Protein AF-0000000075578177 (afdb_homodimer)

Radius of gyration: 22.35 Å; Cα contacts (8 Å, |Δi|>4): 609; chains: 2; bounding box: 50×77×44 Å

pLDDT: mean 92.72, std 8.09, range [37.12, 98.5]

Sequence (426 aa):
MFDNDKLLFSSKNEVSQVIQMYNDYCEFLNNNQNGKEKQQFQKIAKVMRERIKERYFNPINTFLNCCKDHPEQSGFIVMGINCILIELYFEMKEGLDNCNESGNKVKDAYIEILHLIDPTISEEIALIFYKNIRCKIIHQGQTGAQTAITFAPQIDSIIILNGEYYLCNPKTLFNKLTCLYDEYWRQLSKGENINQKKNFIKKIKYILFGREGMFDNDKLLFSSKNEVSQVIQMYNDYCEFLNNNQNGKEKQQFQKIAKVMRERIKERYFNPINTFLNCCKDHPEQSGFIVMGINCILIELYFEMKEGLDNCNESGNKVKDAYIEILHLIDPTISEEIALIFYKNIRCKIIHQGQTGAQTAITFAPQIDSIIILNGEYYLCNPKTLFNKLTCLYDEYWRQLSKGENINQKKNFIKKIKYILFGREG

Nearest PDB structures (foldseek):
  8evm-assembly1_A  TM=3.556E-01  e=6.986E+00  synthetic construct

Structure (mmCIF, N/CA/C/O backbone):
data_AF-0000000075578177-model_v1
#
loop_
_entity.id
_entity.type
_entity.pdbx_description
1 polymer 'Apea-like HEPN domain-containing protein'
#
loop_
_atom_site.group_PDB
_atom_site.id
_atom_site.type_symbol
_atom_site.label_atom_id
_atom_site.label_alt_id
_atom_site.label_comp_id
_atom_site.label_asym_id
_atom_site.label_entity_id
_atom_site.label_seq_id
_atom_site.pdbx_PDB_ins_code
_atom_site.Cartn_x
_atom_site.Cartn_y
_atom_site.Cartn_z
_atom_site.occupancy
_atom_site.B_iso_or_equiv
_atom_site.auth_seq_id
_atom_site.auth_comp_id
_atom_site.auth_asym_id
_atom_site.auth_atom_id
_atom_site.pdbx_PDB_model_num
ATOM 1 N N . MET A 1 1 ? -10.562 -9.875 -7.996 1 90.12 1 MET A N 1
ATOM 2 C CA . MET A 1 1 ? -11.539 -8.922 -8.516 1 90.12 1 MET A CA 1
ATOM 3 C C . MET A 1 1 ? -12.914 -9.578 -8.664 1 90.12 1 MET A C 1
ATOM 5 O O . MET A 1 1 ? -13.008 -10.766 -8.977 1 90.12 1 MET A O 1
ATOM 9 N N . PHE A 1 2 ? -13.836 -8.758 -8.359 1 87.38 2 PHE A N 1
ATOM 10 C CA . PHE A 1 2 ? -15.211 -9.234 -8.523 1 87.38 2 PHE A CA 1
ATOM 11 C C . PHE A 1 2 ? -15.914 -8.469 -9.641 1 87.38 2 PHE A C 1
ATOM 13 O O . PHE A 1 2 ? -16.031 -7.246 -9.578 1 87.38 2 PHE A O 1
ATOM 20 N N . ASP A 1 3 ? -16.312 -9.125 -10.656 1 84.5 3 ASP A N 1
ATOM 21 C CA . ASP A 1 3 ? -16.969 -8.531 -11.828 1 84.5 3 ASP A CA 1
ATOM 22 C C . ASP A 1 3 ? -18.062 -9.445 -12.367 1 84.5 3 ASP A C 1
ATOM 24 O O . ASP A 1 3 ? -17.844 -10.648 -12.555 1 84.5 3 ASP A O 1
ATOM 28 N N . ASN A 1 4 ? -19.234 -8.859 -12.562 1 79 4 ASN A N 1
ATOM 29 C CA . ASN A 1 4 ? -20.375 -9.586 -13.109 1 79 4 ASN A CA 1
ATOM 30 C C . ASN A 1 4 ? -20.641 -10.875 -12.336 1 79 4 ASN A C 1
ATOM 32 O O . ASN A 1 4 ? -20.703 -11.953 -12.93 1 79 4 ASN A O 1
ATOM 36 N N . ASP A 1 5 ? -20.562 -10.844 -11.062 1 79.19 5 ASP A N 1
ATOM 37 C CA . ASP A 1 5 ? -20.922 -11.898 -10.117 1 79.19 5 ASP A CA 1
ATOM 38 C C . ASP A 1 5 ? -19.906 -13.039 -10.156 1 79.19 5 ASP A C 1
ATOM 40 O O . ASP A 1 5 ? -20.25 -14.18 -9.836 1 79.19 5 ASP A O 1
ATOM 44 N N . LYS A 1 6 ? -18.797 -12.758 -10.648 1 88.19 6 LYS A N 1
ATOM 45 C CA . LYS A 1 6 ? -17.719 -13.742 -10.68 1 88.19 6 LYS A CA 1
ATOM 46 C C . LYS A 1 6 ? -16.469 -13.219 -9.984 1 88.19 6 LYS A C 1
ATOM 48 O O . LYS A 1 6 ? -16.141 -12.031 -10.094 1 88.19 6 LYS A O 1
ATOM 53 N N . LEU A 1 7 ? -15.883 -14.133 -9.234 1 90.69 7 LEU A N 1
ATOM 54 C CA . LEU A 1 7 ? -14.586 -13.828 -8.648 1 90.69 7 LEU A CA 1
ATOM 55 C C . LEU A 1 7 ? -13.461 -14.18 -9.625 1 90.69 7 LEU A C 1
ATOM 57 O O . LEU A 1 7 ? -13.32 -15.336 -10.023 1 90.69 7 LEU A O 1
ATOM 61 N N . LEU A 1 8 ? -12.711 -13.203 -9.953 1 92.19 8 LEU A N 1
ATOM 62 C CA . LEU A 1 8 ? -11.695 -13.375 -10.992 1 92.19 8 LEU A CA 1
ATOM 63 C C . LEU A 1 8 ? -10.305 -13.492 -10.375 1 92.19 8 LEU A C 1
ATOM 65 O O . LEU A 1 8 ? -9.922 -12.672 -9.531 1 92.19 8 LEU A O 1
ATOM 69 N N . PHE A 1 9 ? -9.594 -14.516 -10.789 1 94 9 PHE A N 1
ATOM 70 C CA . PHE A 1 9 ? -8.188 -14.68 -10.438 1 94 9 PHE A CA 1
ATOM 71 C C . PHE A 1 9 ? -7.316 -13.742 -11.258 1 94 9 PHE A C 1
ATOM 73 O O . PHE A 1 9 ? -6.367 -13.148 -10.734 1 94 9 PHE A O 1
ATOM 80 N N . SER A 1 10 ? -7.547 -13.625 -12.508 1 92.31 10 SER A N 1
ATOM 81 C CA . SER A 1 10 ? -7.051 -12.664 -13.492 1 92.31 10 SER A CA 1
ATOM 82 C C . SER A 1 10 ? -8.164 -12.211 -14.43 1 92.31 10 SER A C 1
ATOM 84 O O . SER A 1 10 ? -9.297 -12.672 -14.328 1 92.31 10 SER A O 1
ATOM 86 N N . SER A 1 11 ? -7.867 -11.273 -15.328 1 87.88 11 SER A N 1
ATOM 87 C CA . SER A 1 11 ? -8.898 -10.695 -16.188 1 87.88 11 SER A CA 1
ATOM 88 C C . SER A 1 11 ? -9.602 -11.766 -17.016 1 87.88 11 SER A C 1
ATOM 90 O O . SER A 1 11 ? -10.781 -11.633 -17.344 1 87.88 11 SER A O 1
ATOM 92 N N . LYS A 1 12 ? -8.93 -12.93 -17.281 1 90.88 12 LYS A N 1
ATOM 93 C CA . LYS A 1 12 ? -9.477 -13.914 -18.203 1 90.88 12 LYS A CA 1
ATOM 94 C C . LYS A 1 12 ? -9.812 -15.219 -17.484 1 90.88 12 LYS A C 1
ATOM 96 O O . LYS A 1 12 ? -10.352 -16.141 -18.094 1 90.88 12 LYS A O 1
ATOM 101 N N . ASN A 1 13 ? -9.477 -15.242 -16.203 1 94.38 13 ASN A N 1
ATOM 102 C CA . ASN A 1 13 ? -9.648 -16.5 -15.492 1 94.38 13 ASN A CA 1
ATOM 103 C C . ASN A 1 13 ? -10.422 -16.312 -14.188 1 94.38 13 ASN A C 1
ATOM 105 O O . ASN A 1 13 ? -10.031 -15.516 -13.336 1 94.38 13 ASN A O 1
ATOM 109 N N . GLU A 1 14 ? -11.414 -17.156 -14.102 1 94.94 14 GLU A N 1
ATOM 110 C CA . GLU A 1 14 ? -12.148 -17.188 -12.844 1 94.94 14 GLU A CA 1
ATOM 111 C C . GLU A 1 14 ? -11.406 -18 -11.789 1 94.94 14 GLU A C 1
ATOM 113 O O . GLU A 1 14 ? -10.672 -18.938 -12.125 1 94.94 14 GLU A O 1
ATOM 118 N N . VAL A 1 15 ? -11.656 -17.688 -10.531 1 93.94 15 VAL A N 1
ATOM 119 C CA . VAL A 1 15 ? -11.023 -18.422 -9.438 1 93.94 15 VAL A CA 1
ATOM 120 C C . VAL A 1 15 ? -11.414 -19.906 -9.516 1 93.94 15 VAL A C 1
ATOM 122 O O . VAL A 1 15 ? -10.578 -20.781 -9.32 1 93.94 15 VAL A O 1
ATOM 125 N N . SER A 1 16 ? -12.68 -20.188 -9.875 1 94.31 16 SER A N 1
ATOM 126 C CA . SER A 1 16 ? -13.156 -21.562 -9.961 1 94.31 16 SER A CA 1
ATOM 127 C C . SER A 1 16 ? -12.391 -22.344 -11.023 1 94.31 16 SER A C 1
ATOM 129 O O . SER A 1 16 ? -12.094 -23.531 -10.844 1 94.31 16 SER A O 1
ATOM 131 N N . GLN A 1 17 ? -12.047 -21.703 -12.062 1 96.5 17 GLN A N 1
ATOM 132 C CA . GLN A 1 17 ? -11.281 -22.344 -13.125 1 96.5 17 GLN A CA 1
ATOM 133 C C . GLN A 1 17 ? -9.867 -22.672 -12.664 1 96.5 17 GLN A C 1
ATOM 135 O O . GLN A 1 17 ? -9.344 -23.75 -12.977 1 96.5 17 GLN A O 1
ATOM 140 N N . VAL A 1 18 ? -9.281 -21.781 -11.922 1 97.06 18 VAL A N 1
ATOM 141 C CA . VAL A 1 18 ? -7.918 -21.984 -11.453 1 97.06 18 VAL A CA 1
ATOM 142 C C . VAL A 1 18 ? -7.902 -23.078 -10.375 1 97.06 18 VAL A C 1
ATOM 144 O O . VAL A 1 18 ? -6.953 -23.844 -10.281 1 97.06 18 VAL A O 1
ATOM 147 N N . ILE A 1 19 ? -8.953 -23.125 -9.594 1 96.69 19 ILE A N 1
ATOM 148 C CA . ILE A 1 19 ? -9.094 -24.203 -8.625 1 96.69 19 ILE A CA 1
ATOM 149 C C . ILE A 1 19 ? -9.102 -25.547 -9.344 1 96.69 19 ILE A C 1
ATOM 151 O O . ILE A 1 19 ? -8.438 -26.5 -8.914 1 96.69 19 ILE A O 1
ATOM 155 N N . GLN A 1 20 ? -9.836 -25.609 -10.422 1 97.75 20 GLN A N 1
ATOM 156 C CA . GLN A 1 20 ? -9.875 -26.844 -11.203 1 97.75 20 GLN A CA 1
ATOM 157 C C . GLN A 1 20 ? -8.492 -27.188 -11.766 1 97.75 20 GLN A C 1
ATOM 159 O O . GLN A 1 20 ? -8.094 -28.344 -11.773 1 97.75 20 GLN A O 1
ATOM 164 N N . MET A 1 21 ? -7.766 -26.172 -12.266 1 97.69 21 MET A N 1
ATOM 165 C CA . MET A 1 21 ? -6.406 -26.391 -12.75 1 97.69 21 MET A CA 1
ATOM 166 C C . MET A 1 21 ? -5.527 -26.984 -11.656 1 97.69 21 MET A C 1
ATOM 168 O O . MET A 1 21 ? -4.75 -27.906 -11.914 1 97.69 21 MET A O 1
ATOM 172 N N . TYR A 1 22 ? -5.641 -26.422 -10.5 1 97.69 22 TYR A N 1
ATOM 173 C CA . TYR A 1 22 ? -4.863 -26.891 -9.359 1 97.69 22 TYR A CA 1
ATOM 174 C C . TYR A 1 22 ? -5.211 -28.328 -9.016 1 97.69 22 TYR A C 1
ATOM 176 O O . TYR A 1 22 ? -4.32 -29.156 -8.789 1 97.69 22 TYR A O 1
ATOM 184 N N . ASN A 1 23 ? -6.504 -28.656 -8.984 1 98 23 ASN A N 1
ATOM 185 C CA . ASN A 1 23 ? -6.949 -30 -8.672 1 98 23 ASN A CA 1
ATOM 186 C C . ASN A 1 23 ? -6.465 -31.016 -9.719 1 98 23 ASN A C 1
ATOM 188 O O . ASN A 1 23 ? -6.035 -32.125 -9.367 1 98 23 ASN A O 1
ATOM 192 N N . ASP A 1 24 ? -6.598 -30.656 -10.945 1 98.25 24 ASP A N 1
ATOM 193 C CA . ASP A 1 24 ? -6.086 -31.5 -12.016 1 98.25 24 ASP A CA 1
ATOM 194 C C . ASP A 1 24 ? -4.59 -31.75 -11.844 1 98.25 24 ASP A C 1
ATOM 196 O O . ASP A 1 24 ? -4.125 -32.875 -12.008 1 98.25 24 ASP A O 1
ATOM 200 N N . TYR A 1 25 ? -3.844 -30.703 -11.578 1 98.06 25 TYR A N 1
ATOM 201 C CA . TYR A 1 25 ? -2.41 -30.828 -11.336 1 98.06 25 TYR A CA 1
ATOM 202 C C . TYR A 1 25 ? -2.127 -31.859 -10.258 1 98.06 25 TYR A C 1
ATOM 204 O O . TYR A 1 25 ? -1.287 -32.75 -10.438 1 98.06 25 TYR A O 1
ATOM 212 N N . CYS A 1 26 ? -2.826 -31.766 -9.141 1 97.38 26 CYS A N 1
ATOM 213 C CA . CYS A 1 26 ? -2.639 -32.688 -8.023 1 97.38 26 CYS A CA 1
ATOM 214 C C . CYS A 1 26 ? -2.982 -34.125 -8.43 1 97.38 26 CYS A C 1
ATOM 216 O O . CYS A 1 26 ? -2.293 -35.062 -8.039 1 97.38 26 CYS A O 1
ATOM 218 N N . GLU A 1 27 ? -4.031 -34.219 -9.172 1 98 27 GLU A N 1
ATOM 219 C CA . GLU A 1 27 ? -4.441 -35.531 -9.633 1 98 27 GLU A CA 1
ATOM 220 C C . GLU A 1 27 ? -3.377 -36.156 -10.531 1 98 27 GLU A C 1
ATOM 222 O O . GLU A 1 27 ? -3.033 -37.344 -10.367 1 98 27 GLU A O 1
ATOM 227 N N . PHE A 1 28 ? -2.91 -35.375 -11.461 1 97.88 28 PHE A N 1
ATOM 228 C CA . PHE A 1 28 ? -1.878 -35.875 -12.359 1 97.88 28 PHE A CA 1
ATOM 229 C C . PHE A 1 28 ? -0.618 -36.25 -11.594 1 97.88 28 PHE A C 1
ATOM 231 O O . PHE A 1 28 ? 0.028 -37.25 -11.898 1 97.88 28 PHE A O 1
ATOM 238 N N . LEU A 1 29 ? -0.221 -35.406 -10.664 1 95.81 29 LEU A N 1
ATOM 239 C CA . LEU A 1 29 ? 0.942 -35.688 -9.82 1 95.81 29 LEU A CA 1
ATOM 240 C C . LEU A 1 29 ? 0.781 -37 -9.062 1 95.81 29 LEU A C 1
ATOM 242 O O . LEU A 1 29 ? 1.695 -37.812 -9.039 1 95.81 29 LEU A O 1
ATOM 246 N N . ASN A 1 30 ? -0.369 -37.219 -8.492 1 96.69 30 ASN A N 1
ATOM 247 C CA . ASN A 1 30 ? -0.648 -38.406 -7.691 1 96.69 30 ASN A CA 1
ATOM 248 C C . ASN A 1 30 ? -0.662 -39.656 -8.547 1 96.69 30 ASN A C 1
ATOM 250 O O . ASN A 1 30 ? -0.331 -40.75 -8.062 1 96.69 30 ASN A O 1
ATOM 254 N N . ASN A 1 31 ? -1.027 -39.531 -9.773 1 97.5 31 ASN A N 1
ATOM 255 C CA . ASN A 1 31 ? -1.129 -40.688 -10.672 1 97.5 31 ASN A CA 1
ATOM 256 C C . ASN A 1 31 ? 0.131 -40.844 -11.516 1 97.5 31 ASN A C 1
ATOM 258 O O . ASN A 1 31 ? 0.146 -41.625 -12.477 1 97.5 31 ASN A O 1
ATOM 262 N N . ASN A 1 32 ? 1.141 -40.062 -11.234 1 96 32 ASN A N 1
ATOM 263 C CA . ASN A 1 32 ? 2.438 -40.125 -11.898 1 96 32 ASN A CA 1
ATOM 264 C C . ASN A 1 32 ? 2.305 -39.906 -13.406 1 96 32 ASN A C 1
ATOM 266 O O . ASN A 1 32 ? 2.926 -40.625 -14.188 1 96 32 ASN A O 1
ATOM 270 N N . GLN A 1 33 ? 1.334 -39.094 -13.773 1 96.75 33 GLN A N 1
ATOM 271 C CA . GLN A 1 33 ? 1.209 -38.688 -15.156 1 96.75 33 GLN A CA 1
ATOM 272 C C . GLN A 1 33 ? 2.072 -37.438 -15.43 1 96.75 33 GLN A C 1
ATOM 274 O O . GLN A 1 33 ? 1.555 -36.344 -15.586 1 96.75 33 GLN A O 1
ATOM 279 N N . ASN A 1 34 ? 3.316 -37.625 -15.664 1 93.62 34 ASN A N 1
ATOM 280 C CA . ASN A 1 34 ? 4.336 -36.562 -15.641 1 93.62 34 ASN A CA 1
ATOM 281 C C . ASN A 1 34 ? 4.113 -35.562 -16.75 1 93.62 34 ASN A C 1
ATOM 283 O O . ASN A 1 34 ? 4.25 -34.344 -16.516 1 93.62 34 ASN A O 1
ATOM 287 N N . GLY A 1 35 ? 3.822 -35.969 -17.938 1 94.81 35 GLY A N 1
ATOM 288 C CA . GLY A 1 35 ? 3.582 -35.062 -19.047 1 94.81 35 GLY A CA 1
ATOM 289 C C . GLY A 1 35 ? 2.414 -34.125 -18.797 1 94.81 35 GLY A C 1
ATOM 290 O O . GLY A 1 35 ? 2.527 -32.906 -19 1 94.81 35 GLY A O 1
ATOM 291 N N . LYS A 1 36 ? 1.301 -34.688 -18.312 1 97.12 36 LYS A N 1
ATOM 292 C CA . LYS A 1 36 ? 0.1 -33.906 -18.016 1 97.12 36 LYS A CA 1
ATOM 293 C C . LYS A 1 36 ? 0.321 -32.969 -16.828 1 97.12 36 LYS A C 1
ATOM 295 O O . LYS A 1 36 ? -0.173 -31.828 -16.828 1 97.12 36 LYS A O 1
ATOM 300 N N . GLU A 1 37 ? 0.985 -33.469 -15.828 1 96.5 37 GLU A N 1
ATOM 301 C CA . GLU A 1 37 ? 1.325 -32.656 -14.656 1 96.5 37 GLU A CA 1
ATOM 302 C C . GLU A 1 37 ? 2.117 -31.422 -15.047 1 96.5 37 GLU A C 1
ATOM 304 O O . GLU A 1 37 ? 1.819 -30.328 -14.586 1 96.5 37 GLU A O 1
ATOM 309 N N . LYS A 1 38 ? 3.088 -31.625 -15.898 1 95.5 38 LYS A N 1
ATOM 310 C CA . LYS A 1 38 ? 3.932 -30.516 -16.344 1 95.5 38 LYS A CA 1
ATOM 311 C C . LYS A 1 38 ? 3.117 -29.484 -17.125 1 95.5 38 LYS A C 1
ATOM 313 O O . LYS A 1 38 ? 3.318 -28.281 -16.953 1 95.5 38 LYS A O 1
ATOM 318 N N . GLN A 1 39 ? 2.254 -29.938 -17.922 1 96.12 39 GLN A N 1
ATOM 319 C CA . GLN A 1 39 ? 1.415 -29.031 -18.719 1 96.12 39 GLN A CA 1
ATOM 320 C C . GLN A 1 39 ? 0.498 -28.219 -17.812 1 96.12 39 GLN A C 1
ATOM 322 O O . GLN A 1 39 ? 0.336 -27.016 -18.016 1 96.12 39 GLN A O 1
ATOM 327 N N . GLN A 1 40 ? -0.072 -28.891 -16.891 1 96.88 40 GLN A N 1
ATOM 328 C CA . GLN A 1 40 ? -0.977 -28.219 -15.977 1 96.88 40 GLN A CA 1
ATOM 329 C C . GLN A 1 40 ? -0.228 -27.203 -15.125 1 96.88 40 GLN A C 1
ATOM 331 O O . GLN A 1 40 ? -0.744 -26.109 -14.844 1 96.88 40 GLN A O 1
ATOM 336 N N . PHE A 1 41 ? 0.967 -27.578 -14.68 1 97.19 41 PHE A N 1
ATOM 337 C CA . PHE A 1 41 ? 1.807 -26.672 -13.906 1 97.19 41 PHE A CA 1
ATOM 338 C C . PHE A 1 41 ? 2.074 -25.391 -14.688 1 97.19 41 PHE A C 1
ATOM 340 O O . PHE A 1 41 ? 1.966 -24.281 -14.141 1 97.19 41 PHE A O 1
ATOM 347 N N . GLN A 1 42 ? 2.361 -25.516 -15.93 1 97.06 42 GLN A N 1
ATOM 348 C CA . GLN A 1 42 ? 2.662 -24.359 -16.766 1 97.06 42 GLN A CA 1
ATOM 349 C C . GLN A 1 42 ? 1.435 -23.469 -16.938 1 97.06 42 GLN A C 1
ATOM 351 O O . GLN A 1 42 ? 1.557 -22.234 -17.016 1 97.06 42 GLN A O 1
ATOM 356 N N . LYS A 1 43 ? 0.296 -24.078 -16.984 1 97.19 43 LYS A N 1
ATOM 357 C CA . LYS A 1 43 ? -0.937 -23.312 -17.062 1 97.19 43 LYS A CA 1
ATOM 358 C C . LYS A 1 43 ? -1.141 -22.469 -15.805 1 97.19 43 LYS A C 1
ATOM 360 O O . LYS A 1 43 ? -1.508 -21.297 -15.891 1 97.19 43 LYS A O 1
ATOM 365 N N . ILE A 1 44 ? -0.894 -23.078 -14.664 1 97.62 44 ILE A N 1
ATOM 366 C CA . ILE A 1 44 ? -1.052 -22.391 -13.391 1 97.62 44 ILE A CA 1
ATOM 367 C C . ILE A 1 44 ? -0.048 -21.234 -13.305 1 97.62 44 ILE A C 1
ATOM 369 O O . ILE A 1 44 ? -0.404 -20.125 -12.914 1 97.62 44 ILE A O 1
ATOM 373 N N . ALA A 1 45 ? 1.208 -21.531 -13.656 1 98 45 ALA A N 1
ATOM 374 C CA . ALA A 1 45 ? 2.244 -20.5 -13.641 1 98 45 ALA A CA 1
ATOM 375 C C . ALA A 1 45 ? 1.877 -19.344 -14.562 1 98 45 ALA A C 1
ATOM 377 O O . ALA A 1 45 ? 2.084 -18.188 -14.211 1 98 45 ALA A O 1
ATOM 378 N N . LYS A 1 46 ? 1.332 -19.672 -15.695 1 97.38 46 LYS A N 1
ATOM 379 C CA . LYS A 1 46 ? 0.946 -18.656 -16.672 1 97.38 46 LYS A CA 1
ATOM 380 C C . LYS A 1 46 ? -0.151 -17.75 -16.109 1 97.38 46 LYS A C 1
ATOM 382 O O . LYS A 1 46 ? -0.092 -16.531 -16.25 1 97.38 46 LYS A O 1
ATOM 387 N N . VAL A 1 47 ? -1.151 -18.297 -15.5 1 97.38 47 VAL A N 1
ATOM 388 C CA . VAL A 1 47 ? -2.271 -17.516 -14.984 1 97.38 47 VAL A CA 1
ATOM 389 C C . VAL A 1 47 ? -1.796 -16.641 -13.828 1 97.38 47 VAL A C 1
ATOM 391 O O . VAL A 1 47 ? -2.24 -15.492 -13.695 1 97.38 47 VAL A O 1
ATOM 394 N N . MET A 1 48 ? -0.906 -17.156 -12.977 1 97.94 48 MET A N 1
ATOM 395 C CA . MET A 1 48 ? -0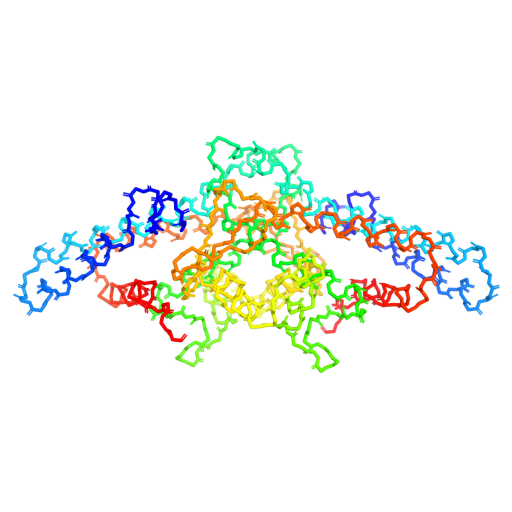.352 -16.344 -11.891 1 97.94 48 MET A CA 1
ATOM 396 C C . MET A 1 48 ? 0.484 -15.195 -12.445 1 97.94 48 MET A C 1
ATOM 398 O O . MET A 1 48 ? 0.409 -14.078 -11.938 1 97.94 48 MET A O 1
ATOM 402 N N . ARG A 1 49 ? 1.275 -15.508 -13.438 1 97.75 49 ARG A N 1
ATOM 403 C CA . ARG A 1 49 ? 2.066 -14.469 -14.078 1 97.75 49 ARG A CA 1
ATOM 404 C C . ARG A 1 49 ? 1.173 -13.367 -14.633 1 97.75 49 ARG A C 1
ATOM 406 O O . ARG A 1 49 ? 1.464 -12.18 -14.469 1 97.75 49 ARG A O 1
ATOM 413 N N . GLU A 1 50 ? 0.121 -13.734 -15.258 1 96.69 50 GLU A N 1
ATOM 414 C CA . GLU A 1 50 ? -0.843 -12.781 -15.805 1 96.69 50 GLU A CA 1
ATOM 415 C C . GLU A 1 50 ? -1.48 -11.945 -14.695 1 96.69 50 GLU A C 1
ATOM 417 O O . GLU A 1 50 ? -1.653 -10.734 -14.844 1 96.69 50 GLU A O 1
ATOM 422 N N . ARG A 1 51 ? -1.802 -12.594 -13.648 1 96.38 51 ARG A N 1
ATOM 423 C CA . ARG A 1 51 ? -2.396 -11.914 -12.492 1 96.38 51 ARG A CA 1
ATOM 424 C C . ARG A 1 51 ? -1.486 -10.805 -11.977 1 96.38 51 ARG A C 1
ATOM 426 O O . ARG A 1 51 ? -1.925 -9.672 -11.805 1 96.38 51 ARG A O 1
ATOM 433 N N . ILE A 1 52 ? -0.244 -11.133 -11.766 1 97 52 ILE A N 1
ATOM 434 C CA . ILE A 1 52 ? 0.714 -10.188 -11.203 1 97 52 ILE A CA 1
ATOM 435 C C . ILE A 1 52 ? 0.985 -9.07 -12.211 1 97 52 ILE A C 1
ATOM 437 O O . ILE A 1 52 ? 1.075 -7.898 -11.836 1 97 52 ILE A O 1
ATOM 441 N N . LYS A 1 53 ? 1.075 -9.414 -13.461 1 96.62 53 LYS A N 1
ATOM 442 C CA . LYS A 1 53 ? 1.291 -8.422 -14.508 1 96.62 53 LYS A CA 1
ATOM 443 C C . LYS A 1 53 ? 0.136 -7.43 -14.578 1 96.62 53 LYS A C 1
ATOM 445 O O . LYS A 1 53 ? 0.356 -6.219 -14.641 1 96.62 53 LYS A O 1
ATOM 450 N N . GLU A 1 54 ? -1.029 -7.902 -14.477 1 94.75 54 GLU A N 1
ATOM 451 C CA . GLU A 1 54 ? -2.225 -7.082 -14.648 1 94.75 54 GLU A CA 1
ATOM 452 C C . GLU A 1 54 ? -2.477 -6.219 -13.414 1 94.75 54 GLU A C 1
ATOM 454 O O . GLU A 1 54 ? -2.961 -5.09 -13.523 1 94.75 54 GLU A O 1
ATOM 459 N N . ARG A 1 55 ? -2.176 -6.719 -12.289 1 93.81 55 ARG A N 1
ATOM 460 C CA . ARG A 1 55 ? -2.535 -6.035 -11.047 1 93.81 55 ARG A CA 1
ATOM 461 C C . ARG A 1 55 ? -1.445 -5.051 -10.633 1 93.81 55 ARG A C 1
ATOM 463 O O . ARG A 1 55 ? -1.724 -4.059 -9.961 1 93.81 55 ARG A O 1
ATOM 470 N N . TYR A 1 56 ? -0.22 -5.34 -11.109 1 96 56 TYR A N 1
ATOM 471 C CA . TYR A 1 56 ? 0.854 -4.531 -10.547 1 96 56 TYR A CA 1
ATOM 472 C C . TYR A 1 56 ? 1.766 -3.994 -11.641 1 96 56 TYR A C 1
ATOM 474 O O . TYR A 1 56 ? 1.903 -2.781 -11.805 1 96 56 TYR A O 1
ATOM 482 N N . PHE A 1 57 ? 2.277 -4.797 -12.508 1 97.25 57 PHE A N 1
ATOM 483 C CA . PHE A 1 57 ? 3.316 -4.344 -13.422 1 97.25 57 PHE A CA 1
ATOM 484 C C . PHE A 1 57 ? 2.73 -3.441 -14.5 1 97.25 57 PHE A C 1
ATOM 486 O O . PHE A 1 57 ? 3.248 -2.352 -14.758 1 97.25 57 PHE A O 1
ATOM 493 N N . ASN A 1 58 ? 1.606 -3.865 -15.117 1 95.31 58 ASN A N 1
ATOM 494 C CA . ASN A 1 58 ? 1.001 -3.049 -16.172 1 95.31 58 ASN A CA 1
ATOM 495 C C . ASN A 1 58 ? 0.531 -1.701 -15.625 1 95.31 58 ASN A C 1
ATOM 497 O O . ASN A 1 58 ? 0.858 -0.655 -16.188 1 95.31 58 ASN A O 1
ATOM 501 N N . PRO A 1 59 ? -0.181 -1.75 -14.555 1 94 59 PRO A N 1
ATOM 502 C CA . PRO A 1 59 ? -0.657 -0.465 -14.031 1 94 59 PRO A CA 1
ATOM 503 C C . PRO A 1 59 ? 0.482 0.453 -13.594 1 94 59 PRO A C 1
ATOM 505 O O . PRO A 1 59 ? 0.409 1.669 -13.789 1 94 59 PRO A O 1
ATOM 508 N N . ILE A 1 60 ? 1.523 -0.025 -12.984 1 94.75 60 ILE A N 1
ATOM 509 C CA . ILE A 1 60 ? 2.648 0.803 -12.562 1 94.75 60 ILE A CA 1
ATOM 510 C C . ILE A 1 60 ? 3.346 1.388 -13.789 1 94.75 60 ILE A C 1
ATOM 512 O O . ILE A 1 60 ? 3.727 2.561 -13.797 1 94.75 60 ILE A O 1
ATOM 516 N N . ASN A 1 61 ? 3.502 0.554 -14.82 1 94.75 61 ASN A N 1
ATOM 517 C CA . ASN A 1 61 ? 4.066 1.063 -16.062 1 94.75 61 ASN A CA 1
ATOM 518 C C . ASN A 1 61 ? 3.23 2.205 -16.641 1 94.75 61 ASN A C 1
ATOM 520 O O . ASN A 1 61 ? 3.775 3.221 -17.078 1 94.75 61 ASN A O 1
ATOM 524 N N . THR A 1 62 ? 1.966 2.014 -16.609 1 91.56 62 THR A N 1
ATOM 525 C CA . THR A 1 62 ? 1.055 3.059 -17.078 1 91.56 62 THR A CA 1
ATOM 526 C C . THR A 1 62 ? 1.207 4.316 -16.219 1 91.56 62 THR A C 1
ATOM 528 O O . THR A 1 62 ? 1.298 5.426 -16.766 1 91.56 62 THR A O 1
ATOM 531 N N . PHE A 1 63 ? 1.25 4.105 -14.984 1 92.44 63 PHE A N 1
ATOM 532 C CA . PHE A 1 63 ? 1.363 5.211 -14.039 1 92.44 63 PHE A CA 1
ATOM 533 C C . PHE A 1 63 ? 2.662 5.977 -14.258 1 92.44 63 PHE A C 1
ATOM 535 O O . PHE A 1 63 ? 2.66 7.207 -14.328 1 92.44 63 PHE A O 1
ATOM 542 N N . LEU A 1 64 ? 3.742 5.277 -14.344 1 92.94 64 LEU A N 1
ATOM 543 C CA . LEU A 1 64 ? 5.051 5.887 -14.562 1 92.94 64 LEU A CA 1
ATOM 544 C C . LEU A 1 64 ? 5.082 6.652 -15.875 1 92.94 64 LEU A C 1
ATOM 546 O O . LEU A 1 64 ? 5.664 7.738 -15.953 1 92.94 64 LEU A O 1
ATOM 550 N N . ASN A 1 65 ? 4.445 6.129 -16.859 1 92.12 65 ASN A N 1
ATOM 551 C CA . ASN A 1 65 ? 4.379 6.797 -18.141 1 92.12 65 ASN A CA 1
ATOM 552 C C . ASN A 1 65 ? 3.555 8.078 -18.078 1 92.12 65 ASN A C 1
ATOM 554 O O . ASN A 1 65 ? 3.885 9.07 -18.734 1 92.12 65 ASN A O 1
ATOM 558 N N . CYS A 1 66 ? 2.52 8.055 -17.297 1 89.5 66 CYS A N 1
ATOM 559 C CA . CYS A 1 66 ? 1.666 9.227 -17.141 1 89.5 66 CYS A CA 1
ATOM 560 C C . CYS A 1 66 ? 2.393 10.328 -16.375 1 89.5 66 CYS A C 1
ATOM 562 O O . CYS A 1 66 ? 2.123 11.516 -16.594 1 89.5 66 CYS A O 1
ATOM 564 N N . CYS A 1 67 ? 3.311 9.922 -15.531 1 89.31 67 CYS A N 1
ATOM 565 C CA . CYS A 1 67 ? 4.027 10.883 -14.695 1 89.31 67 CYS A CA 1
ATOM 566 C C . CYS A 1 67 ? 5.398 11.203 -15.289 1 89.31 67 CYS A C 1
ATOM 568 O O . CYS A 1 67 ? 6.281 11.703 -14.594 1 89.31 67 CYS A O 1
ATOM 570 N N . LYS A 1 68 ? 5.59 10.961 -16.547 1 87.69 68 LYS A N 1
ATOM 571 C CA . LYS A 1 68 ? 6.918 11.016 -17.156 1 87.69 68 LYS A CA 1
ATOM 572 C C . LYS A 1 68 ? 7.512 12.422 -17.047 1 87.69 68 LYS A C 1
ATOM 574 O O . LYS A 1 68 ? 8.727 12.578 -16.906 1 87.69 68 LYS A O 1
ATOM 579 N N . ASP A 1 69 ? 6.664 13.43 -17.078 1 87 69 ASP A N 1
ATOM 580 C CA . ASP A 1 69 ? 7.145 14.805 -17.016 1 87 69 ASP A CA 1
ATOM 581 C C . ASP A 1 69 ? 7.402 15.227 -15.57 1 87 69 ASP A C 1
ATOM 583 O O . ASP A 1 69 ? 8.188 16.141 -15.32 1 87 69 ASP A O 1
ATOM 587 N N . HIS A 1 70 ? 6.758 14.531 -14.625 1 87.12 70 HIS A N 1
ATOM 588 C CA . HIS A 1 70 ? 6.91 14.789 -13.195 1 87.12 70 HIS A CA 1
ATOM 589 C C . HIS A 1 70 ? 6.988 13.484 -12.414 1 87.12 70 HIS A C 1
ATOM 591 O O . HIS A 1 70 ? 6.098 13.18 -11.617 1 87.12 70 HIS A O 1
ATOM 597 N N . PRO A 1 71 ? 8.125 12.797 -12.594 1 86 71 PRO A N 1
ATOM 598 C CA . PRO A 1 71 ? 8.227 11.445 -12.023 1 86 71 PRO A CA 1
ATOM 599 C C . PRO A 1 71 ? 8.133 11.445 -10.5 1 86 71 PRO A C 1
ATOM 601 O O . PRO A 1 71 ? 7.715 10.445 -9.906 1 86 71 PRO A O 1
ATOM 604 N N . GLU A 1 72 ? 8.461 12.57 -9.93 1 85.44 72 GLU A N 1
ATOM 605 C CA . GLU A 1 72 ? 8.445 12.672 -8.469 1 85.44 72 GLU A CA 1
ATOM 606 C C . GLU A 1 72 ? 7.039 12.461 -7.918 1 85.44 72 GLU A C 1
ATOM 608 O O . GLU A 1 72 ? 6.871 12.062 -6.766 1 85.44 72 GLU A O 1
ATOM 613 N N . GLN A 1 73 ? 6.066 12.609 -8.711 1 85.31 73 GLN A N 1
ATOM 614 C CA . GLN A 1 73 ? 4.68 12.461 -8.273 1 85.31 73 GLN A CA 1
ATOM 615 C C . GLN A 1 73 ? 4.344 11 -8 1 85.31 73 GLN A C 1
ATOM 617 O O . GLN A 1 73 ? 3.443 10.695 -7.219 1 85.31 73 GLN A O 1
ATOM 622 N N . SER A 1 74 ? 5.117 10.141 -8.562 1 88.56 74 SER A N 1
ATOM 623 C CA . SER A 1 74 ? 4.801 8.719 -8.438 1 88.56 74 SER A CA 1
ATOM 624 C C . SER A 1 74 ? 5.633 8.062 -7.348 1 88.56 74 SER A C 1
ATOM 626 O O . SER A 1 74 ? 5.434 6.887 -7.027 1 88.56 74 SER A O 1
ATOM 628 N N . GLY A 1 75 ? 6.508 8.773 -6.773 1 92.62 75 GLY A N 1
ATOM 629 C CA . GLY A 1 75 ? 7.57 8.203 -5.965 1 92.62 75 GLY A CA 1
ATOM 630 C C . 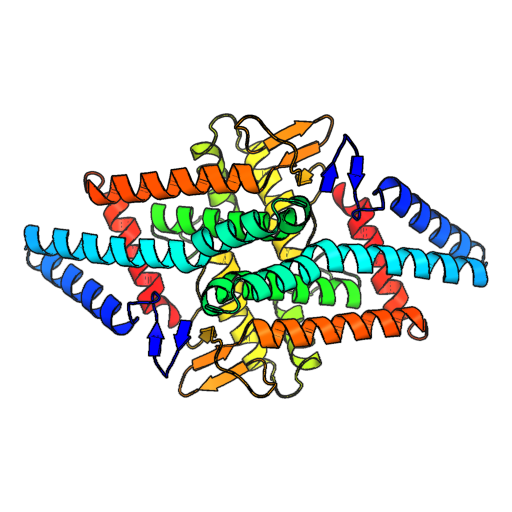GLY A 1 75 ? 7.059 7.332 -4.832 1 92.62 75 GLY A C 1
ATOM 631 O O . GLY A 1 75 ? 7.383 6.148 -4.758 1 92.62 75 GLY A O 1
ATOM 632 N N . PHE A 1 76 ? 6.18 7.859 -4.027 1 93.75 76 PHE A N 1
ATOM 633 C CA . PHE A 1 76 ? 5.734 7.164 -2.824 1 93.75 76 PHE A CA 1
ATOM 634 C C . PHE A 1 76 ? 4.809 6.008 -3.18 1 93.75 76 PHE A C 1
ATOM 636 O O . PHE A 1 76 ? 4.895 4.93 -2.584 1 93.75 76 PHE A O 1
ATOM 643 N N . ILE A 1 77 ? 3.998 6.195 -4.156 1 94.5 77 ILE A N 1
ATOM 644 C CA . ILE A 1 77 ? 3.051 5.164 -4.562 1 94.5 77 ILE A CA 1
ATOM 645 C C . ILE A 1 77 ? 3.805 3.98 -5.164 1 94.5 77 ILE A C 1
ATOM 647 O O . ILE A 1 77 ? 3.605 2.836 -4.754 1 94.5 77 ILE A O 1
ATOM 651 N N . VAL A 1 78 ? 4.711 4.277 -6.066 1 95.88 78 VAL A N 1
ATOM 652 C CA . VAL A 1 78 ? 5.449 3.215 -6.738 1 95.88 78 VAL A CA 1
ATOM 653 C C . VAL A 1 78 ? 6.328 2.479 -5.734 1 95.88 78 VAL A C 1
ATOM 655 O O . VAL A 1 78 ? 6.445 1.251 -5.781 1 95.88 78 VAL A O 1
ATOM 658 N N . MET A 1 79 ? 6.93 3.213 -4.816 1 96.88 79 MET A N 1
ATOM 659 C CA . MET A 1 79 ? 7.766 2.559 -3.814 1 96.88 79 MET A CA 1
ATOM 660 C C . MET A 1 79 ? 6.934 1.644 -2.922 1 96.88 79 MET A C 1
ATOM 662 O O . MET A 1 79 ? 7.367 0.545 -2.574 1 96.88 79 MET A O 1
ATOM 666 N N . GLY A 1 80 ? 5.77 2.131 -2.52 1 96.56 80 GLY A N 1
ATOM 667 C CA . GLY A 1 80 ? 4.875 1.279 -1.755 1 96.56 80 GLY A CA 1
ATOM 668 C C . GLY A 1 80 ? 4.539 -0.022 -2.461 1 96.56 80 GLY A C 1
ATOM 669 O O . GLY A 1 80 ? 4.562 -1.091 -1.847 1 96.56 80 GLY A O 1
ATOM 670 N N . ILE A 1 81 ? 4.281 0.06 -3.729 1 97 81 ILE A N 1
ATOM 671 C CA . ILE A 1 81 ? 3.926 -1.12 -4.508 1 97 81 ILE A CA 1
ATOM 672 C C . ILE A 1 81 ? 5.145 -2.025 -4.66 1 97 81 ILE A C 1
ATOM 674 O O . ILE A 1 81 ? 5.027 -3.252 -4.613 1 97 81 ILE A O 1
ATOM 678 N N . ASN A 1 82 ? 6.305 -1.393 -4.867 1 97.62 82 ASN A N 1
ATOM 679 C CA . ASN A 1 82 ? 7.531 -2.186 -4.898 1 97.62 82 ASN A CA 1
ATOM 680 C C . ASN A 1 82 ? 7.672 -3.045 -3.645 1 97.62 82 ASN A C 1
ATOM 682 O O . ASN A 1 82 ? 8.117 -4.195 -3.721 1 97.62 82 ASN A O 1
ATOM 686 N N . CYS A 1 83 ? 7.344 -2.482 -2.537 1 97.88 83 CYS A N 1
ATOM 687 C CA . CYS A 1 83 ? 7.438 -3.217 -1.281 1 97.88 83 CYS A CA 1
ATOM 688 C C . CYS A 1 83 ? 6.488 -4.41 -1.275 1 97.88 83 CYS A C 1
ATOM 690 O O . CYS A 1 83 ? 6.859 -5.5 -0.831 1 97.88 83 CYS A O 1
ATOM 692 N N . ILE A 1 84 ? 5.301 -4.25 -1.799 1 97.38 84 ILE A N 1
ATOM 693 C CA . ILE A 1 84 ? 4.344 -5.34 -1.92 1 97.38 84 ILE A CA 1
ATOM 694 C C . ILE A 1 84 ? 4.918 -6.438 -2.816 1 97.38 84 ILE A C 1
ATOM 696 O O . ILE A 1 84 ? 4.852 -7.621 -2.479 1 97.38 84 ILE A O 1
ATOM 700 N N . LEU A 1 85 ? 5.512 -6.027 -3.914 1 98.12 85 LEU A N 1
ATOM 701 C CA . LEU A 1 85 ? 6.051 -6.969 -4.891 1 98.12 85 LEU A CA 1
ATOM 702 C C . LEU A 1 85 ? 7.227 -7.742 -4.305 1 98.12 85 LEU A C 1
ATOM 704 O O . LEU A 1 85 ? 7.422 -8.914 -4.625 1 98.12 85 LEU A O 1
ATOM 708 N N . ILE A 1 86 ? 8.039 -7.09 -3.461 1 98.5 86 ILE A N 1
ATOM 709 C CA . ILE A 1 86 ? 9.148 -7.77 -2.799 1 98.5 86 ILE A CA 1
ATOM 710 C C . ILE A 1 86 ? 8.617 -8.883 -1.899 1 98.5 86 ILE A C 1
ATOM 712 O O . ILE A 1 86 ? 9.102 -10.016 -1.946 1 98.5 86 ILE A O 1
ATOM 716 N N . GLU A 1 87 ? 7.641 -8.578 -1.116 1 98.06 87 GLU A N 1
ATOM 717 C CA . GLU A 1 87 ? 7.078 -9.57 -0.199 1 98.06 87 GLU A CA 1
ATOM 718 C C . GLU A 1 87 ? 6.402 -10.711 -0.959 1 98.06 87 GLU A C 1
ATOM 720 O O . GLU A 1 87 ? 6.559 -11.875 -0.603 1 98.06 87 GLU A O 1
ATOM 725 N N . LEU A 1 88 ? 5.664 -10.359 -2.027 1 97.75 88 LEU A N 1
ATOM 726 C CA . LEU A 1 88 ? 4.996 -11.383 -2.832 1 97.75 88 LEU A CA 1
ATOM 727 C C . LEU A 1 88 ? 6.012 -12.32 -3.473 1 97.75 88 LEU A C 1
ATOM 729 O O . LEU A 1 88 ? 5.816 -13.531 -3.49 1 97.75 88 LEU A O 1
ATOM 733 N N . TYR A 1 89 ? 7.102 -11.773 -4.02 1 98.44 89 TYR A N 1
ATOM 734 C CA . TYR A 1 89 ? 8.148 -12.594 -4.613 1 98.44 89 TYR A CA 1
ATOM 735 C C . TYR A 1 89 ? 8.719 -13.578 -3.598 1 98.44 89 TYR A C 1
ATOM 737 O O . TYR A 1 89 ? 8.867 -14.766 -3.893 1 98.44 89 TYR A O 1
ATOM 745 N N . PHE A 1 90 ? 9.023 -13.039 -2.439 1 98.31 90 PHE A N 1
ATOM 746 C CA . PHE A 1 90 ? 9.586 -13.852 -1.368 1 98.31 90 PHE A CA 1
ATOM 747 C C . PHE A 1 90 ? 8.641 -14.984 -0.99 1 98.31 90 PHE A C 1
ATOM 749 O O . PHE A 1 90 ? 9.07 -16.125 -0.788 1 98.31 90 PHE A O 1
ATOM 756 N N . GLU A 1 91 ? 7.41 -14.695 -0.904 1 97.88 91 GLU A N 1
ATOM 757 C CA . GLU A 1 91 ? 6.402 -15.688 -0.537 1 97.88 91 GLU A CA 1
ATOM 758 C C . GLU A 1 91 ? 6.289 -16.781 -1.596 1 97.88 91 GLU A C 1
ATOM 760 O O . GLU A 1 91 ? 6.113 -17.953 -1.267 1 97.88 91 GLU A O 1
ATOM 765 N N . MET A 1 92 ? 6.34 -16.422 -2.855 1 97.69 92 MET A N 1
ATOM 766 C CA . MET A 1 92 ? 6.301 -17.406 -3.936 1 97.69 92 MET A CA 1
ATOM 767 C C . MET A 1 92 ? 7.551 -18.281 -3.92 1 97.69 92 MET A C 1
ATOM 769 O O . MET A 1 92 ? 7.465 -19.5 -4.082 1 97.69 92 MET A O 1
ATOM 773 N N . LYS A 1 93 ? 8.633 -17.625 -3.715 1 97 93 LYS A N 1
ATOM 774 C CA . LYS A 1 93 ? 9.922 -18.312 -3.719 1 97 93 LYS A CA 1
ATOM 775 C C . LYS A 1 93 ? 10.008 -19.328 -2.576 1 97 93 LYS A C 1
ATOM 777 O O . LYS A 1 93 ? 10.523 -20.422 -2.754 1 97 93 LYS A O 1
ATOM 782 N N . GLU A 1 94 ? 9.469 -18.938 -1.397 1 96.5 94 GLU A N 1
ATOM 783 C CA . GLU A 1 94 ? 9.641 -19.75 -0.198 1 96.5 94 GLU A CA 1
ATOM 784 C C . GLU A 1 94 ? 8.406 -20.609 0.079 1 96.5 94 GLU A C 1
ATOM 786 O O . GLU A 1 94 ? 8.422 -21.469 0.959 1 96.5 94 GLU A O 1
ATOM 791 N N . GLY A 1 95 ? 7.328 -20.391 -0.714 1 96.31 95 GLY A N 1
ATOM 792 C CA . GLY A 1 95 ? 6.098 -21.141 -0.516 1 96.31 95 GLY A CA 1
ATOM 793 C C . GLY A 1 95 ? 5.383 -20.781 0.771 1 96.31 95 GLY A C 1
ATOM 794 O O . GLY A 1 95 ? 5.004 -21.656 1.5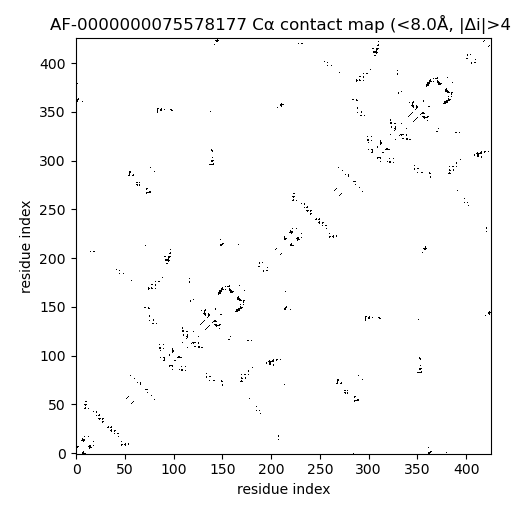46 1 96.31 95 GLY A O 1
ATOM 795 N N . LEU A 1 96 ? 5.203 -19.453 0.978 1 95.5 96 LEU A N 1
ATOM 796 C CA . LEU A 1 96 ? 4.602 -18.969 2.215 1 95.5 96 LEU A CA 1
ATOM 797 C C . LEU A 1 96 ? 3.262 -18.297 1.938 1 95.5 96 LEU A C 1
ATOM 799 O O . LEU A 1 96 ? 3.062 -17.719 0.868 1 95.5 96 LEU A O 1
ATOM 803 N N . ASP A 1 97 ? 2.383 -18.391 2.887 1 92.69 97 ASP A N 1
ATOM 804 C CA . ASP A 1 97 ? 1.164 -17.594 2.799 1 92.69 97 ASP A CA 1
ATOM 805 C C . ASP A 1 97 ? 1.46 -16.109 3.039 1 92.69 97 ASP A C 1
ATOM 807 O O . ASP A 1 97 ? 0.951 -15.25 2.32 1 92.69 97 ASP A O 1
ATOM 811 N N . ASN A 1 98 ? 2.24 -15.875 4.07 1 92 98 ASN A N 1
ATOM 812 C CA . ASN A 1 98 ? 2.74 -14.539 4.367 1 92 98 ASN A CA 1
ATOM 813 C C . ASN A 1 98 ? 4.176 -14.578 4.883 1 92 98 ASN A C 1
ATOM 815 O O . ASN A 1 98 ? 4.68 -15.641 5.25 1 92 98 ASN A O 1
ATOM 819 N N . CYS A 1 99 ? 4.777 -13.438 4.996 1 90.94 99 CYS A N 1
ATOM 820 C CA . CYS A 1 99 ? 6.207 -13.359 5.273 1 90.94 99 CYS A CA 1
ATOM 821 C C . CYS A 1 99 ? 6.5 -13.727 6.727 1 90.94 99 CYS A C 1
ATOM 823 O O . CYS A 1 99 ? 7.648 -14 7.082 1 90.94 99 CYS A O 1
ATOM 825 N N . ASN A 1 100 ? 5.523 -13.758 7.594 1 87.19 100 ASN A N 1
ATOM 826 C CA . ASN A 1 100 ? 5.742 -14.023 9.016 1 87.19 100 ASN A CA 1
ATOM 827 C C . ASN A 1 100 ? 5.543 -15.5 9.336 1 87.19 100 ASN A C 1
ATOM 829 O O . ASN A 1 100 ? 5.402 -15.867 10.508 1 87.19 100 ASN A O 1
ATOM 833 N N . GLU A 1 101 ? 5.645 -16.328 8.422 1 82.75 101 GLU A N 1
ATOM 834 C CA . GLU A 1 101 ? 5.41 -17.766 8.625 1 82.75 101 GLU A CA 1
ATOM 835 C C . GLU A 1 101 ? 6.723 -18.531 8.672 1 82.75 101 GLU A C 1
ATOM 837 O O . GLU A 1 101 ? 7.758 -18.047 8.211 1 82.75 101 GLU A O 1
ATOM 842 N N . SER A 1 102 ? 6.555 -19.688 9.367 1 79.81 102 SER A N 1
ATOM 843 C CA . SER A 1 102 ? 7.633 -20.672 9.359 1 79.81 102 SER A CA 1
ATOM 844 C C . SER A 1 102 ? 8.922 -20.078 9.922 1 79.81 102 SER A C 1
ATOM 846 O O . SER A 1 102 ? 10 -20.266 9.352 1 79.81 102 SER A O 1
ATOM 848 N N . GLY A 1 103 ? 8.711 -19.141 10.969 1 84.19 103 GLY A N 1
ATOM 849 C CA . GLY A 1 103 ? 9.875 -18.578 11.641 1 84.19 103 GLY A CA 1
ATOM 850 C C . GLY A 1 103 ? 10.422 -17.359 10.938 1 84.19 103 GLY A C 1
ATOM 851 O O . GLY A 1 103 ? 11.367 -16.719 11.43 1 84.19 103 GLY A O 1
ATOM 852 N N . ASN A 1 104 ? 9.859 -17.094 9.773 1 86 104 ASN A N 1
ATOM 853 C CA . ASN A 1 104 ? 10.281 -15.898 9.047 1 86 104 ASN A CA 1
ATOM 854 C C . ASN A 1 104 ? 9.578 -14.648 9.578 1 86 104 ASN A C 1
ATOM 856 O O . ASN A 1 104 ? 8.57 -14.75 10.273 1 86 104 ASN A O 1
ATOM 860 N N . LYS A 1 105 ? 10.258 -13.57 9.227 1 92.5 105 LYS A N 1
ATOM 861 C CA . LYS A 1 105 ? 9.688 -12.242 9.461 1 92.5 105 LYS A CA 1
ATOM 862 C C . LYS A 1 105 ? 9.664 -11.422 8.172 1 92.5 105 LYS A C 1
ATOM 864 O O . LYS A 1 105 ? 10.391 -11.719 7.223 1 92.5 105 LYS A O 1
ATOM 869 N N . VAL A 1 106 ? 8.828 -10.438 8.188 1 95.06 106 VAL A N 1
ATOM 870 C CA . VAL A 1 106 ? 8.695 -9.578 7.016 1 95.06 106 VAL A CA 1
ATOM 871 C C . VAL A 1 106 ? 10.062 -9.047 6.598 1 95.06 106 VAL A C 1
ATOM 873 O O . VAL A 1 106 ? 10.383 -9 5.406 1 95.06 106 VAL A O 1
ATOM 876 N N . LYS A 1 107 ? 10.922 -8.703 7.578 1 96.69 107 LYS A N 1
ATOM 877 C CA . LYS A 1 107 ? 12.227 -8.117 7.293 1 96.69 107 LYS A CA 1
ATOM 878 C C . LYS A 1 107 ? 13.109 -9.086 6.5 1 96.69 107 LYS A C 1
ATOM 880 O O . LYS A 1 107 ? 13.977 -8.656 5.742 1 96.69 107 LYS A O 1
ATOM 885 N N . ASP A 1 108 ? 12.914 -10.398 6.617 1 97.69 108 ASP A N 1
ATOM 886 C CA . ASP A 1 108 ? 13.719 -11.398 5.926 1 97.69 108 ASP A CA 1
ATOM 887 C C . ASP A 1 108 ? 13.523 -11.312 4.414 1 97.69 108 ASP A C 1
ATOM 889 O O . ASP A 1 108 ? 14.453 -11.57 3.646 1 97.69 108 ASP A O 1
ATOM 893 N N . ALA A 1 109 ? 12.305 -10.969 3.973 1 98.12 109 ALA A N 1
ATOM 894 C CA . ALA A 1 109 ? 12.047 -10.766 2.549 1 98.12 109 ALA A CA 1
ATOM 895 C C . ALA A 1 109 ? 12.961 -9.688 1.97 1 98.12 109 ALA A C 1
ATOM 897 O O . ALA A 1 109 ? 13.477 -9.836 0.862 1 98.12 109 ALA A O 1
ATOM 898 N N . TYR A 1 110 ? 13.164 -8.656 2.705 1 98.12 110 TYR A N 1
ATOM 899 C CA . TYR A 1 110 ? 13.938 -7.52 2.219 1 98.12 110 TYR A CA 1
ATOM 900 C C . TYR A 1 110 ? 15.43 -7.832 2.244 1 98.12 110 TYR A C 1
ATOM 902 O O . TYR A 1 110 ? 16.172 -7.445 1.333 1 98.12 110 TYR A O 1
ATOM 910 N N . ILE A 1 111 ? 15.867 -8.523 3.291 1 97.94 111 ILE A N 1
ATOM 911 C CA . ILE A 1 111 ? 17.266 -8.938 3.354 1 97.94 111 ILE A CA 1
ATOM 912 C C . ILE A 1 111 ? 17.594 -9.828 2.16 1 97.94 111 ILE A C 1
ATOM 914 O O . ILE A 1 111 ? 18.594 -9.609 1.472 1 97.94 111 ILE A O 1
ATOM 918 N N . GLU A 1 112 ? 16.797 -10.719 1.868 1 97.81 112 GLU A N 1
ATOM 919 C CA . GLU A 1 112 ? 17.078 -11.695 0.826 1 97.81 112 GLU A CA 1
ATOM 920 C C . GLU A 1 112 ? 16.891 -11.094 -0.564 1 97.81 112 GLU A C 1
ATOM 922 O O . GLU A 1 112 ? 17.781 -11.188 -1.412 1 97.81 112 GLU A O 1
ATOM 927 N N . ILE A 1 113 ? 15.789 -10.445 -0.837 1 98.06 113 ILE A N 1
ATOM 928 C CA . ILE A 1 113 ? 15.414 -10.062 -2.193 1 98.06 113 ILE A CA 1
ATOM 929 C C . ILE A 1 113 ? 16.25 -8.859 -2.639 1 98.06 113 ILE A C 1
ATOM 931 O O . ILE A 1 113 ? 16.656 -8.773 -3.801 1 98.06 113 ILE A O 1
ATOM 935 N N . LEU A 1 114 ? 16.453 -7.918 -1.703 1 97.5 114 LEU A N 1
ATOM 936 C CA . LEU A 1 114 ? 17.266 -6.777 -2.096 1 97.5 114 LEU A CA 1
ATOM 937 C C . LEU A 1 114 ? 18.688 -7.223 -2.438 1 97.5 114 LEU A C 1
ATOM 939 O O . LEU A 1 114 ? 19.297 -6.711 -3.383 1 97.5 114 LEU A O 1
ATOM 943 N N . HIS A 1 115 ? 19.172 -8.195 -1.693 1 96.38 115 HIS A N 1
ATOM 944 C CA . HIS A 1 115 ? 20.484 -8.734 -1.996 1 96.38 115 HIS A CA 1
ATOM 945 C C . HIS A 1 115 ? 20.484 -9.477 -3.326 1 96.38 115 HIS A C 1
ATOM 947 O O . HIS A 1 115 ? 21.469 -9.422 -4.078 1 96.38 115 HIS A O 1
ATOM 953 N N . LEU A 1 116 ? 19.484 -10.195 -3.594 1 95.75 116 LEU A N 1
ATOM 954 C CA . LEU A 1 116 ? 19.344 -10.922 -4.852 1 95.75 116 LEU A CA 1
ATOM 955 C C . LEU A 1 116 ? 19.359 -9.969 -6.035 1 95.75 116 LEU A C 1
ATOM 957 O O . LEU A 1 116 ? 19.922 -10.273 -7.086 1 95.75 116 LEU A O 1
ATOM 961 N N . ILE A 1 117 ? 18.734 -8.836 -5.895 1 95.56 117 ILE A N 1
ATOM 962 C CA . ILE A 1 117 ? 18.625 -7.824 -6.938 1 95.56 117 ILE A CA 1
ATOM 963 C C . ILE A 1 117 ? 19.953 -7.098 -7.094 1 95.56 117 ILE A C 1
ATOM 965 O O . ILE A 1 117 ? 20.391 -6.809 -8.211 1 95.56 117 ILE A O 1
ATOM 969 N N . ASP A 1 118 ? 20.547 -6.773 -6.023 1 93.62 118 ASP A N 1
ATOM 970 C CA . ASP A 1 118 ? 21.797 -6.039 -5.957 1 93.62 118 ASP A CA 1
ATOM 971 C C . ASP A 1 118 ? 22.703 -6.586 -4.848 1 93.62 118 ASP A C 1
ATOM 973 O O . ASP A 1 118 ? 22.562 -6.203 -3.686 1 93.62 118 ASP A O 1
ATOM 977 N N . PRO A 1 119 ? 23.672 -7.359 -5.168 1 93.62 119 PRO A N 1
ATOM 978 C CA . PRO A 1 119 ? 24.516 -8.039 -4.184 1 93.62 119 PRO A CA 1
ATOM 979 C C . PRO A 1 119 ? 25.328 -7.07 -3.33 1 93.62 119 PRO A C 1
ATOM 981 O O . PRO A 1 119 ? 25.891 -7.469 -2.312 1 93.62 119 PRO A O 1
ATOM 984 N N . THR A 1 120 ? 25.422 -5.816 -3.674 1 92 120 THR A N 1
ATOM 985 C CA . THR A 1 120 ? 26.188 -4.848 -2.895 1 92 120 THR A CA 1
ATOM 986 C C . THR A 1 120 ? 25.391 -4.375 -1.685 1 92 120 THR A C 1
ATOM 988 O O . THR A 1 120 ? 25.938 -3.732 -0.785 1 92 120 THR A O 1
ATOM 991 N N . ILE A 1 121 ? 24.141 -4.754 -1.646 1 94.81 121 ILE A N 1
ATOM 992 C CA . ILE A 1 121 ? 23.312 -4.367 -0.519 1 94.81 121 ILE A CA 1
ATOM 993 C C . ILE A 1 121 ? 23.531 -5.328 0.645 1 94.81 121 ILE A C 1
ATOM 995 O O . ILE A 1 121 ? 23.203 -6.516 0.551 1 94.81 121 ILE A O 1
ATOM 999 N N . SER A 1 122 ? 24.094 -4.844 1.681 1 95.69 122 SER A N 1
ATOM 1000 C CA . SER A 1 122 ? 24.328 -5.645 2.877 1 95.69 122 SER A CA 1
ATOM 1001 C C . SER A 1 122 ? 23.047 -5.859 3.67 1 95.69 122 SER A C 1
ATOM 1003 O O . SER A 1 122 ? 22.031 -5.219 3.398 1 95.69 122 SER A O 1
ATOM 1005 N N . GLU A 1 123 ? 23.109 -6.766 4.598 1 97.12 123 GLU A N 1
ATOM 1006 C CA . GLU A 1 123 ? 21.984 -7.004 5.488 1 97.12 123 GLU A CA 1
ATOM 1007 C C . GLU A 1 123 ? 21.609 -5.738 6.25 1 97.12 123 GLU A C 1
ATOM 1009 O O . GLU A 1 123 ? 20.422 -5.453 6.441 1 97.12 123 GLU A O 1
ATOM 1014 N N . GLU A 1 124 ? 22.578 -4.973 6.656 1 96.12 124 GLU A N 1
ATOM 1015 C CA . GLU A 1 124 ? 22.344 -3.74 7.402 1 96.12 124 GLU A CA 1
ATOM 1016 C C . GLU A 1 124 ? 21.562 -2.727 6.566 1 96.12 124 GLU A C 1
ATOM 1018 O O . GLU A 1 124 ? 20.609 -2.111 7.051 1 96.12 124 GLU A O 1
ATOM 1023 N N . ILE A 1 125 ? 21.969 -2.607 5.336 1 95.38 125 ILE A N 1
ATOM 1024 C CA . ILE A 1 125 ? 21.312 -1.656 4.438 1 95.38 125 ILE A CA 1
ATOM 1025 C C . ILE A 1 125 ? 19.891 -2.123 4.129 1 95.38 125 ILE A C 1
ATOM 1027 O O . ILE A 1 125 ? 18.969 -1.313 4.074 1 95.38 125 ILE A O 1
ATOM 1031 N N . ALA A 1 126 ? 19.719 -3.416 3.977 1 97.31 126 ALA A N 1
ATOM 1032 C CA . ALA A 1 126 ? 18.391 -3.98 3.732 1 97.31 126 ALA A CA 1
ATOM 1033 C C . ALA A 1 126 ? 17.453 -3.703 4.906 1 97.31 126 ALA A C 1
ATOM 1035 O O . ALA A 1 126 ? 16.281 -3.41 4.707 1 97.31 126 ALA A O 1
ATOM 1036 N N . LEU A 1 127 ? 17.984 -3.785 6.086 1 97.06 127 LEU A N 1
ATOM 1037 C CA . LEU A 1 127 ? 17.188 -3.533 7.277 1 97.06 127 LEU A CA 1
ATOM 1038 C C . LEU A 1 127 ? 16.812 -2.059 7.379 1 97.06 127 LEU A C 1
ATOM 1040 O O . LEU A 1 127 ? 15.711 -1.723 7.824 1 97.06 127 LEU A O 1
ATOM 1044 N N . ILE A 1 128 ? 17.734 -1.174 6.973 1 95.81 128 ILE A N 1
ATOM 1045 C CA . ILE A 1 128 ? 17.438 0.252 6.91 1 95.81 128 ILE A CA 1
ATOM 1046 C C . ILE A 1 128 ? 16.297 0.494 5.918 1 95.81 128 ILE A C 1
ATOM 1048 O O . ILE A 1 128 ? 15.359 1.235 6.211 1 95.81 128 ILE A O 1
ATOM 1052 N N . PHE A 1 129 ? 16.312 -0.155 4.793 1 97.06 129 PHE A N 1
ATOM 1053 C CA . PHE A 1 129 ? 15.266 -0.05 3.791 1 97.06 129 PHE A CA 1
ATOM 1054 C C . PHE A 1 129 ? 13.93 -0.532 4.355 1 97.06 129 PHE A C 1
ATOM 1056 O O . PHE A 1 129 ? 12.914 0.144 4.215 1 97.06 129 PHE A O 1
ATOM 1063 N N . TYR A 1 130 ? 13.992 -1.662 5 1 97.31 130 TYR A N 1
ATOM 1064 C CA . TYR A 1 130 ? 12.773 -2.24 5.559 1 97.31 130 TYR A CA 1
ATOM 1065 C C . TYR A 1 130 ? 12.141 -1.298 6.57 1 97.31 130 TYR A C 1
ATOM 1067 O O . TYR A 1 130 ? 10.953 -0.978 6.469 1 97.31 130 TYR A O 1
ATOM 1075 N N . LYS A 1 131 ? 12.914 -0.786 7.484 1 96 131 LYS A N 1
ATOM 1076 C CA . LYS A 1 131 ? 12.398 0.011 8.586 1 96 131 LYS A CA 1
ATOM 1077 C C . LYS A 1 131 ? 12.023 1.416 8.125 1 96 131 LYS A C 1
ATOM 1079 O O . LYS A 1 131 ? 10.938 1.912 8.445 1 96 131 LYS A O 1
ATOM 1084 N N . ASN A 1 132 ? 12.93 2.027 7.352 1 95.5 132 ASN A N 1
ATOM 1085 C CA . ASN A 1 132 ? 12.82 3.465 7.133 1 95.5 132 ASN A CA 1
ATOM 1086 C C . ASN A 1 132 ? 12.211 3.783 5.77 1 95.5 132 ASN A C 1
ATOM 1088 O O . ASN A 1 132 ? 11.938 4.945 5.461 1 95.5 132 ASN A O 1
ATOM 1092 N N . ILE A 1 133 ? 11.953 2.779 4.953 1 95.94 133 ILE A N 1
ATOM 1093 C CA . ILE A 1 133 ? 11.242 2.98 3.697 1 95.94 133 ILE A CA 1
ATOM 1094 C C . ILE A 1 133 ? 9.938 2.188 3.711 1 95.94 133 ILE A C 1
ATOM 1096 O O . ILE A 1 133 ? 8.859 2.766 3.822 1 95.94 133 ILE A O 1
ATOM 1100 N N . ARG A 1 134 ? 10.062 0.887 3.76 1 96.88 134 ARG A N 1
ATOM 1101 C CA . ARG A 1 134 ? 8.883 0.029 3.676 1 96.88 134 ARG A CA 1
ATOM 1102 C C . ARG A 1 134 ? 7.914 0.318 4.816 1 96.88 134 ARG A C 1
ATOM 1104 O O . ARG A 1 134 ? 6.754 0.657 4.578 1 96.88 134 ARG A O 1
ATOM 1111 N N . CYS A 1 135 ? 8.352 0.225 6.047 1 95.5 135 CYS A N 1
ATOM 1112 C CA . CYS A 1 135 ? 7.457 0.397 7.184 1 95.5 135 CYS A CA 1
ATOM 1113 C C . CYS A 1 135 ? 6.93 1.825 7.25 1 95.5 135 CYS A C 1
ATOM 1115 O O . CYS A 1 135 ? 5.73 2.039 7.445 1 95.5 135 CYS A O 1
ATOM 1117 N N . LYS A 1 136 ? 7.793 2.75 7.031 1 95 136 LYS A N 1
ATOM 1118 C CA . LYS A 1 136 ? 7.402 4.148 7.172 1 95 136 LYS A CA 1
ATOM 1119 C C . LYS A 1 136 ? 6.445 4.566 6.059 1 95 136 LYS A C 1
ATOM 1121 O O . LYS A 1 136 ? 5.496 5.312 6.297 1 95 136 LYS A O 1
ATOM 1126 N N . ILE A 1 137 ? 6.652 4.125 4.867 1 94.94 137 ILE A N 1
ATOM 1127 C CA . ILE A 1 137 ? 5.762 4.473 3.764 1 94.94 137 ILE A CA 1
ATOM 1128 C C . ILE A 1 137 ? 4.402 3.812 3.973 1 94.94 137 ILE A C 1
ATOM 1130 O O . ILE A 1 137 ? 3.363 4.469 3.871 1 94.94 137 ILE A O 1
ATOM 1134 N N . ILE A 1 138 ? 4.375 2.561 4.328 1 94.69 138 ILE A N 1
ATOM 1135 C CA . ILE A 1 138 ? 3.146 1.779 4.398 1 94.69 138 ILE A CA 1
ATOM 1136 C C . ILE A 1 138 ? 2.332 2.203 5.617 1 94.69 138 ILE A C 1
ATOM 1138 O O . ILE A 1 138 ? 1.102 2.256 5.562 1 94.69 138 ILE A O 1
ATOM 1142 N N . HIS A 1 139 ? 3.043 2.6 6.68 1 93.69 139 HIS A N 1
ATOM 1143 C CA . HIS A 1 139 ? 2.311 2.818 7.922 1 93.69 139 HIS A CA 1
ATOM 1144 C C . HIS A 1 139 ? 2.199 4.305 8.242 1 93.69 139 HIS A C 1
ATOM 1146 O O . HIS A 1 139 ? 1.356 4.711 9.047 1 93.69 139 HIS A O 1
ATOM 1152 N N . GLN A 1 140 ? 3.068 5.102 7.664 1 92.25 140 GLN A N 1
ATOM 1153 C CA . GLN A 1 140 ? 3.1 6.496 8.094 1 92.25 140 GLN A CA 1
ATOM 1154 C C . GLN A 1 140 ? 3.074 7.445 6.902 1 92.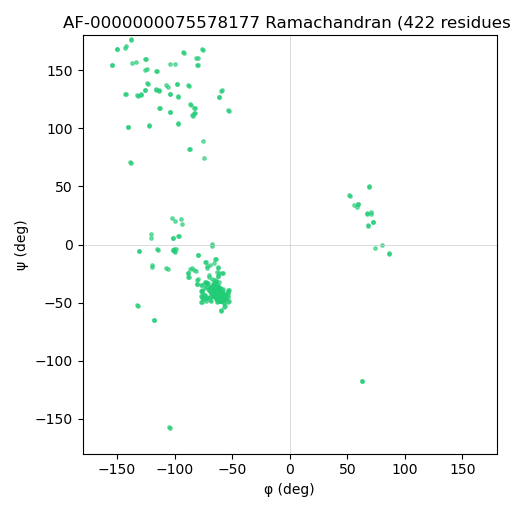25 140 GLN A C 1
ATOM 1156 O O . GLN A 1 140 ? 2.957 8.656 7.07 1 92.25 140 GLN A O 1
ATOM 1161 N N . GLY A 1 141 ? 3.148 6.949 5.691 1 91.44 141 GLY A N 1
ATOM 1162 C CA . GLY A 1 141 ? 3.107 7.781 4.5 1 91.44 141 GLY A CA 1
ATOM 1163 C C . GLY A 1 141 ? 4.328 8.672 4.355 1 91.44 141 GLY A C 1
ATOM 1164 O O . GLY A 1 141 ? 4.227 9.789 3.842 1 91.44 141 GLY A O 1
ATOM 1165 N N . GLN A 1 142 ? 5.461 8.227 4.926 1 92.38 142 GLN A N 1
ATOM 1166 C CA . GLN A 1 142 ? 6.703 8.992 4.879 1 92.38 142 GLN A CA 1
ATOM 1167 C C . GLN A 1 142 ? 7.918 8.062 4.895 1 92.38 142 GLN A C 1
ATOM 1169 O O . GLN A 1 142 ? 7.777 6.848 5.047 1 92.38 142 GLN A O 1
ATOM 1174 N N . THR A 1 143 ? 9.07 8.625 4.621 1 92.75 143 THR A N 1
ATOM 1175 C CA . THR A 1 143 ? 10.305 7.891 4.863 1 92.75 143 THR A CA 1
ATOM 1176 C C . THR A 1 143 ? 10.859 8.188 6.254 1 92.75 143 THR A C 1
ATOM 1178 O O . THR A 1 143 ? 10.359 9.086 6.941 1 92.75 143 THR A O 1
ATOM 1181 N N . GLY A 1 144 ? 11.789 7.359 6.668 1 91.75 144 GLY A N 1
ATOM 1182 C CA . GLY A 1 144 ? 12.352 7.5 8 1 91.75 144 GLY A CA 1
ATOM 1183 C C . GLY A 1 144 ? 13.75 8.094 8 1 91.75 144 GLY A C 1
ATOM 1184 O O . GLY A 1 144 ? 14.156 8.734 7.031 1 91.75 144 GLY A O 1
ATOM 1185 N N . ALA A 1 145 ? 14.453 7.809 9.07 1 87.88 145 ALA A N 1
ATOM 1186 C CA . ALA A 1 145 ? 15.766 8.406 9.32 1 87.88 145 ALA A CA 1
ATOM 1187 C C . ALA A 1 145 ? 16.766 8.039 8.227 1 87.88 145 ALA A C 1
ATOM 1189 O O . ALA A 1 145 ? 16.875 6.875 7.844 1 87.88 145 ALA A O 1
ATOM 1190 N N . GLN A 1 146 ? 17.359 9.023 7.68 1 88.19 146 GLN A N 1
ATOM 1191 C CA . GLN A 1 146 ? 18.5 8.906 6.773 1 88.19 146 GLN A CA 1
ATOM 1192 C C . GLN A 1 146 ? 18.078 8.258 5.453 1 88.19 146 GLN A C 1
ATOM 1194 O O . GLN A 1 146 ? 18.891 7.625 4.781 1 88.19 146 GLN A O 1
ATOM 1199 N N . THR A 1 147 ? 16.875 8.227 5.188 1 93.44 147 THR A N 1
ATOM 1200 C CA . THR A 1 147 ? 16.422 7.688 3.904 1 93.44 147 THR A CA 1
ATOM 1201 C C . THR A 1 147 ? 15.547 8.695 3.168 1 93.44 147 THR A C 1
ATOM 1203 O O . THR A 1 147 ? 14.93 9.562 3.791 1 93.44 147 THR A O 1
ATOM 1206 N N . ALA A 1 148 ? 15.555 8.656 1.905 1 93.69 148 ALA A N 1
ATOM 1207 C CA . ALA A 1 148 ? 14.695 9.5 1.078 1 93.69 148 ALA A CA 1
ATOM 1208 C C . ALA A 1 148 ? 14.438 8.852 -0.279 1 93.69 148 ALA A C 1
ATOM 1210 O O . ALA A 1 148 ? 15.219 8.008 -0.73 1 93.69 148 ALA A O 1
ATOM 1211 N N . ILE A 1 149 ? 13.375 9.172 -0.887 1 94.44 149 ILE A N 1
ATOM 1212 C CA . ILE A 1 149 ? 13.055 8.773 -2.254 1 94.44 149 ILE A CA 1
ATOM 1213 C C . ILE A 1 149 ? 13.633 9.797 -3.234 1 94.44 149 ILE A C 1
ATOM 1215 O O . ILE A 1 149 ? 13.555 11 -3 1 94.44 149 ILE A O 1
ATOM 1219 N N . THR A 1 150 ? 14.219 9.32 -4.273 1 91.81 150 THR A N 1
ATOM 1220 C CA . THR A 1 150 ? 14.758 10.203 -5.305 1 91.81 150 THR A CA 1
ATOM 1221 C C . THR A 1 150 ? 14.352 9.727 -6.695 1 91.81 150 THR A C 1
ATOM 1223 O O . THR A 1 150 ? 13.992 8.562 -6.875 1 91.81 150 THR A O 1
ATOM 1226 N N . PHE A 1 151 ? 14.352 10.617 -7.645 1 84.19 151 PHE A N 1
ATOM 1227 C CA . PHE A 1 151 ? 14.094 10.258 -9.039 1 84.19 151 PHE A CA 1
ATOM 1228 C C . PHE A 1 151 ? 15.281 10.625 -9.914 1 84.19 151 PHE A C 1
ATOM 1230 O O . PHE A 1 151 ? 15.195 10.555 -11.148 1 84.19 151 PHE A O 1
ATOM 1237 N N . ALA A 1 152 ? 16.219 11.031 -9.234 1 81.12 152 ALA A N 1
ATOM 1238 C CA . ALA A 1 152 ? 17.453 11.258 -9.984 1 81.12 152 ALA A CA 1
ATOM 1239 C C . ALA A 1 152 ? 17.938 9.977 -10.656 1 81.12 152 ALA A C 1
ATOM 1241 O O . ALA A 1 152 ? 17.812 8.883 -10.094 1 81.12 152 ALA A O 1
ATOM 1242 N N . PRO A 1 153 ? 18.25 10.258 -11.969 1 72.38 153 PRO A N 1
ATOM 1243 C CA . PRO A 1 153 ? 18.734 9.055 -12.656 1 72.38 153 PRO A CA 1
ATOM 1244 C C . PRO A 1 153 ? 19.875 8.367 -11.922 1 72.38 153 PRO A C 1
ATOM 1246 O O . PRO A 1 153 ? 20.766 9.047 -11.375 1 72.38 153 PRO A O 1
ATOM 1249 N N . GLN A 1 154 ? 19.672 7.266 -11.484 1 66.5 154 GLN A N 1
ATOM 1250 C CA . GLN A 1 154 ? 20.734 6.488 -10.859 1 66.5 154 GLN A CA 1
ATOM 1251 C C . GLN A 1 154 ? 21.203 5.355 -11.773 1 66.5 154 GLN A C 1
ATOM 1253 O O . GLN A 1 154 ? 20.406 4.832 -12.57 1 66.5 154 GLN A O 1
ATOM 1258 N N . ILE A 1 155 ? 22.406 5.316 -11.773 1 61.97 155 ILE A N 1
ATOM 1259 C CA . ILE A 1 155 ? 23.016 4.262 -12.562 1 61.97 155 ILE A CA 1
ATOM 1260 C C . ILE A 1 155 ? 22.875 2.922 -11.844 1 61.97 155 ILE A C 1
ATOM 1262 O O . ILE A 1 155 ? 23.672 2.598 -10.961 1 61.97 155 ILE A O 1
ATOM 1266 N N . ASP A 1 156 ? 21.938 2.178 -11.977 1 68.12 156 ASP A N 1
ATOM 1267 C CA . ASP A 1 156 ? 21.719 0.744 -11.797 1 68.12 156 ASP A CA 1
ATOM 1268 C C . ASP A 1 156 ? 21.656 0.378 -10.32 1 68.12 156 ASP A C 1
ATOM 1270 O O . ASP A 1 156 ? 21.5 -0.794 -9.969 1 68.12 156 ASP A O 1
ATOM 1274 N N . SER A 1 157 ? 21.859 1.362 -9.359 1 84.38 157 SER A N 1
ATOM 1275 C CA . SER A 1 157 ? 21.781 1.009 -7.941 1 84.38 157 SER A CA 1
ATOM 1276 C C . SER A 1 157 ? 20.406 1.357 -7.359 1 84.38 157 SER A C 1
ATOM 1278 O O . SER A 1 157 ? 19.875 2.434 -7.625 1 84.38 157 SER A O 1
ATOM 1280 N N . ILE A 1 158 ? 19.922 0.498 -6.582 1 88 158 ILE A N 1
ATOM 1281 C CA . ILE A 1 158 ? 18.594 0.675 -5.996 1 88 158 ILE A CA 1
ATOM 1282 C C . ILE A 1 158 ? 18.688 1.623 -4.801 1 88 158 ILE A C 1
ATOM 1284 O O . ILE A 1 158 ? 17.734 2.35 -4.504 1 88 158 ILE A O 1
ATOM 1288 N N . ILE A 1 159 ? 19.844 1.606 -4.117 1 90.81 159 ILE A N 1
ATOM 1289 C CA . ILE A 1 159 ? 20.109 2.471 -2.973 1 90.81 159 ILE A CA 1
ATOM 1290 C C . ILE A 1 159 ? 21.469 3.137 -3.131 1 90.81 159 ILE A C 1
ATOM 1292 O O . ILE A 1 159 ? 22.469 2.463 -3.385 1 90.81 159 ILE A O 1
ATOM 1296 N N . ILE A 1 160 ? 21.5 4.41 -3.004 1 88.69 160 ILE A N 1
ATOM 1297 C CA . ILE A 1 160 ? 22.75 5.148 -3.1 1 88.69 160 ILE A CA 1
ATOM 1298 C C . ILE A 1 160 ? 22.938 6 -1.846 1 88.69 160 ILE A C 1
ATOM 1300 O O . ILE A 1 160 ? 22.016 6.664 -1.388 1 88.69 160 ILE A O 1
ATOM 1304 N N . LEU A 1 161 ? 24.109 5.906 -1.338 1 88.88 161 LEU A N 1
ATOM 1305 C CA . LEU A 1 161 ? 24.438 6.77 -0.209 1 88.88 161 LEU A CA 1
ATOM 1306 C C . LEU A 1 161 ? 24.859 8.156 -0.69 1 88.88 161 LEU A C 1
ATOM 1308 O O . LEU A 1 161 ? 25.766 8.281 -1.518 1 88.88 161 LEU A O 1
ATOM 1312 N N . ASN A 1 162 ? 24.172 9.133 -0.35 1 88.62 162 ASN A N 1
ATOM 1313 C CA . ASN A 1 162 ? 24.484 10.539 -0.6 1 88.62 162 ASN A CA 1
ATOM 1314 C C . ASN A 1 162 ? 24.547 11.336 0.699 1 88.62 162 ASN A C 1
ATOM 1316 O O . ASN A 1 162 ? 23.516 11.766 1.218 1 88.62 162 ASN A O 1
ATOM 1320 N N . GLY A 1 163 ? 25.828 11.602 1.126 1 88.44 163 GLY A N 1
ATOM 1321 C CA . GLY A 1 163 ? 25.953 12.18 2.455 1 88.44 163 GLY A CA 1
ATOM 1322 C C . GLY A 1 163 ? 25.453 11.266 3.555 1 88.44 163 GLY A C 1
ATOM 1323 O O . GLY A 1 163 ? 25.906 10.133 3.688 1 88.44 163 GLY A O 1
ATOM 1324 N N . GLU A 1 164 ? 24.422 11.727 4.258 1 87.62 164 GLU A N 1
ATOM 1325 C CA . GLU A 1 164 ? 23.891 10.938 5.363 1 87.62 164 GLU A CA 1
ATOM 1326 C C . GLU A 1 164 ? 22.625 10.203 4.957 1 87.62 164 GLU A C 1
ATOM 1328 O O . GLU A 1 164 ? 22.031 9.484 5.762 1 87.62 164 GLU A O 1
ATOM 1333 N N . TYR A 1 165 ? 22.297 10.32 3.654 1 90.38 165 TYR A N 1
ATOM 1334 C CA . TYR A 1 165 ? 21 9.781 3.242 1 90.38 165 TYR A CA 1
ATOM 1335 C C . TYR A 1 165 ? 21.188 8.586 2.311 1 90.38 165 TYR A C 1
ATOM 1337 O O . TYR A 1 165 ? 22.031 8.617 1.405 1 90.38 165 TYR A O 1
ATOM 1345 N N . TYR A 1 166 ? 20.453 7.574 2.629 1 92 166 TYR A N 1
ATOM 1346 C CA . TYR A 1 166 ? 20.25 6.5 1.663 1 92 166 TYR A CA 1
ATOM 1347 C C . TYR A 1 166 ? 19.109 6.836 0.709 1 92 166 TYR A C 1
ATOM 1349 O O . TYR A 1 166 ? 17.953 6.891 1.116 1 92 166 TYR A O 1
ATOM 1357 N N . LEU A 1 167 ? 19.469 7.066 -0.516 1 93.19 167 LEU A N 1
ATOM 1358 C CA . LEU A 1 167 ? 18.5 7.473 -1.527 1 93.19 167 LEU A CA 1
ATOM 1359 C C . LEU A 1 167 ? 18.031 6.273 -2.346 1 93.19 167 LEU A C 1
ATOM 1361 O O . LEU A 1 167 ? 18.859 5.492 -2.834 1 93.19 167 LEU A O 1
ATO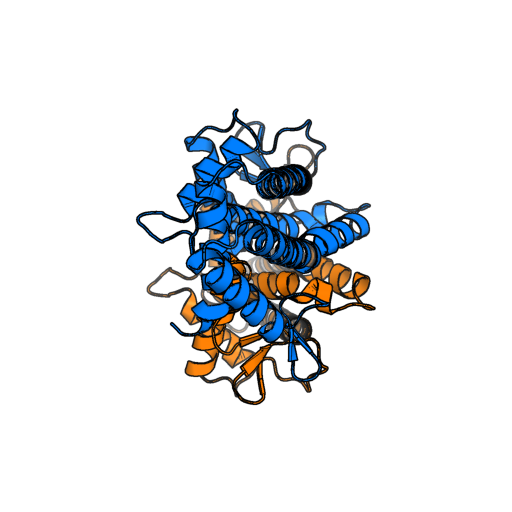M 1365 N N . CYS A 1 168 ? 16.781 6.141 -2.4 1 93.44 168 CYS A N 1
ATOM 1366 C CA . CYS A 1 168 ? 16.188 5.035 -3.143 1 93.44 168 CYS A CA 1
ATOM 1367 C C . CYS A 1 168 ? 15.359 5.547 -4.316 1 93.44 168 CYS A C 1
ATOM 1369 O O . CYS A 1 168 ? 14.555 6.469 -4.164 1 93.44 168 CYS A O 1
ATOM 1371 N N . ASN A 1 169 ? 15.531 4.988 -5.445 1 92.81 169 ASN A N 1
ATOM 1372 C CA . ASN A 1 169 ? 14.773 5.34 -6.641 1 92.81 169 ASN A CA 1
ATOM 1373 C C . ASN A 1 169 ? 13.703 4.297 -6.949 1 92.81 169 ASN A C 1
ATOM 1375 O O . ASN A 1 169 ? 14.023 3.176 -7.352 1 92.81 169 ASN A O 1
ATOM 1379 N N . PRO A 1 170 ? 12.445 4.707 -6.848 1 94.56 170 PRO A N 1
ATOM 1380 C CA . PRO A 1 170 ? 11.359 3.734 -7.027 1 94.56 170 PRO A CA 1
ATOM 1381 C C . PRO A 1 170 ? 11.328 3.137 -8.43 1 94.56 170 PRO A C 1
ATOM 1383 O O . PRO A 1 170 ? 11.008 1.957 -8.594 1 94.56 170 PRO A O 1
ATOM 1386 N N . LYS A 1 171 ? 11.609 3.912 -9.469 1 93.56 171 LYS A N 1
ATOM 1387 C CA . LYS A 1 171 ? 11.594 3.412 -10.836 1 93.56 171 LYS A CA 1
ATOM 1388 C C . LYS A 1 171 ? 12.695 2.377 -11.062 1 93.56 171 LYS A C 1
ATOM 1390 O O . LYS A 1 171 ? 12.469 1.345 -11.695 1 93.56 171 LYS A O 1
ATOM 1395 N N . THR A 1 172 ? 13.867 2.678 -10.57 1 94.12 172 THR A N 1
ATOM 1396 C CA . THR A 1 172 ? 14.977 1.737 -10.695 1 94.12 172 THR A CA 1
ATOM 1397 C C . THR A 1 172 ? 14.641 0.413 -10.016 1 94.12 172 THR A C 1
ATOM 1399 O O . THR A 1 172 ? 14.875 -0.657 -10.578 1 94.12 172 THR A O 1
ATOM 1402 N N . LEU A 1 173 ? 14.156 0.503 -8.789 1 95.81 173 LEU A N 1
ATOM 1403 C CA . LEU A 1 173 ? 13.781 -0.713 -8.07 1 95.81 173 LEU A CA 1
ATOM 1404 C C . LEU A 1 173 ? 12.703 -1.479 -8.82 1 95.81 173 LEU A C 1
ATOM 1406 O O . LEU A 1 173 ? 12.758 -2.707 -8.922 1 95.81 173 LEU A O 1
ATOM 1410 N N . PHE A 1 174 ? 11.758 -0.746 -9.375 1 96.31 174 PHE A N 1
ATOM 1411 C CA . PHE A 1 174 ? 10.68 -1.38 -10.125 1 96.31 174 PHE A CA 1
ATOM 1412 C C . PHE A 1 174 ? 11.234 -2.139 -11.328 1 96.31 174 PHE A C 1
ATOM 1414 O O . PHE A 1 174 ? 10.836 -3.275 -11.586 1 96.31 174 PHE A O 1
ATOM 1421 N N . ASN A 1 175 ? 12.102 -1.527 -12.031 1 95.56 175 ASN A N 1
ATOM 1422 C CA . ASN A 1 175 ? 12.719 -2.172 -13.188 1 95.56 175 ASN A CA 1
ATOM 1423 C C . ASN A 1 175 ? 13.484 -3.43 -12.781 1 95.56 175 ASN A C 1
ATOM 1425 O O . ASN A 1 175 ? 13.414 -4.453 -13.469 1 95.56 175 ASN A O 1
ATOM 1429 N N . LYS A 1 176 ? 14.203 -3.326 -11.711 1 96.69 176 LYS A N 1
ATOM 1430 C CA . LYS A 1 176 ? 14.953 -4.48 -11.227 1 96.69 176 LYS A CA 1
ATOM 1431 C C . LYS A 1 176 ? 14.023 -5.605 -10.797 1 96.69 176 LYS A C 1
ATOM 1433 O O . LYS A 1 176 ? 14.32 -6.785 -11.008 1 96.69 176 LYS A O 1
ATOM 1438 N N . LEU A 1 177 ? 12.93 -5.25 -10.188 1 97.75 177 LEU A N 1
ATOM 1439 C CA . LEU A 1 177 ? 11.93 -6.242 -9.805 1 97.75 177 LEU A CA 1
ATOM 1440 C C . LEU A 1 177 ? 11.312 -6.895 -11.031 1 97.75 177 LEU A C 1
ATOM 1442 O O . LEU A 1 177 ? 11.07 -8.102 -11.047 1 97.75 177 LEU A O 1
ATOM 1446 N N . THR A 1 178 ? 11.023 -6.066 -12.031 1 97.81 178 THR A N 1
ATOM 1447 C CA . THR A 1 178 ? 10.492 -6.609 -13.281 1 97.81 178 THR A CA 1
ATOM 1448 C C . THR A 1 178 ? 11.406 -7.699 -13.828 1 97.81 178 THR A C 1
ATOM 1450 O O . THR A 1 178 ? 10.938 -8.781 -14.188 1 97.81 178 THR A O 1
ATOM 1453 N N . CYS A 1 179 ? 12.656 -7.441 -13.812 1 97.62 179 CYS A N 1
ATOM 1454 C CA . CYS A 1 179 ? 13.633 -8.406 -14.297 1 97.62 179 CYS A CA 1
ATOM 1455 C C . CYS A 1 179 ? 13.664 -9.648 -13.406 1 97.62 179 CYS A C 1
ATOM 1457 O O . CYS A 1 179 ? 13.75 -10.766 -13.906 1 97.62 179 CYS A O 1
ATOM 1459 N N . LEU A 1 180 ? 13.648 -9.43 -12.156 1 98 180 LEU A N 1
ATOM 1460 C CA . LEU A 1 180 ? 13.68 -10.531 -11.195 1 98 180 LEU A CA 1
ATOM 1461 C C . LEU A 1 180 ? 12.484 -11.461 -11.406 1 98 180 LEU A C 1
ATOM 1463 O O . LEU A 1 180 ? 12.648 -12.688 -11.406 1 98 180 LEU A O 1
ATOM 1467 N N . TYR A 1 181 ? 11.297 -10.898 -11.594 1 98.5 181 TYR A N 1
ATOM 1468 C CA . TYR A 1 181 ? 10.094 -11.695 -11.828 1 98.5 181 TYR A CA 1
ATOM 1469 C C . TYR A 1 181 ? 10.188 -12.43 -13.156 1 98.5 181 TYR A C 1
ATOM 1471 O O . TYR A 1 181 ? 9.797 -13.602 -13.25 1 98.5 181 TYR A O 1
ATOM 1479 N N . ASP A 1 182 ? 10.688 -11.75 -14.164 1 98.12 182 ASP A N 1
ATOM 1480 C CA . ASP A 1 182 ? 10.852 -12.398 -15.461 1 98.12 182 ASP A CA 1
ATOM 1481 C C . ASP A 1 182 ? 11.766 -13.617 -15.352 1 98.12 182 ASP A C 1
ATOM 1483 O O . ASP A 1 182 ? 11.484 -14.664 -15.938 1 98.12 182 ASP A O 1
ATOM 1487 N N . GLU A 1 183 ? 12.812 -13.438 -14.617 1 97.5 183 GLU A N 1
ATOM 1488 C CA . GLU A 1 183 ? 13.727 -14.555 -14.414 1 97.5 183 GLU A CA 1
ATOM 1489 C C . GLU A 1 183 ? 13.062 -15.688 -13.633 1 97.5 183 GLU A C 1
ATOM 1491 O O . GLU A 1 183 ? 13.289 -16.859 -13.922 1 97.5 183 GLU A O 1
ATOM 1496 N N . TYR A 1 184 ? 12.352 -15.352 -12.664 1 97.75 184 TYR A N 1
ATOM 1497 C CA . TYR A 1 184 ? 11.617 -16.328 -11.867 1 97.75 184 TYR A CA 1
ATOM 1498 C C . TYR A 1 184 ? 10.711 -17.172 -12.75 1 97.75 184 TYR A C 1
ATOM 1500 O O . TYR A 1 184 ? 10.703 -18.406 -12.648 1 97.75 184 TYR A O 1
ATOM 1508 N N . TRP A 1 185 ? 9.969 -16.516 -13.641 1 97.75 185 TRP A N 1
ATOM 1509 C CA . TRP A 1 185 ? 9.055 -17.219 -14.531 1 97.75 185 TRP A CA 1
ATOM 1510 C C . TRP A 1 185 ? 9.82 -18.109 -15.5 1 97.75 185 TRP A C 1
ATOM 1512 O O . TRP A 1 185 ? 9.383 -19.219 -15.812 1 97.75 185 TRP A O 1
ATOM 1522 N N . ARG A 1 186 ? 10.906 -17.609 -15.977 1 96.88 186 ARG A N 1
ATOM 1523 C CA . ARG A 1 186 ? 11.742 -18.406 -16.875 1 96.88 186 ARG A CA 1
ATOM 1524 C C . ARG A 1 186 ? 12.234 -19.672 -16.172 1 96.88 186 ARG A C 1
ATOM 1526 O O . ARG A 1 186 ? 12.188 -20.766 -16.766 1 96.88 186 ARG A O 1
ATOM 1533 N N . GLN A 1 187 ? 12.68 -19.516 -14.984 1 96.25 187 GLN A N 1
ATOM 1534 C CA . GLN A 1 187 ? 13.156 -20.656 -14.219 1 96.25 187 GLN A CA 1
ATOM 1535 C C . GLN A 1 187 ? 12.039 -21.672 -13.992 1 96.25 187 GLN A C 1
ATOM 1537 O O . GLN A 1 187 ? 12.258 -22.875 -14.109 1 96.25 187 GLN A O 1
ATOM 1542 N N . LEU A 1 188 ? 10.906 -21.188 -13.672 1 95.88 188 LEU A N 1
ATOM 1543 C CA . LEU A 1 188 ? 9.766 -22.078 -13.461 1 95.88 188 LEU A CA 1
ATOM 1544 C C . LEU A 1 188 ? 9.422 -22.844 -14.734 1 95.88 188 LEU A C 1
ATOM 1546 O O . LEU A 1 188 ? 9.055 -24.016 -14.68 1 95.88 188 LEU A O 1
ATOM 1550 N N . SER A 1 189 ? 9.492 -22.125 -15.828 1 94.44 189 SER A N 1
ATOM 1551 C CA . SER A 1 189 ? 9.156 -22.734 -17.109 1 94.44 189 SER A CA 1
ATOM 1552 C C . SER A 1 189 ? 10.125 -23.859 -17.469 1 94.44 189 SER A C 1
ATOM 1554 O O . SER A 1 189 ? 9.742 -24.828 -18.109 1 94.44 189 SER A O 1
ATOM 1556 N N . LYS A 1 190 ? 11.375 -23.734 -17.047 1 92.25 190 LYS A N 1
ATOM 1557 C CA . LYS A 1 190 ? 12.359 -24.781 -17.297 1 92.25 190 LYS A CA 1
ATOM 1558 C C . LYS A 1 190 ? 12.094 -26 -16.422 1 92.25 190 LYS A C 1
ATOM 1560 O O . LYS A 1 190 ? 12.344 -27.141 -16.828 1 92.25 190 LYS A O 1
ATOM 1565 N N . GLY A 1 191 ? 11.578 -25.797 -15.25 1 87.56 191 GLY A N 1
ATOM 1566 C CA . GLY A 1 191 ? 11.125 -26.875 -14.367 1 87.56 191 GLY A CA 1
ATOM 1567 C C . GLY A 1 191 ? 12.266 -27.688 -13.797 1 87.56 191 GLY A C 1
ATOM 1568 O O . GLY A 1 191 ? 12.07 -28.844 -13.414 1 87.56 191 GLY A O 1
ATOM 1569 N N . GLU A 1 192 ? 13.453 -27.094 -13.648 1 87.38 192 GLU A N 1
ATOM 1570 C CA . GLU A 1 192 ? 14.633 -27.844 -13.211 1 87.38 192 GLU A CA 1
ATOM 1571 C C . GLU A 1 192 ? 14.742 -27.859 -11.688 1 87.38 192 GLU A C 1
ATOM 1573 O O . GLU A 1 192 ? 15.297 -28.781 -11.109 1 87.38 192 GLU A O 1
ATOM 1578 N N . ASN A 1 193 ? 14.25 -26.906 -11.039 1 93 193 ASN A N 1
ATOM 1579 C CA . ASN A 1 193 ? 14.32 -26.781 -9.586 1 93 193 ASN A CA 1
ATOM 1580 C C . ASN A 1 193 ? 13.047 -27.281 -8.914 1 93 193 ASN A C 1
ATOM 1582 O O . ASN A 1 193 ? 12.039 -26.578 -8.859 1 93 193 ASN A O 1
ATOM 1586 N N . ILE A 1 194 ? 13.109 -28.391 -8.352 1 93.25 194 ILE A N 1
ATOM 1587 C CA . ILE A 1 194 ? 11.945 -29.078 -7.801 1 93.25 194 ILE A CA 1
ATOM 1588 C C . ILE A 1 194 ? 11.406 -28.297 -6.605 1 93.25 194 ILE A C 1
ATOM 1590 O O . ILE A 1 194 ? 10.188 -28.188 -6.43 1 93.25 194 ILE A O 1
ATOM 1594 N N . ASN A 1 195 ? 12.273 -27.812 -5.77 1 95.75 195 ASN A N 1
ATOM 1595 C CA . ASN A 1 195 ? 11.852 -27.047 -4.594 1 95.75 195 ASN A CA 1
ATOM 1596 C C . ASN A 1 195 ? 11.133 -25.766 -4.984 1 95.75 195 ASN A C 1
ATOM 1598 O O . ASN A 1 195 ? 10.156 -25.375 -4.348 1 95.75 195 ASN A O 1
ATOM 1602 N N . GLN A 1 196 ? 11.664 -25.141 -5.984 1 96.12 196 GLN A N 1
ATOM 1603 C CA . GLN A 1 196 ? 11.023 -23.922 -6.48 1 96.12 196 GLN A CA 1
ATOM 1604 C C . GLN A 1 196 ? 9.602 -24.203 -6.965 1 96.12 196 GLN A C 1
ATOM 1606 O O . GLN A 1 196 ? 8.688 -23.422 -6.703 1 96.12 196 GLN A O 1
ATOM 1611 N N . LYS A 1 197 ? 9.445 -25.297 -7.66 1 96.06 197 LYS A N 1
ATOM 1612 C CA . LYS A 1 197 ? 8.133 -25.703 -8.148 1 96.06 197 LYS A CA 1
ATOM 1613 C C . LYS A 1 197 ? 7.176 -26 -6.992 1 96.06 197 LYS A C 1
ATOM 1615 O O . LYS A 1 197 ? 6.027 -25.547 -7 1 96.06 197 LYS A O 1
ATOM 1620 N N . LYS A 1 198 ? 7.672 -26.719 -6.059 1 96.81 198 LYS A N 1
ATOM 1621 C CA . LYS A 1 198 ? 6.863 -27.078 -4.895 1 96.81 198 LYS A CA 1
ATOM 1622 C C . LYS A 1 198 ? 6.422 -25.844 -4.125 1 96.81 198 LYS A C 1
ATOM 1624 O O . LYS A 1 198 ? 5.262 -25.734 -3.723 1 96.81 198 LYS A O 1
ATOM 1629 N N . ASN A 1 199 ? 7.324 -24.922 -3.896 1 97.38 199 ASN A N 1
ATOM 1630 C CA . ASN A 1 199 ? 7.023 -23.703 -3.158 1 97.38 199 ASN A CA 1
ATOM 1631 C C . ASN A 1 199 ? 6.016 -22.828 -3.902 1 97.38 199 ASN A C 1
ATOM 1633 O O . ASN A 1 199 ? 5.109 -22.266 -3.291 1 97.38 199 ASN A O 1
ATOM 1637 N N . PHE A 1 200 ? 6.203 -22.797 -5.203 1 98.12 200 PHE A N 1
ATOM 1638 C CA . PHE A 1 200 ? 5.281 -22.016 -6.02 1 98.12 200 PHE A CA 1
ATOM 1639 C C . PHE A 1 200 ? 3.863 -22.562 -5.91 1 98.12 200 PHE A C 1
ATOM 1641 O O . PHE A 1 200 ? 2.916 -21.812 -5.684 1 98.12 200 PHE A O 1
ATOM 1648 N N . ILE A 1 201 ? 3.719 -23.828 -6.039 1 97.88 201 ILE A N 1
ATOM 1649 C CA . ILE A 1 201 ? 2.404 -24.453 -5.984 1 97.88 201 ILE A CA 1
ATOM 1650 C C . ILE A 1 201 ? 1.804 -24.266 -4.594 1 97.88 201 ILE A C 1
ATOM 1652 O O . ILE A 1 201 ? 0.592 -24.094 -4.453 1 97.88 201 ILE A O 1
ATOM 1656 N N . LYS A 1 202 ? 2.602 -24.344 -3.588 1 96.62 202 LYS A N 1
ATOM 1657 C CA . LYS A 1 202 ? 2.129 -24.109 -2.227 1 96.62 202 LYS A CA 1
ATOM 1658 C C . LYS A 1 202 ? 1.545 -22.703 -2.078 1 96.62 202 LYS A C 1
ATOM 1660 O O . LYS A 1 202 ? 0.489 -22.531 -1.467 1 96.62 202 LYS A O 1
ATOM 1665 N N . LYS A 1 203 ? 2.219 -21.719 -2.645 1 96.88 203 LYS A N 1
ATOM 1666 C CA . LYS A 1 203 ? 1.703 -20.359 -2.613 1 96.88 203 LYS A CA 1
ATOM 1667 C C . LYS A 1 203 ? 0.365 -20.25 -3.34 1 96.88 203 LYS A C 1
ATOM 1669 O O . LYS A 1 203 ? -0.553 -19.578 -2.871 1 96.88 203 LYS A O 1
ATOM 1674 N N . ILE A 1 204 ? 0.269 -20.938 -4.477 1 97.19 204 ILE A N 1
ATOM 1675 C CA . ILE A 1 204 ? -0.975 -20.938 -5.238 1 97.19 204 ILE A CA 1
ATOM 1676 C C . ILE A 1 204 ? -2.1 -21.531 -4.391 1 97.19 204 ILE A C 1
ATOM 1678 O O . ILE A 1 204 ? -3.215 -21 -4.379 1 97.19 204 ILE A O 1
ATOM 1682 N N . LYS A 1 205 ? -1.791 -22.562 -3.689 1 96.25 205 LYS A N 1
ATOM 1683 C CA . LYS A 1 205 ? -2.775 -23.203 -2.818 1 96.25 205 LYS A CA 1
ATOM 1684 C C . LYS A 1 205 ? -3.301 -22.219 -1.775 1 96.25 205 LYS A C 1
ATOM 1686 O O . LYS A 1 205 ? -4.508 -22.141 -1.527 1 96.25 205 LYS A O 1
ATOM 1691 N N . TYR A 1 206 ? -2.404 -21.469 -1.166 1 94.19 206 TYR A N 1
ATOM 1692 C CA . TYR A 1 206 ? -2.803 -20.484 -0.168 1 94.19 206 TYR A CA 1
ATOM 1693 C C . TYR A 1 206 ? -3.695 -19.422 -0.785 1 94.19 206 TYR A C 1
ATOM 1695 O O . TYR A 1 206 ? -4.668 -18.969 -0.164 1 94.19 206 TYR A O 1
ATOM 1703 N N . ILE A 1 207 ? -3.361 -18.984 -1.987 1 93.88 207 ILE A N 1
ATOM 1704 C CA . ILE A 1 207 ? -4.125 -17.938 -2.656 1 93.88 207 ILE A CA 1
ATOM 1705 C C . ILE A 1 207 ? -5.535 -18.438 -2.955 1 93.88 207 ILE A C 1
ATOM 1707 O O . ILE A 1 207 ? -6.512 -17.703 -2.77 1 93.88 207 ILE A O 1
ATOM 1711 N N . LEU A 1 208 ? -5.629 -19.672 -3.34 1 93.75 208 LEU A N 1
ATOM 1712 C CA . LEU A 1 208 ? -6.898 -20.219 -3.797 1 93.75 208 LEU A CA 1
ATOM 1713 C C . LEU A 1 208 ? -7.777 -20.609 -2.613 1 93.75 208 LEU A C 1
ATOM 1715 O O . LEU A 1 208 ? -9 -20.469 -2.664 1 93.75 208 LEU A O 1
ATOM 1719 N N . PHE A 1 209 ? -7.109 -21.078 -1.53 1 87.88 209 PHE A N 1
ATOM 1720 C CA . PHE A 1 209 ? -7.902 -21.688 -0.469 1 87.88 209 PHE A CA 1
ATOM 1721 C C . PHE A 1 209 ? -7.715 -20.938 0.845 1 87.88 209 PHE A C 1
ATOM 1723 O O . PHE A 1 209 ? -8.406 -21.219 1.829 1 87.88 209 PHE A O 1
ATOM 1730 N N . GLY A 1 210 ? -6.656 -20.156 1.023 1 67.31 210 GLY A N 1
ATOM 1731 C CA . GLY A 1 210 ? -6.363 -19.469 2.268 1 67.31 210 GLY A CA 1
ATOM 1732 C C . GLY A 1 210 ? -7.363 -18.375 2.598 1 67.31 210 GLY A C 1
ATOM 1733 O O . GLY A 1 210 ? -7.168 -17.609 3.543 1 67.31 210 GLY A O 1
ATOM 1734 N N . ARG A 1 211 ? -8.25 -18.172 1.884 1 58.03 211 ARG A N 1
ATOM 1735 C CA . ARG A 1 211 ? -9.328 -17.234 2.207 1 58.03 211 ARG A CA 1
ATOM 1736 C C . ARG A 1 211 ? -10.141 -17.734 3.4 1 58.03 211 ARG A C 1
ATOM 1738 O O . ARG A 1 211 ? -10.938 -16.984 3.971 1 58.03 211 ARG A O 1
ATOM 1745 N N . GLU A 1 212 ? -10.117 -18.984 3.873 1 44.91 212 GLU A N 1
ATOM 1746 C CA . GLU A 1 212 ? -10.984 -19.594 4.879 1 44.91 212 GLU A CA 1
ATOM 1747 C C . GLU A 1 212 ? -10.453 -19.344 6.285 1 44.91 212 GLU A C 1
ATOM 1749 O O . GLU A 1 212 ? -11.234 -19.234 7.238 1 44.91 212 GLU A O 1
ATOM 1754 N N . GLY A 1 213 ? -9.016 -18.984 6.574 1 37.19 213 GLY A N 1
ATOM 1755 C CA . GLY A 1 213 ? -8.68 -19.156 7.98 1 37.19 213 GLY A CA 1
ATOM 1756 C C . GLY A 1 213 ? -8.867 -17.891 8.789 1 37.19 213 GLY A C 1
ATOM 1757 O O . GLY A 1 213 ? -8.898 -16.797 8.234 1 37.19 213 GLY A O 1
ATOM 1758 N N . MET B 1 1 ? 11.148 13.578 -0.24 1 89.88 1 MET B N 1
ATOM 1759 C CA . MET B 1 1 ? 11.805 13.484 -1.539 1 89.88 1 MET B CA 1
ATOM 1760 C C . MET B 1 1 ? 13.156 14.195 -1.515 1 89.88 1 MET B C 1
ATOM 1762 O O . MET B 1 1 ? 13.32 15.203 -0.824 1 89.88 1 MET B O 1
ATOM 1766 N N . PHE B 1 2 ? 14.023 13.578 -2.217 1 87 2 PHE B N 1
ATOM 1767 C CA . PHE B 1 2 ? 15.352 14.18 -2.324 1 87 2 PHE B CA 1
ATOM 1768 C C . PHE B 1 2 ? 15.625 14.625 -3.754 1 87 2 PHE B C 1
ATOM 1770 O O . PHE B 1 2 ? 15.617 13.812 -4.676 1 87 2 PHE B O 1
ATOM 1777 N N . ASP B 1 3 ? 15.805 15.883 -3.969 1 84.25 3 ASP B N 1
ATOM 1778 C CA . ASP B 1 3 ? 16.031 16.469 -5.285 1 84.25 3 ASP B CA 1
ATOM 1779 C C . ASP B 1 3 ? 17.047 17.609 -5.211 1 84.25 3 ASP B C 1
ATOM 1781 O O . ASP B 1 3 ? 16.938 18.484 -4.352 1 84.25 3 ASP B O 1
ATOM 1785 N N . ASN B 1 4 ? 18.031 17.531 -6.094 1 78.62 4 ASN B N 1
ATOM 1786 C CA . ASN B 1 4 ? 19.062 18.562 -6.168 1 78.62 4 ASN B CA 1
ATOM 1787 C C . ASN B 1 4 ? 19.688 18.828 -4.805 1 78.62 4 ASN B C 1
ATOM 1789 O O . ASN B 1 4 ? 19.734 19.984 -4.352 1 78.62 4 ASN B O 1
ATOM 1793 N N . ASP B 1 5 ? 19.969 17.828 -4.066 1 79 5 ASP B N 1
ATOM 1794 C CA . ASP B 1 5 ? 20.719 17.828 -2.809 1 79 5 ASP B CA 1
ATOM 1795 C C . ASP B 1 5 ? 19.891 18.453 -1.682 1 79 5 ASP B C 1
ATOM 1797 O O . ASP B 1 5 ? 20.453 18.984 -0.718 1 79 5 ASP B O 1
ATOM 1801 N N . LYS B 1 6 ? 18.641 18.5 -1.88 1 87.75 6 LYS B N 1
ATOM 1802 C CA . LYS B 1 6 ? 17.75 19.016 -0.854 1 87.75 6 LYS B CA 1
ATOM 1803 C C . LYS B 1 6 ? 16.672 17.984 -0.501 1 87.75 6 LYS B C 1
ATOM 1805 O O . LYS B 1 6 ? 16.172 17.281 -1.377 1 87.75 6 LYS B O 1
ATOM 1810 N N . LEU B 1 7 ? 16.453 17.938 0.789 1 90.31 7 LEU B N 1
ATOM 1811 C CA . LEU B 1 7 ? 15.32 17.141 1.262 1 90.31 7 LEU B CA 1
ATOM 1812 C C . LEU B 1 7 ? 14.031 17.953 1.249 1 90.31 7 LEU B C 1
ATOM 1814 O O . LEU B 1 7 ? 13.93 18.969 1.93 1 90.31 7 LEU B O 1
ATOM 1818 N N . LEU B 1 8 ? 13.102 17.469 0.506 1 91.88 8 LEU B N 1
ATOM 1819 C CA . LEU B 1 8 ? 11.875 18.234 0.294 1 91.88 8 LEU B CA 1
ATOM 1820 C C . LEU B 1 8 ? 10.727 17.672 1.121 1 91.88 8 LEU B C 1
ATOM 1822 O O . LEU B 1 8 ? 10.484 16.469 1.104 1 91.88 8 LEU B O 1
ATOM 1826 N N . PHE B 1 9 ? 10.07 18.562 1.835 1 93.75 9 PHE B N 1
ATOM 1827 C CA . PHE B 1 9 ? 8.844 18.219 2.537 1 93.75 9 PHE B CA 1
ATOM 1828 C C . PHE B 1 9 ? 7.668 18.141 1.567 1 93.75 9 PHE B C 1
ATOM 1830 O O . PHE B 1 9 ? 6.828 17.25 1.669 1 93.75 9 PHE B O 1
ATOM 1837 N N . SER B 1 10 ? 7.547 19.062 0.686 1 92.19 10 SER B N 1
ATOM 1838 C CA . SER B 1 10 ? 6.691 19.141 -0.494 1 92.19 10 SER B CA 1
ATOM 1839 C C . SER B 1 10 ? 7.449 19.703 -1.69 1 92.19 10 SER B C 1
ATOM 1841 O O . SER B 1 10 ? 8.625 20.062 -1.574 1 92.19 10 SER B O 1
ATOM 1843 N N . SER B 1 11 ? 6.801 19.766 -2.854 1 87.69 11 SER B N 1
ATOM 1844 C CA . SER B 1 11 ? 7.488 20.188 -4.07 1 87.69 11 SER B CA 1
ATOM 1845 C C . SER B 1 11 ? 8.07 21.578 -3.924 1 87.69 11 SER B C 1
ATOM 1847 O O . SER B 1 11 ? 9.094 21.906 -4.531 1 87.69 11 SER B O 1
ATOM 1849 N N . LYS B 1 12 ? 7.512 22.422 -3.021 1 90.81 12 LYS B N 1
ATOM 1850 C CA . LYS B 1 12 ? 7.914 23.828 -2.955 1 90.81 12 LYS B CA 1
ATOM 1851 C C . LYS B 1 12 ? 8.602 24.141 -1.628 1 90.81 12 LYS B C 1
ATOM 1853 O O . LYS B 1 12 ? 9.078 25.25 -1.416 1 90.81 12 LYS B O 1
ATOM 1858 N N . ASN B 1 13 ? 8.625 23.141 -0.755 1 94.25 13 ASN B N 1
ATOM 1859 C CA . ASN B 1 13 ? 9.133 23.406 0.583 1 94.25 13 ASN B CA 1
ATOM 1860 C C . ASN B 1 13 ? 10.195 22.391 0.999 1 94.25 13 ASN B C 1
ATOM 1862 O O . ASN B 1 13 ? 9.945 21.188 0.975 1 94.25 13 ASN B O 1
ATOM 1866 N N . GLU B 1 14 ? 11.266 22.984 1.423 1 94.75 14 GLU B N 1
ATOM 1867 C CA . GLU B 1 14 ? 12.305 22.141 1.993 1 94.75 14 GLU B CA 1
ATOM 1868 C C . GLU B 1 14 ? 11.984 21.766 3.438 1 94.75 14 GLU B C 1
ATOM 1870 O O . GLU B 1 14 ? 11.305 22.516 4.141 1 94.75 14 GLU B O 1
ATOM 1875 N N . VAL B 1 15 ? 12.516 20.641 3.875 1 93.88 15 VAL B N 1
ATOM 1876 C CA . VAL B 1 15 ? 12.289 20.188 5.246 1 93.88 15 VAL B CA 1
ATOM 1877 C C . VAL B 1 15 ? 12.836 21.219 6.223 1 93.88 15 VAL B C 1
ATOM 1879 O O . VAL B 1 15 ? 12.195 21.531 7.238 1 93.88 15 VAL B O 1
ATOM 1882 N N . SER B 1 16 ? 13.984 21.828 5.906 1 94.25 16 SER B N 1
ATOM 1883 C CA . SER B 1 16 ? 14.594 22.828 6.781 1 94.25 16 SER B CA 1
ATOM 1884 C C . SER B 1 16 ? 13.68 24.047 6.953 1 94.25 16 SER B C 1
ATOM 1886 O O . SER B 1 16 ? 13.594 24.609 8.039 1 94.25 16 SER B O 1
ATOM 1888 N N . GLN B 1 17 ? 12.992 24.391 5.922 1 96.44 17 GLN B N 1
ATOM 1889 C CA . GLN B 1 17 ? 12.055 25.516 5.988 1 96.44 17 GLN B CA 1
ATOM 1890 C C . GLN B 1 17 ? 10.875 25.188 6.895 1 96.44 17 GLN B C 1
ATOM 1892 O O . GLN B 1 17 ? 10.422 26.047 7.66 1 96.44 17 GLN B O 1
ATOM 1897 N N . VAL B 1 18 ? 10.398 23.969 6.801 1 97 18 VAL B N 1
ATOM 1898 C CA . VAL B 1 18 ? 9.242 23.578 7.602 1 97 18 VAL B CA 1
ATOM 1899 C C . VAL B 1 18 ? 9.656 23.438 9.062 1 97 18 VAL B C 1
ATOM 1901 O O . VAL B 1 18 ? 8.867 23.75 9.969 1 97 18 VAL B O 1
ATOM 1904 N N . ILE B 1 19 ? 10.867 23.016 9.289 1 96.62 19 ILE B N 1
ATOM 1905 C CA . ILE B 1 19 ? 11.398 22.984 10.648 1 96.62 19 ILE B CA 1
ATOM 1906 C C . ILE B 1 19 ? 11.391 24.391 11.25 1 96.62 19 ILE B C 1
ATOM 1908 O O . ILE B 1 19 ? 10.984 24.578 12.398 1 96.62 19 ILE B O 1
ATOM 1912 N N . GLN B 1 20 ? 11.812 25.328 10.477 1 97.75 20 GLN B N 1
ATOM 1913 C CA . GLN B 1 20 ? 11.805 26.703 10.938 1 97.75 20 GLN B CA 1
ATOM 1914 C C . GLN B 1 20 ? 10.383 27.172 11.227 1 97.75 20 GLN B C 1
ATOM 1916 O O . GLN B 1 20 ? 10.141 27.875 12.219 1 97.75 20 GLN B O 1
ATOM 1921 N N . MET B 1 21 ? 9.422 26.844 10.352 1 97.69 21 MET B N 1
ATOM 1922 C CA . MET B 1 21 ? 8.023 27.188 10.586 1 97.69 21 MET B CA 1
ATOM 1923 C C . MET B 1 21 ? 7.539 26.609 11.914 1 97.69 21 MET B C 1
ATOM 1925 O O . MET B 1 21 ? 6.848 27.297 12.672 1 97.69 21 MET B O 1
ATOM 1929 N N . TYR B 1 22 ? 7.887 25.391 12.133 1 97.69 22 TYR B N 1
ATOM 1930 C CA . TYR B 1 22 ? 7.504 24.719 13.367 1 97.69 22 TYR B CA 1
ATOM 1931 C C . TYR B 1 22 ? 8.109 25.406 14.578 1 97.69 22 TYR B C 1
ATOM 1933 O O . TYR B 1 22 ? 7.422 25.641 15.578 1 97.69 22 TYR B O 1
ATOM 1941 N N . ASN B 1 23 ? 9.398 25.734 14.508 1 98 23 ASN B N 1
ATOM 1942 C CA . ASN B 1 23 ? 10.078 26.406 15.602 1 98 23 ASN B CA 1
ATOM 1943 C C . ASN B 1 23 ? 9.469 27.781 15.883 1 98 23 ASN B C 1
ATOM 1945 O O . ASN B 1 23 ? 9.289 28.172 17.047 1 98 23 ASN B O 1
ATOM 1949 N N . ASP B 1 24 ? 9.219 28.516 14.852 1 98.25 24 ASP B N 1
ATOM 1950 C CA . ASP B 1 24 ? 8.555 29.812 15 1 98.25 24 ASP B CA 1
ATOM 1951 C C . ASP B 1 24 ? 7.203 29.656 15.688 1 98.25 24 ASP B C 1
ATOM 1953 O O . ASP B 1 24 ? 6.859 30.438 16.578 1 98.25 24 ASP B O 1
ATOM 1957 N N . TYR B 1 25 ? 6.441 28.672 15.242 1 98.06 25 TYR B N 1
ATOM 1958 C CA . TYR B 1 25 ? 5.148 28.391 15.859 1 98.06 25 TYR B CA 1
ATOM 1959 C C . TYR B 1 25 ? 5.293 28.188 17.359 1 98.06 25 TYR B C 1
ATOM 1961 O O . TYR B 1 25 ? 4.555 28.781 18.156 1 98.06 25 TYR B O 1
ATOM 1969 N N . CYS B 1 26 ? 6.234 27.359 17.766 1 97.38 26 CYS B N 1
ATOM 1970 C CA . CYS B 1 26 ? 6.469 27.078 19.172 1 97.38 26 CYS B CA 1
ATOM 1971 C C . CYS B 1 26 ? 6.867 28.328 19.922 1 97.38 26 CYS B C 1
ATOM 1973 O O . CYS B 1 26 ? 6.43 28.547 21.062 1 97.38 26 CYS B O 1
ATOM 1975 N N . GLU B 1 27 ? 7.691 29.109 19.297 1 98 27 GLU B N 1
ATOM 1976 C CA . GLU B 1 27 ? 8.125 30.359 19.922 1 98 27 GLU B CA 1
ATOM 1977 C C . GLU B 1 27 ? 6.949 31.297 20.156 1 98 27 GLU B C 1
ATOM 1979 O O . GLU B 1 27 ? 6.812 31.875 21.234 1 98 27 GLU B O 1
ATOM 1984 N N . PHE B 1 28 ? 6.16 31.453 19.125 1 97.88 28 PHE B N 1
ATOM 1985 C CA . PHE B 1 28 ? 4.996 32.312 19.25 1 97.88 28 PHE B CA 1
ATOM 1986 C C . PHE B 1 28 ? 4.047 31.812 20.328 1 97.88 28 PHE B C 1
ATOM 1988 O O . PHE B 1 28 ? 3.471 32.594 21.078 1 97.88 28 PHE B O 1
ATOM 1995 N N . LEU B 1 29 ? 3.807 30.516 20.328 1 95.81 29 LEU B N 1
ATOM 1996 C CA . LEU B 1 29 ? 2.951 29.891 21.328 1 95.81 29 LEU B CA 1
ATOM 1997 C C . LEU B 1 29 ? 3.475 30.156 22.734 1 95.81 29 LEU B C 1
ATOM 1999 O O . LEU B 1 29 ? 2.709 30.547 23.625 1 95.81 29 LEU B O 1
ATOM 2003 N N . ASN B 1 30 ? 4.742 30 22.938 1 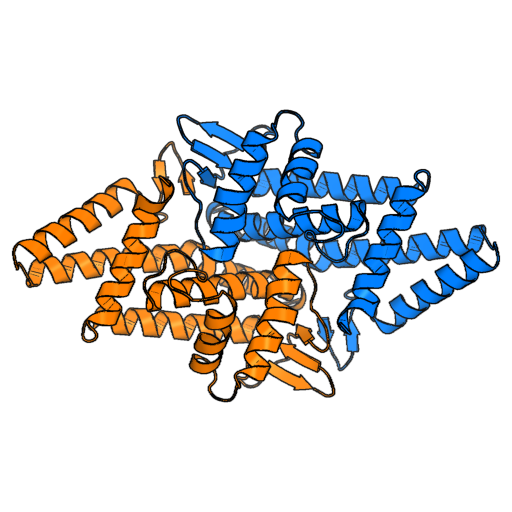96.69 30 ASN B N 1
ATOM 2004 C CA . ASN B 1 30 ? 5.371 30.188 24.234 1 96.69 30 ASN B CA 1
ATOM 2005 C C . ASN B 1 30 ? 5.312 31.641 24.703 1 96.69 30 ASN B C 1
ATOM 2007 O O . ASN B 1 30 ? 5.258 31.906 25.891 1 96.69 30 ASN B O 1
ATOM 2011 N N . ASN B 1 31 ? 5.316 32.562 23.797 1 97.5 31 ASN B N 1
ATOM 2012 C CA . ASN B 1 31 ? 5.32 33.969 24.109 1 97.5 31 ASN B CA 1
ATOM 2013 C C . ASN B 1 31 ? 3.912 34.562 24.078 1 97.5 31 ASN B C 1
ATOM 2015 O O . ASN B 1 31 ? 3.742 35.781 24.125 1 97.5 31 ASN B O 1
ATOM 2019 N N . ASN B 1 32 ? 2.941 33.719 23.938 1 96.06 32 ASN B N 1
ATOM 2020 C CA . ASN B 1 32 ? 1.531 34.094 23.922 1 96.06 32 ASN B CA 1
ATOM 2021 C C . ASN B 1 32 ? 1.228 35.125 22.859 1 96.06 32 ASN B C 1
ATOM 2023 O O . ASN B 1 32 ? 0.515 36.094 23.109 1 96.06 32 ASN B O 1
ATOM 2027 N N . GLN B 1 33 ? 1.938 35.031 21.75 1 96.81 33 GLN B N 1
ATOM 2028 C CA . GLN B 1 33 ? 1.628 35.844 20.578 1 96.81 33 GLN B CA 1
ATOM 2029 C C . GLN B 1 33 ? 0.574 35.156 19.703 1 96.81 33 GLN B C 1
ATOM 2031 O O . GLN B 1 33 ? 0.883 34.656 18.625 1 96.81 33 GLN B O 1
ATOM 2036 N N . ASN B 1 34 ? -0.645 35.281 20.031 1 93.62 34 ASN B N 1
ATOM 2037 C CA . ASN B 1 34 ? -1.744 34.469 19.516 1 93.62 34 ASN B CA 1
ATOM 2038 C C . ASN B 1 34 ? -1.953 34.688 18.016 1 93.62 34 ASN B C 1
ATOM 2040 O O . ASN B 1 34 ? -2.184 33.75 17.281 1 93.62 34 ASN B O 1
ATOM 2044 N N . GLY B 1 35 ? -1.931 35.906 17.562 1 94.81 35 GLY B N 1
ATOM 2045 C CA . GLY B 1 35 ? -2.115 36.188 16.156 1 94.81 35 GLY B CA 1
ATOM 2046 C C . GLY B 1 35 ? -1.055 35.562 15.273 1 94.81 35 GLY B C 1
ATOM 2047 O O . GLY B 1 35 ? -1.373 34.969 14.25 1 94.81 35 GLY B O 1
ATOM 2048 N N . LYS B 1 36 ? 0.209 35.688 15.688 1 97.19 36 LYS B N 1
ATOM 2049 C CA . LYS B 1 36 ? 1.33 35.125 14.938 1 97.19 36 LYS B CA 1
ATOM 2050 C C . LYS B 1 36 ? 1.314 33.594 14.977 1 97.19 36 LYS B C 1
ATOM 2052 O O . LYS B 1 36 ? 1.648 32.938 13.992 1 97.19 36 LYS B O 1
ATOM 2057 N N . GLU B 1 37 ? 1.021 33.062 16.141 1 96.44 37 GLU B N 1
ATOM 2058 C CA . GLU B 1 37 ? 0.903 31.609 16.312 1 96.44 37 GLU B CA 1
ATOM 2059 C C . GLU B 1 37 ? -0.118 31.016 15.344 1 96.44 37 GLU B C 1
ATOM 2061 O O . GLU B 1 37 ? 0.148 30.016 14.688 1 96.44 37 GLU B O 1
ATOM 2066 N N . LYS B 1 38 ? -1.247 31.688 15.25 1 95.56 38 LYS B N 1
ATOM 2067 C CA . LYS B 1 38 ? -2.314 31.219 14.367 1 95.56 38 LYS B CA 1
ATOM 2068 C C . LYS B 1 38 ? -1.874 31.266 12.906 1 95.56 38 LYS B C 1
ATOM 2070 O O . LYS B 1 38 ? -2.18 30.344 12.141 1 95.56 38 LYS B O 1
ATOM 2075 N N . GLN B 1 39 ? -1.205 32.281 12.539 1 96.12 39 GLN B N 1
ATOM 2076 C CA . GLN B 1 39 ? -0.728 32.406 11.164 1 96.12 39 GLN B CA 1
ATOM 2077 C C . GLN B 1 39 ? 0.284 31.328 10.828 1 96.12 39 GLN B C 1
ATOM 2079 O O . GLN B 1 39 ? 0.23 30.734 9.742 1 96.12 39 GLN B O 1
ATOM 2084 N N . GLN B 1 40 ? 1.168 31.141 11.75 1 96.88 40 GLN B N 1
ATOM 2085 C CA . GLN B 1 40 ? 2.189 30.125 11.523 1 96.88 40 GLN B CA 1
ATOM 2086 C C . GLN B 1 40 ? 1.573 28.719 11.453 1 96.88 40 GLN B C 1
ATOM 2088 O O . GLN B 1 40 ? 2.004 27.891 10.656 1 96.88 40 GLN B O 1
ATOM 2093 N N . PHE B 1 41 ? 0.602 28.469 12.312 1 97.12 41 PHE B N 1
ATOM 2094 C CA . PHE B 1 41 ? -0.112 27.203 12.297 1 97.12 41 PHE B CA 1
ATOM 2095 C C . PHE B 1 41 ? -0.739 26.953 10.93 1 97.12 41 PHE B C 1
ATOM 2097 O O . PHE B 1 41 ? -0.629 25.844 10.383 1 97.12 41 PHE B O 1
ATOM 2104 N N . GLN B 1 42 ? -1.317 27.938 10.375 1 97.06 42 GLN B N 1
ATOM 2105 C CA . GLN B 1 42 ? -1.976 27.797 9.086 1 97.06 42 GLN B CA 1
ATOM 2106 C C . GLN B 1 42 ? -0.961 27.516 7.977 1 97.06 42 GLN B C 1
ATOM 2108 O O . GLN B 1 42 ? -1.256 26.797 7.027 1 97.06 42 GLN B O 1
ATOM 2113 N N . LYS B 1 43 ? 0.181 28.094 8.117 1 97.12 43 LYS B N 1
ATOM 2114 C CA . LYS B 1 43 ? 1.239 27.828 7.148 1 97.12 43 LYS B CA 1
ATOM 2115 C C . LYS B 1 43 ? 1.662 26.359 7.191 1 97.12 43 LYS B C 1
ATOM 2117 O O . LYS B 1 43 ? 1.843 25.734 6.145 1 97.12 43 LYS B O 1
ATOM 2122 N N . ILE B 1 44 ? 1.81 25.844 8.406 1 97.62 44 ILE B N 1
ATOM 2123 C CA . ILE B 1 44 ? 2.211 24.453 8.578 1 97.62 44 ILE B CA 1
ATOM 2124 C C . ILE B 1 44 ? 1.131 23.531 8.023 1 97.62 44 ILE B C 1
ATOM 2126 O O . ILE B 1 44 ? 1.434 22.578 7.312 1 97.62 44 ILE B O 1
ATOM 2130 N N . ALA B 1 45 ? -0.114 23.828 8.367 1 97.94 45 ALA B N 1
ATOM 2131 C CA . ALA B 1 45 ? -1.23 23.031 7.863 1 97.94 45 ALA B CA 1
ATOM 2132 C C . ALA B 1 45 ? -1.269 23.047 6.34 1 97.94 45 ALA B C 1
ATOM 2134 O O . ALA B 1 45 ? -1.524 22.016 5.707 1 97.94 45 ALA B O 1
ATOM 2135 N N . LYS B 1 46 ? -1.027 24.188 5.777 1 97.31 46 LYS B N 1
ATOM 2136 C CA . LYS B 1 46 ? -1.045 24.328 4.324 1 97.31 46 LYS B CA 1
ATOM 2137 C C . LYS B 1 46 ? 0.04 23.469 3.676 1 97.31 46 LYS B C 1
ATOM 2139 O O . LYS B 1 46 ? -0.209 22.797 2.67 1 97.31 46 LYS B O 1
ATOM 2144 N N . VAL B 1 47 ? 1.237 23.484 4.188 1 97.31 47 VAL B N 1
ATOM 2145 C CA . VAL B 1 47 ? 2.348 22.734 3.605 1 97.31 47 VAL B CA 1
ATOM 2146 C C . VAL B 1 47 ? 2.082 21.234 3.729 1 97.31 47 VAL B C 1
ATOM 2148 O O . VAL B 1 47 ? 2.398 20.469 2.818 1 97.31 47 VAL B O 1
ATOM 2151 N N . MET B 1 48 ? 1.514 20.797 4.863 1 97.88 48 MET B N 1
ATOM 2152 C CA . MET B 1 48 ? 1.169 19.391 5.027 1 97.88 48 MET B CA 1
ATOM 2153 C C . MET B 1 48 ? 0.078 18.984 4.043 1 97.88 48 MET B C 1
ATOM 2155 O O . MET B 1 48 ? 0.134 17.891 3.469 1 97.88 48 MET B O 1
ATOM 2159 N N . ARG B 1 49 ? -0.881 19.828 3.906 1 97.62 49 ARG B N 1
ATOM 2160 C CA . ARG B 1 49 ? -1.939 19.562 2.938 1 97.62 49 ARG B CA 1
ATOM 2161 C C . ARG B 1 49 ? -1.37 19.406 1.532 1 97.62 49 ARG B C 1
ATOM 2163 O O . ARG B 1 49 ? -1.758 18.5 0.796 1 97.62 49 ARG B O 1
ATOM 2170 N N . GLU B 1 50 ? -0.496 20.25 1.169 1 96.56 50 GLU B N 1
ATOM 2171 C CA . GLU B 1 50 ? 0.162 20.188 -0.133 1 96.56 50 GLU B CA 1
ATOM 2172 C C . GLU B 1 50 ? 0.957 18.891 -0.285 1 96.56 50 GLU B C 1
ATOM 2174 O O . GLU B 1 50 ? 0.932 18.266 -1.346 1 96.56 50 GLU B O 1
ATOM 21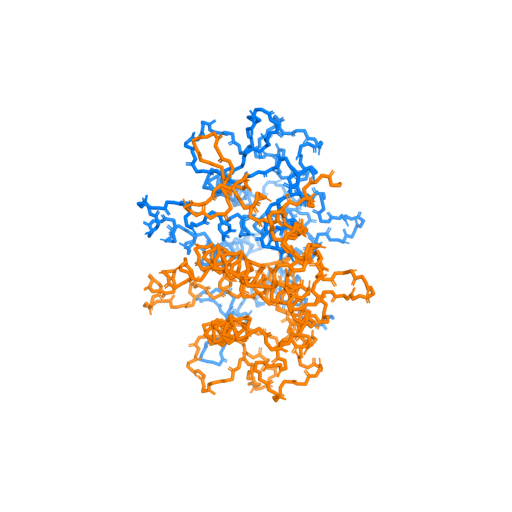79 N N . ARG B 1 51 ? 1.629 18.531 0.741 1 96.19 51 ARG B N 1
ATOM 2180 C CA . ARG B 1 51 ? 2.412 17.297 0.744 1 96.19 51 ARG B CA 1
ATOM 2181 C C . ARG B 1 51 ? 1.533 16.094 0.438 1 96.19 51 ARG B C 1
ATOM 2183 O O . ARG B 1 51 ? 1.854 15.289 -0.442 1 96.19 51 ARG B O 1
ATOM 2190 N N . ILE B 1 52 ? 0.438 15.977 1.14 1 96.88 52 ILE B N 1
ATOM 2191 C CA . ILE B 1 52 ? -0.451 14.828 0.999 1 96.88 52 ILE B CA 1
ATOM 2192 C C . ILE B 1 52 ? -1.118 14.859 -0.375 1 96.88 52 ILE B C 1
ATOM 2194 O O . ILE B 1 52 ? -1.258 13.82 -1.025 1 96.88 52 ILE B O 1
ATOM 2198 N N . LYS B 1 53 ? -1.483 16.031 -0.82 1 96.44 53 LYS B N 1
ATOM 2199 C CA . LYS B 1 53 ? -2.092 16.188 -2.139 1 96.44 53 LYS B CA 1
ATOM 2200 C C . LYS B 1 53 ? -1.129 15.758 -3.242 1 96.44 53 LYS B C 1
ATOM 2202 O O . LYS B 1 53 ? -1.513 15.023 -4.156 1 96.44 53 LYS B O 1
ATOM 2207 N N . GLU B 1 54 ? 0.075 16.125 -3.123 1 94.5 54 GLU B N 1
ATOM 2208 C CA . GLU B 1 54 ? 1.07 15.891 -4.164 1 94.5 54 GLU B CA 1
ATOM 2209 C C . GLU B 1 54 ? 1.531 14.438 -4.164 1 94.5 54 GLU B C 1
ATOM 2211 O O . GLU B 1 54 ? 1.828 13.875 -5.223 1 94.5 54 GLU B O 1
ATOM 2216 N N . ARG B 1 55 ? 1.612 13.844 -3.041 1 93.62 55 ARG B N 1
ATOM 2217 C CA . ARG B 1 55 ? 2.193 12.508 -2.936 1 93.62 55 ARG B CA 1
ATOM 2218 C C . ARG B 1 55 ? 1.136 11.43 -3.152 1 93.62 55 ARG B C 1
ATOM 2220 O O . ARG B 1 55 ? 1.452 10.32 -3.588 1 93.62 55 ARG B O 1
ATOM 2227 N N . TYR B 1 56 ? -0.127 11.828 -2.871 1 95.81 56 TYR B N 1
ATOM 2228 C CA . TYR B 1 56 ? -1.114 10.75 -2.879 1 95.81 56 TYR B CA 1
ATOM 2229 C C . TYR B 1 56 ? -2.338 11.141 -3.697 1 95.81 56 TYR B C 1
ATOM 2231 O O . TYR B 1 56 ? -2.654 10.5 -4.699 1 95.81 56 TYR B O 1
ATOM 2239 N N . PHE B 1 57 ? -2.955 12.234 -3.455 1 97.06 57 PHE B N 1
ATOM 2240 C CA . PHE B 1 57 ? -4.25 12.523 -4.066 1 97.06 57 PHE B CA 1
ATOM 2241 C C . PHE B 1 57 ? -4.09 12.836 -5.547 1 97.06 57 PHE B C 1
ATOM 2243 O O . PHE B 1 57 ? -4.797 12.273 -6.387 1 97.06 57 PHE B O 1
ATOM 2250 N N . ASN B 1 58 ? -3.137 13.734 -5.879 1 95.12 58 ASN B N 1
ATOM 2251 C CA . ASN B 1 58 ? -2.941 14.078 -7.281 1 95.12 58 ASN B CA 1
ATOM 2252 C C . ASN B 1 58 ? -2.52 12.867 -8.109 1 95.12 58 ASN B C 1
ATOM 2254 O O . ASN B 1 58 ? -3.109 12.586 -9.148 1 95.12 58 ASN B O 1
ATOM 2258 N N . PRO B 1 59 ? -1.551 12.172 -7.605 1 93.81 59 PRO B N 1
ATOM 2259 C CA . PRO B 1 59 ? -1.119 11.008 -8.383 1 93.81 59 PRO B CA 1
ATOM 2260 C C . PRO B 1 59 ? -2.219 9.961 -8.539 1 93.81 59 PRO B C 1
ATOM 2262 O O . PRO B 1 59 ? -2.361 9.367 -9.609 1 93.81 59 PRO B O 1
ATOM 2265 N N . ILE B 1 60 ? -3.004 9.664 -7.551 1 94.25 60 ILE B N 1
ATOM 2266 C CA . ILE B 1 60 ? -4.074 8.68 -7.641 1 94.25 60 ILE B CA 1
ATOM 2267 C C . ILE B 1 60 ? -5.129 9.148 -8.641 1 94.25 60 ILE B C 1
ATOM 2269 O O . ILE B 1 60 ? -5.641 8.352 -9.43 1 94.25 60 ILE B O 1
ATOM 2273 N N . ASN B 1 61 ? -5.438 10.438 -8.57 1 94.25 61 ASN B N 1
ATOM 2274 C CA . ASN B 1 61 ? -6.363 10.984 -9.555 1 94.25 61 ASN B CA 1
ATOM 2275 C C . ASN B 1 61 ? -5.852 10.797 -10.977 1 94.25 61 ASN B C 1
ATOM 2277 O O . ASN B 1 61 ? -6.609 10.414 -11.867 1 94.25 61 ASN B O 1
ATOM 2281 N N . THR B 1 62 ? -4.609 11.086 -11.125 1 91.38 62 THR B N 1
ATOM 2282 C CA . THR B 1 62 ? -3.982 10.883 -12.43 1 91.38 62 THR B CA 1
ATOM 2283 C C . THR B 1 62 ? -4.051 9.422 -12.844 1 91.38 62 THR B C 1
ATOM 2285 O O . THR B 1 62 ? -4.398 9.102 -13.984 1 91.38 62 THR B O 1
ATOM 2288 N N . PHE B 1 63 ? -3.752 8.602 -11.93 1 91.69 63 PHE B N 1
ATOM 2289 C CA . PHE B 1 63 ? -3.746 7.164 -12.18 1 91.69 63 PHE B CA 1
ATOM 2290 C C . PHE B 1 63 ? -5.137 6.672 -12.555 1 91.69 63 PHE B C 1
ATOM 2292 O O . PHE B 1 63 ? -5.301 5.941 -13.531 1 91.69 63 PHE B O 1
ATOM 2299 N N . LEU B 1 64 ? -6.102 7.035 -11.812 1 92.38 64 LEU B N 1
ATOM 2300 C CA . LEU B 1 64 ? -7.48 6.641 -12.07 1 92.38 64 LEU B CA 1
ATOM 2301 C C . LEU B 1 64 ? -7.949 7.148 -13.43 1 92.38 64 LEU B C 1
ATOM 2303 O O . LEU B 1 64 ? -8.656 6.445 -14.148 1 92.38 64 LEU B O 1
ATOM 2307 N N . ASN B 1 65 ? -7.527 8.305 -13.766 1 91.75 65 ASN B N 1
ATOM 2308 C CA . ASN B 1 65 ? -7.895 8.883 -15.055 1 91.75 65 ASN B CA 1
ATOM 2309 C C . ASN B 1 65 ? -7.242 8.133 -16.219 1 91.75 65 ASN B C 1
ATOM 2311 O O . ASN B 1 65 ? -7.855 7.957 -17.266 1 91.75 65 ASN B O 1
ATOM 2315 N N . CYS B 1 66 ? -6.039 7.703 -16.016 1 89.25 66 CYS B N 1
ATOM 2316 C CA . CYS B 1 66 ? -5.32 6.973 -17.062 1 89.25 66 CYS B CA 1
ATOM 2317 C C . CYS B 1 66 ? -5.922 5.59 -17.266 1 89.25 66 CYS B C 1
ATOM 2319 O O . CYS B 1 66 ? -5.805 5.012 -18.344 1 89.25 66 CYS B O 1
ATOM 2321 N N . CYS B 1 67 ? -6.543 5.066 -16.219 1 88.06 67 CYS B N 1
ATOM 2322 C CA . CYS B 1 67 ? -7.121 3.729 -16.281 1 88.06 67 CYS B CA 1
ATOM 2323 C C . CYS B 1 67 ? -8.633 3.797 -16.469 1 88.06 67 CYS B C 1
ATOM 2325 O O . CYS B 1 67 ? -9.344 2.832 -16.188 1 88.06 67 CYS B O 1
ATOM 2327 N N . LYS B 1 68 ? -9.125 4.875 -16.984 1 87 68 LYS B N 1
ATOM 2328 C CA . LYS B 1 68 ? -10.562 5.121 -17 1 87 68 LYS B CA 1
ATOM 2329 C C . LYS B 1 68 ? -11.289 4.082 -17.859 1 87 68 LYS B C 1
ATOM 2331 O O . LYS B 1 68 ? -12.438 3.729 -17.578 1 87 68 LYS B O 1
ATOM 2336 N N . ASP B 1 69 ? -10.625 3.58 -18.891 1 86.56 69 ASP B N 1
ATOM 2337 C CA . ASP B 1 69 ? -11.242 2.598 -19.766 1 86.56 69 ASP B CA 1
ATOM 2338 C C . ASP B 1 69 ? -11.172 1.196 -19.172 1 86.56 69 ASP B C 1
ATOM 2340 O O . ASP B 1 69 ? -11.977 0.327 -19.5 1 86.56 69 ASP B O 1
ATOM 2344 N N . HIS B 1 70 ? -10.211 1.002 -18.266 1 87 70 HIS B N 1
ATOM 2345 C CA . HIS B 1 70 ? -10.016 -0.263 -17.562 1 87 70 HIS B CA 1
ATOM 2346 C C . HIS B 1 70 ? -9.719 -0.036 -16.078 1 87 70 HIS B C 1
ATOM 2348 O O . HIS B 1 70 ? -8.617 -0.337 -15.617 1 87 70 HIS B O 1
ATOM 2354 N N . PRO B 1 71 ? -10.75 0.409 -15.367 1 86.25 71 PRO B N 1
ATOM 2355 C CA . PRO B 1 71 ? -10.523 0.818 -13.977 1 86.25 71 PRO B CA 1
ATOM 2356 C C . PRO B 1 71 ? -10.023 -0.327 -13.102 1 86.25 71 PRO B C 1
ATOM 2358 O O . PRO B 1 71 ? -9.312 -0.094 -12.117 1 86.25 71 PRO B O 1
ATOM 2361 N N . GLU B 1 72 ? -10.344 -1.521 -13.516 1 86 72 GLU B N 1
ATOM 2362 C CA . GLU B 1 72 ? -9.953 -2.689 -12.734 1 86 72 GLU B CA 1
ATOM 2363 C C . GLU B 1 72 ? -8.438 -2.812 -12.633 1 86 72 GLU B C 1
ATOM 2365 O O . GLU B 1 72 ? -7.918 -3.404 -11.688 1 86 72 GLU B O 1
ATOM 2370 N N . GLN B 1 73 ? -7.738 -2.191 -13.5 1 85.69 73 GLN B N 1
ATOM 2371 C CA . GLN B 1 73 ? -6.281 -2.262 -13.5 1 85.69 73 GLN B CA 1
ATOM 2372 C C . GLN B 1 73 ? -5.691 -1.48 -12.336 1 85.69 73 GLN B C 1
ATOM 2374 O O . GLN B 1 73 ? -4.578 -1.769 -11.883 1 85.69 73 GLN B O 1
ATOM 2379 N N . SER B 1 74 ? -6.461 -0.613 -11.797 1 89 74 SER B N 1
ATOM 2380 C CA . SER B 1 74 ? -5.949 0.238 -10.727 1 89 74 SER B CA 1
ATOM 2381 C C . SER B 1 74 ? -6.395 -0.264 -9.359 1 89 74 SER B C 1
ATOM 2383 O O . SER B 1 74 ? -5.984 0.276 -8.328 1 89 74 SER B O 1
ATOM 2385 N N . GLY B 1 75 ? -7.176 -1.257 -9.336 1 92.69 75 GLY B N 1
ATOM 2386 C CA . GLY B 1 75 ? -7.918 -1.631 -8.141 1 92.69 75 GLY B CA 1
ATOM 2387 C C . GLY B 1 75 ? -7.027 -1.889 -6.941 1 92.69 75 GLY B C 1
ATOM 2388 O O . GLY B 1 75 ? -7.176 -1.243 -5.902 1 92.69 75 GLY B O 1
ATOM 2389 N N . PHE B 1 76 ? -6.055 -2.742 -7.086 1 93.81 76 PHE B N 1
ATOM 2390 C CA . PHE B 1 76 ? -5.227 -3.168 -5.965 1 93.81 76 PHE B CA 1
ATOM 2391 C C . PHE B 1 76 ? -4.285 -2.049 -5.531 1 93.81 76 PHE B C 1
ATOM 2393 O O . PHE B 1 76 ? -4.07 -1.839 -4.336 1 93.81 76 PHE B O 1
ATOM 2400 N N . ILE B 1 77 ? -3.793 -1.311 -6.457 1 94.5 77 ILE B N 1
ATOM 2401 C CA . ILE B 1 77 ? -2.859 -0.231 -6.156 1 94.5 77 ILE B CA 1
ATOM 2402 C C . ILE B 1 77 ? -3.588 0.89 -5.418 1 94.5 77 ILE B C 1
ATOM 2404 O O . ILE B 1 77 ? -3.145 1.33 -4.355 1 94.5 77 ILE B O 1
ATOM 2408 N N . VAL B 1 78 ? -4.734 1.276 -5.938 1 95.75 78 VAL B N 1
ATOM 2409 C CA . VAL B 1 78 ? -5.488 2.367 -5.328 1 95.75 78 VAL B CA 1
ATOM 2410 C C . VAL B 1 78 ? -5.965 1.952 -3.939 1 95.75 78 VAL B C 1
ATOM 2412 O O . VAL B 1 78 ? -5.934 2.752 -3 1 95.75 78 VAL B O 1
ATOM 2415 N N . MET B 1 79 ? -6.379 0.715 -3.816 1 96.75 79 MET B N 1
ATOM 2416 C CA . MET B 1 79 ? -6.832 0.256 -2.506 1 96.75 79 MET B CA 1
ATOM 2417 C C . MET B 1 79 ? -5.684 0.259 -1.503 1 96.75 79 MET B C 1
ATOM 2419 O O . MET B 1 79 ? -5.867 0.632 -0.343 1 96.75 79 MET B O 1
ATOM 2423 N N . GLY B 1 80 ? -4.527 -0.213 -1.942 1 96.5 80 GLY B N 1
ATOM 2424 C CA . GLY B 1 80 ? -3.361 -0.148 -1.078 1 96.5 80 GLY B CA 1
ATOM 2425 C C . GLY B 1 80 ? -3.061 1.255 -0.584 1 96.5 80 GLY B C 1
ATOM 2426 O O . GLY B 1 80 ? -2.783 1.456 0.599 1 96.5 80 GLY B O 1
ATOM 2427 N N . ILE B 1 81 ? -3.15 2.209 -1.455 1 96.75 81 ILE B N 1
ATOM 2428 C CA . ILE B 1 81 ? -2.871 3.598 -1.104 1 96.75 81 ILE B CA 1
ATOM 2429 C C . ILE B 1 81 ? -3.965 4.125 -0.178 1 96.75 81 ILE B C 1
ATOM 2431 O O . ILE B 1 81 ? -3.684 4.883 0.754 1 96.75 81 ILE B O 1
ATOM 2435 N N . ASN B 1 82 ? -5.207 3.734 -0.488 1 97.56 82 ASN B N 1
ATOM 2436 C CA . ASN B 1 82 ? -6.285 4.102 0.423 1 97.56 82 ASN B CA 1
ATOM 2437 C C . ASN B 1 82 ? -5.984 3.668 1.854 1 97.56 82 ASN B C 1
ATOM 2439 O O . ASN B 1 82 ? -6.285 4.395 2.803 1 97.56 82 ASN B O 1
ATOM 2443 N N . CYS B 1 83 ? -5.453 2.512 1.996 1 97.88 83 CYS B N 1
ATOM 2444 C CA . CYS B 1 83 ? -5.117 2.004 3.322 1 97.88 83 CYS B CA 1
ATOM 2445 C C . CYS B 1 83 ? -4.055 2.873 3.988 1 97.88 83 CYS B C 1
ATOM 2447 O O . CYS B 1 83 ? -4.148 3.168 5.18 1 97.88 83 CYS B O 1
ATOM 2449 N N . ILE B 1 84 ? -3.084 3.33 3.238 1 97.31 84 ILE B N 1
ATOM 2450 C CA . ILE B 1 84 ? -2.061 4.234 3.746 1 97.31 84 ILE B CA 1
ATOM 2451 C C . ILE B 1 84 ? -2.709 5.539 4.207 1 97.31 84 ILE B C 1
ATOM 2453 O O . ILE B 1 84 ? -2.41 6.039 5.297 1 97.31 84 ILE B O 1
ATOM 2457 N N . LEU B 1 85 ? -3.615 6.043 3.414 1 98.06 85 LEU B N 1
ATOM 2458 C CA . LEU B 1 85 ? -4.273 7.316 3.701 1 98.06 85 LEU B CA 1
ATOM 2459 C C . LEU B 1 85 ? -5.148 7.207 4.945 1 98.06 85 LEU B C 1
ATOM 2461 O O . LEU B 1 85 ? -5.27 8.164 5.711 1 98.06 85 LEU B O 1
ATOM 2465 N N . ILE B 1 86 ? -5.785 6.043 5.152 1 98.44 86 ILE B N 1
ATOM 2466 C CA . ILE B 1 86 ? -6.59 5.824 6.352 1 98.44 86 ILE B CA 1
ATOM 2467 C C . ILE B 1 86 ? -5.699 5.906 7.59 1 98.44 86 ILE B C 1
ATOM 2469 O O . ILE B 1 86 ? -6.035 6.598 8.555 1 98.44 86 ILE B O 1
ATOM 2473 N N . GLU B 1 87 ? -4.598 5.242 7.562 1 98.06 87 GLU B N 1
ATOM 2474 C CA . GLU B 1 87 ? -3.697 5.234 8.711 1 98.06 87 GLU B CA 1
ATOM 2475 C C . GLU B 1 87 ? -3.107 6.617 8.961 1 98.06 87 GLU B C 1
ATOM 2477 O O . GLU B 1 87 ? -3.01 7.062 10.109 1 98.06 87 GLU B O 1
ATOM 2482 N N . LEU B 1 88 ? -2.729 7.316 7.871 1 97.75 88 LEU B N 1
ATOM 2483 C CA . LEU B 1 88 ? -2.172 8.656 8 1 97.75 88 LEU B CA 1
ATOM 2484 C C . LEU B 1 88 ? -3.191 9.617 8.609 1 97.75 88 LEU B C 1
ATOM 2486 O O . LEU B 1 88 ? -2.854 10.43 9.469 1 97.75 88 LEU B O 1
ATOM 2490 N N . TYR B 1 89 ? -4.438 9.547 8.156 1 98.38 89 TYR B N 1
ATOM 2491 C CA . TYR B 1 89 ? -5.496 10.383 8.711 1 98.38 89 TYR B CA 1
ATOM 2492 C C . TYR B 1 89 ? -5.648 10.156 10.211 1 98.38 89 TYR B C 1
ATOM 2494 O O . TYR B 1 89 ? -5.719 11.109 10.984 1 98.38 89 TYR B O 1
ATOM 2502 N N . PHE B 1 90 ? -5.699 8.906 10.555 1 98.31 90 PHE B N 1
ATOM 2503 C CA . PHE B 1 90 ? -5.855 8.531 11.961 1 98.31 90 PHE B CA 1
ATOM 2504 C C . PHE B 1 90 ? -4.703 9.07 12.797 1 98.31 90 PHE B C 1
ATOM 2506 O O . PHE B 1 90 ? -4.918 9.578 13.898 1 98.31 90 PHE B O 1
ATOM 2513 N N . GLU B 1 91 ? -3.562 8.961 12.297 1 97.81 91 GLU B N 1
ATOM 2514 C CA . GLU B 1 91 ? -2.373 9.43 13 1 97.81 91 GLU B CA 1
ATOM 2515 C C . GLU B 1 91 ? -2.402 10.945 13.18 1 97.81 91 GLU B C 1
ATOM 2517 O O . GLU B 1 91 ? -1.994 11.461 14.227 1 97.81 91 GLU B O 1
ATOM 2522 N N . MET B 1 92 ? -2.811 11.703 12.188 1 97.62 92 MET B N 1
ATOM 2523 C CA . MET B 1 92 ? -2.934 13.156 12.289 1 97.62 92 MET B CA 1
ATOM 2524 C C . MET B 1 92 ? -4.012 13.539 13.297 1 97.62 92 MET B C 1
ATOM 2526 O O . MET B 1 92 ? -3.818 14.445 14.109 1 97.62 92 MET B O 1
ATOM 2530 N N . LYS B 1 93 ? -5.086 12.82 13.203 1 96.94 93 LYS B N 1
ATOM 2531 C CA . LYS B 1 93 ? -6.23 13.094 14.07 1 96.94 93 LYS B CA 1
ATOM 2532 C C . LYS B 1 93 ? -5.887 12.852 15.531 1 96.94 93 LYS B C 1
ATOM 2534 O O . LYS B 1 93 ? -6.289 13.617 16.406 1 96.94 93 LYS B O 1
ATOM 2539 N N . GLU B 1 94 ? -5.105 11.773 15.797 1 96.44 94 GLU B N 1
ATOM 2540 C CA . GLU B 1 94 ? -4.855 11.352 17.172 1 96.44 94 GLU B CA 1
ATOM 2541 C C . GLU B 1 94 ? -3.49 11.828 17.656 1 96.44 94 GLU B C 1
ATOM 2543 O O . GLU B 1 94 ? -3.17 11.711 18.844 1 96.44 94 GLU B O 1
ATOM 2548 N N . GLY B 1 95 ? -2.701 12.438 16.734 1 96.25 95 GLY B N 1
ATOM 2549 C CA . GLY B 1 95 ? -1.377 12.906 17.109 1 96.25 95 GLY B CA 1
ATOM 2550 C C . GLY B 1 95 ? -0.403 11.781 17.406 1 96.25 95 GLY B C 1
ATOM 2551 O O . GLY B 1 95 ? 0.271 11.789 18.438 1 96.25 95 GLY B O 1
ATOM 2552 N N . LEU B 1 96 ? -0.338 10.836 16.453 1 95.44 96 LEU B N 1
ATOM 2553 C CA . LEU B 1 96 ? 0.497 9.656 16.656 1 95.44 96 LEU B CA 1
ATOM 2554 C C . LEU B 1 96 ? 1.622 9.609 15.625 1 95.44 96 LEU B C 1
ATOM 2556 O O . LEU B 1 96 ? 1.462 10.086 14.5 1 95.44 96 LEU B O 1
ATOM 2560 N N . ASP B 1 97 ? 2.729 9.039 16.031 1 92.62 97 ASP B N 1
ATOM 2561 C CA . ASP B 1 97 ? 3.771 8.758 15.047 1 92.62 97 ASP B CA 1
ATOM 2562 C C . ASP B 1 97 ? 3.367 7.602 14.133 1 92.62 97 ASP B C 1
ATOM 2564 O O . ASP B 1 97 ? 3.564 7.664 12.914 1 92.62 97 ASP B O 1
ATOM 2568 N N . ASN B 1 98 ? 2.854 6.566 14.758 1 91.94 98 ASN B N 1
ATOM 2569 C CA . ASN B 1 98 ? 2.287 5.426 14.047 1 91.94 98 ASN B CA 1
ATOM 2570 C C . ASN B 1 98 ? 1.057 4.875 14.758 1 91.94 98 ASN B C 1
ATOM 2572 O O . ASN B 1 98 ? 0.817 5.191 15.922 1 91.94 98 ASN B O 1
ATOM 2576 N N . CYS B 1 99 ? 0.361 4.004 14.094 1 90.38 99 CYS B N 1
ATOM 2577 C CA .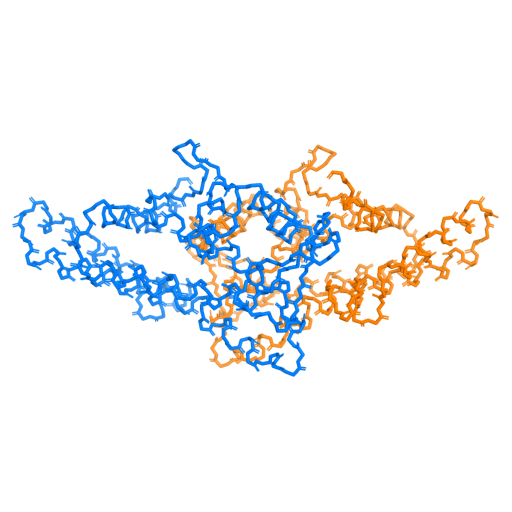 CYS B 1 99 ? -0.939 3.561 14.578 1 90.38 99 CYS B CA 1
ATOM 2578 C C . CYS B 1 99 ? -0.785 2.641 15.789 1 90.38 99 CYS B C 1
ATOM 2580 O O . CYS B 1 99 ? -1.753 2.385 16.5 1 90.38 99 CYS B O 1
ATOM 2582 N N . ASN B 1 100 ? 0.375 2.119 16.062 1 87.38 100 ASN B N 1
ATOM 2583 C CA . ASN B 1 100 ? 0.579 1.182 17.156 1 87.38 100 ASN B CA 1
ATOM 2584 C C . ASN B 1 100 ? 1.03 1.898 18.422 1 87.38 100 ASN B C 1
ATOM 2586 O O . ASN B 1 100 ? 1.448 1.256 19.391 1 87.38 100 ASN B O 1
ATOM 2590 N N . GLU B 1 101 ? 0.861 3.129 18.516 1 82.69 101 GLU B N 1
ATOM 2591 C CA . GLU B 1 101 ? 1.321 3.906 19.656 1 82.69 101 GLU B CA 1
ATOM 2592 C C . GLU B 1 101 ? 0.181 4.176 20.625 1 82.69 101 GLU B C 1
ATOM 2594 O O . GLU B 1 101 ? -0.992 4.062 20.266 1 82.69 101 GLU B O 1
ATOM 2599 N N . SER B 1 102 ? 0.683 4.383 21.859 1 79.19 102 SER B N 1
ATOM 2600 C CA . SER B 1 102 ? -0.214 4.859 22.906 1 79.19 102 SER B CA 1
ATOM 2601 C C . SER B 1 102 ? -1.365 3.885 23.141 1 79.19 102 SER B C 1
ATOM 2603 O O . SER B 1 102 ? -2.521 4.297 23.25 1 79.19 102 SER B O 1
ATOM 2605 N N . GLY B 1 103 ? -1.006 2.525 22.984 1 83 103 GLY B N 1
ATOM 2606 C CA . GLY B 1 103 ? -2 1.504 23.266 1 83 103 GLY B CA 1
ATOM 2607 C C . GLY B 1 103 ? -2.887 1.19 22.078 1 83 103 GLY B C 1
ATOM 2608 O O . GLY B 1 103 ? -3.713 0.277 22.141 1 83 103 GLY B O 1
ATOM 2609 N N . ASN B 1 104 ? -2.725 2 21.047 1 85.88 104 ASN B N 1
ATOM 2610 C CA . ASN B 1 104 ? -3.48 1.742 19.828 1 85.88 104 ASN B CA 1
ATOM 2611 C C . ASN B 1 104 ? -2.84 0.637 19 1 85.88 104 ASN B C 1
ATOM 2613 O O . ASN B 1 104 ? -1.679 0.285 19.219 1 85.88 104 ASN B O 1
ATOM 2617 N N . LYS B 1 105 ? -3.74 0.137 18.156 1 91.94 105 LYS B N 1
ATOM 2618 C CA . LYS B 1 105 ? -3.311 -0.807 17.125 1 91.94 105 LYS B CA 1
ATOM 2619 C C . LYS B 1 105 ? -3.719 -0.331 15.742 1 91.94 105 LYS B C 1
ATOM 2621 O O . LYS B 1 105 ? -4.629 0.492 15.602 1 91.94 105 LYS B O 1
ATOM 2626 N N . VAL B 1 106 ? -3.051 -0.858 14.773 1 94.75 106 VAL B N 1
ATOM 2627 C CA . VAL B 1 106 ? -3.334 -0.48 13.391 1 94.75 106 VAL B CA 1
ATOM 2628 C C . VAL B 1 106 ? -4.82 -0.665 13.102 1 94.75 106 VAL B C 1
ATOM 2630 O O . VAL B 1 106 ? -5.441 0.174 12.445 1 94.75 106 VAL B O 1
ATOM 2633 N N . LYS B 1 107 ? -5.434 -1.746 13.641 1 96.56 107 LYS B N 1
ATOM 2634 C CA . LYS B 1 107 ? -6.828 -2.061 13.367 1 96.56 107 LYS B CA 1
ATOM 2635 C C . LYS B 1 107 ? -7.754 -0.957 13.867 1 96.56 107 LYS B C 1
ATOM 2637 O O . LYS B 1 107 ? -8.844 -0.756 13.328 1 96.56 107 LYS B O 1
ATOM 2642 N N . ASP B 1 108 ? -7.375 -0.172 14.898 1 97.56 108 ASP B N 1
ATOM 2643 C CA . ASP B 1 108 ? -8.203 0.888 15.469 1 97.56 108 ASP B CA 1
ATOM 2644 C C . ASP B 1 108 ? -8.422 2.012 14.461 1 97.56 108 ASP B C 1
ATOM 2646 O O . ASP B 1 108 ? -9.484 2.639 14.445 1 97.56 108 ASP B O 1
ATOM 2650 N N . ALA B 1 109 ? -7.422 2.254 13.609 1 98.06 109 ALA B N 1
ATOM 2651 C CA . ALA B 1 109 ? -7.574 3.25 12.547 1 98.06 109 ALA B CA 1
ATOM 2652 C C . ALA B 1 109 ? -8.734 2.893 11.625 1 98.06 109 ALA B C 1
ATOM 2654 O O . ALA B 1 109 ? -9.5 3.766 11.211 1 98.06 109 ALA B O 1
ATOM 2655 N N . TYR B 1 110 ? -8.859 1.688 11.336 1 98.12 110 TYR B N 1
ATOM 2656 C CA . TYR B 1 110 ? -9.875 1.243 10.383 1 98.12 110 TYR B CA 1
ATOM 2657 C C . TYR B 1 110 ? -11.25 1.229 11.031 1 98.12 110 TYR B C 1
ATOM 2659 O O . TYR B 1 110 ? -12.25 1.579 10.391 1 98.12 110 TYR B O 1
ATOM 2667 N N . ILE B 1 111 ? -11.32 0.798 12.281 1 97.88 111 ILE B N 1
ATOM 2668 C CA . ILE B 1 111 ? -12.586 0.832 13 1 97.88 111 ILE B CA 1
ATOM 2669 C C . ILE B 1 111 ? -13.109 2.268 13.07 1 97.88 111 ILE B C 1
ATOM 2671 O O . ILE B 1 111 ? -14.273 2.529 12.766 1 97.88 111 ILE B O 1
ATOM 2675 N N . GLU B 1 112 ? -12.297 3.152 13.375 1 97.81 112 GLU B N 1
ATOM 2676 C CA . GLU B 1 112 ? -12.719 4.535 13.586 1 97.81 112 GLU B CA 1
ATOM 2677 C C . GLU B 1 112 ? -12.969 5.242 12.258 1 97.81 112 GLU B C 1
ATOM 2679 O O . GLU B 1 112 ? -14.031 5.844 12.062 1 97.81 112 GLU B O 1
ATOM 2684 N N . ILE B 1 113 ? -12.07 5.176 11.305 1 98.06 113 ILE B N 1
ATOM 2685 C CA . ILE B 1 113 ? -12.117 6.016 10.117 1 98.06 113 ILE B CA 1
ATOM 2686 C C . ILE B 1 113 ? -13.188 5.496 9.156 1 98.06 113 ILE B C 1
ATOM 2688 O O . ILE B 1 113 ? -13.883 6.281 8.508 1 98.06 113 ILE B O 1
ATOM 2692 N N . LEU B 1 114 ? -13.258 4.168 9.039 1 97.5 114 LEU B N 1
ATOM 2693 C CA . LEU B 1 114 ? -14.289 3.645 8.148 1 97.5 114 LEU B CA 1
ATOM 2694 C C . LEU B 1 114 ? -15.68 4.012 8.656 1 97.5 114 LEU B C 1
ATOM 2696 O O . LEU B 1 114 ? -16.578 4.328 7.871 1 97.5 114 LEU B O 1
ATOM 2700 N N . HIS B 1 115 ? -15.82 3.986 9.961 1 96.38 115 HIS B N 1
ATOM 2701 C CA . HIS B 1 115 ? -17.094 4.395 10.539 1 96.38 115 HIS B CA 1
ATOM 2702 C C . HIS B 1 115 ? -17.344 5.883 10.32 1 96.38 115 HIS B C 1
ATOM 2704 O O . HIS B 1 115 ? -18.484 6.297 10.094 1 96.38 115 HIS B O 1
ATOM 2710 N N . LEU B 1 116 ? -16.375 6.66 10.461 1 95.75 116 LEU B N 1
ATOM 2711 C CA . LEU B 1 116 ? -16.484 8.102 10.242 1 95.75 116 LEU B CA 1
ATOM 2712 C C . LEU B 1 116 ? -16.906 8.398 8.812 1 95.75 116 LEU B C 1
ATOM 2714 O O . LEU B 1 116 ? -17.688 9.32 8.578 1 95.75 116 LEU B O 1
ATOM 2718 N N . ILE B 1 117 ? -16.406 7.664 7.867 1 95.44 117 ILE B N 1
ATOM 2719 C CA . ILE B 1 117 ? -16.703 7.836 6.449 1 95.44 117 ILE B CA 1
ATOM 2720 C C . ILE B 1 117 ? -18.109 7.328 6.152 1 95.44 117 ILE B C 1
ATOM 2722 O O . ILE B 1 117 ? -18.859 7.945 5.383 1 95.44 117 ILE B O 1
ATOM 2726 N N . ASP B 1 118 ? -18.453 6.215 6.695 1 93.69 118 ASP B N 1
ATOM 2727 C CA . ASP B 1 118 ? -19.734 5.547 6.5 1 93.69 118 ASP B CA 1
ATOM 2728 C C . ASP B 1 118 ? -20.234 4.93 7.805 1 93.69 118 ASP B C 1
ATOM 2730 O O . ASP B 1 118 ? -19.844 3.814 8.164 1 93.69 118 ASP B O 1
ATOM 2734 N N . PRO B 1 119 ? -21.141 5.551 8.461 1 93.69 119 PRO B N 1
ATOM 2735 C CA . PRO B 1 119 ? -21.594 5.117 9.781 1 93.69 119 PRO B CA 1
ATOM 2736 C C . PRO B 1 119 ? -22.281 3.75 9.75 1 93.69 119 PRO B C 1
ATOM 2738 O O . PRO B 1 119 ? -22.5 3.146 10.805 1 93.69 119 PRO B O 1
ATOM 2741 N N . THR B 1 120 ? -22.625 3.205 8.617 1 92.06 120 THR B N 1
ATOM 2742 C CA . THR B 1 120 ? -23.266 1.899 8.539 1 92.06 120 THR B CA 1
ATOM 2743 C C . THR B 1 120 ? -22.25 0.778 8.672 1 92.06 120 THR B C 1
ATOM 2745 O O . THR B 1 120 ? -22.609 -0.385 8.852 1 92.06 120 THR B O 1
ATOM 2748 N N . ILE B 1 121 ? -21 1.139 8.648 1 94.88 121 ILE B N 1
ATOM 2749 C CA . ILE B 1 121 ? -19.938 0.141 8.797 1 94.88 121 ILE B CA 1
ATOM 2750 C C . ILE B 1 121 ? -19.734 -0.169 10.281 1 94.88 121 ILE B C 1
ATOM 2752 O O . ILE B 1 121 ? -19.281 0.69 11.039 1 94.88 121 ILE B O 1
ATOM 2756 N N . SER B 1 122 ? -20.047 -1.323 10.672 1 95.62 122 SER B N 1
ATOM 2757 C CA . SER B 1 122 ? -19.875 -1.765 12.055 1 95.62 122 SER B CA 1
ATOM 2758 C C . SER B 1 122 ? -18.406 -2.074 12.352 1 95.62 122 SER B C 1
ATOM 2760 O O . SER B 1 122 ? -17.594 -2.143 11.43 1 95.62 122 SER B O 1
ATOM 2762 N N . GLU B 1 123 ? -18.125 -2.238 13.594 1 97.12 123 GLU B N 1
ATOM 2763 C CA . GLU B 1 123 ? -16.781 -2.627 14 1 97.12 123 GLU B CA 1
ATOM 2764 C C . GLU B 1 123 ? -16.375 -3.961 13.383 1 97.12 123 GLU B C 1
ATOM 2766 O O . GLU B 1 123 ? -15.227 -4.141 12.969 1 97.12 123 GLU B O 1
ATOM 2771 N N . GLU B 1 124 ? -17.297 -4.871 13.297 1 96.12 124 GLU B N 1
ATOM 2772 C CA . GLU B 1 124 ? -17.031 -6.191 12.734 1 96.12 124 GLU B CA 1
ATOM 2773 C C . GLU B 1 124 ? -16.641 -6.094 11.266 1 96.12 124 GLU B C 1
ATOM 2775 O O . GLU B 1 124 ? -15.68 -6.742 10.828 1 96.12 124 GLU B O 1
ATOM 2780 N N . ILE B 1 125 ? -17.359 -5.273 10.555 1 95.44 125 ILE B N 1
ATOM 2781 C CA . ILE B 1 125 ? -17.094 -5.105 9.133 1 95.44 125 ILE B CA 1
ATOM 2782 C C . ILE B 1 125 ? -15.75 -4.398 8.938 1 95.44 125 ILE B C 1
ATOM 2784 O O . ILE B 1 125 ? -14.977 -4.746 8.039 1 95.44 125 ILE B O 1
ATOM 2788 N N . ALA B 1 126 ? -15.461 -3.438 9.781 1 97.38 126 ALA B N 1
ATOM 2789 C CA . ALA B 1 126 ? -14.188 -2.73 9.727 1 97.38 126 ALA B CA 1
ATOM 2790 C C . ALA B 1 126 ? -13.016 -3.686 9.953 1 97.38 126 ALA B C 1
ATOM 2792 O O . ALA B 1 126 ? -11.977 -3.572 9.305 1 97.38 126 ALA B O 1
ATOM 2793 N N . LEU B 1 127 ? -13.211 -4.602 10.852 1 97.06 127 LEU B N 1
ATOM 2794 C CA . LEU B 1 127 ? -12.164 -5.57 11.148 1 97.06 127 LEU B CA 1
ATOM 2795 C C . LEU B 1 127 ? -11.961 -6.535 9.984 1 97.06 127 LEU B C 1
ATOM 2797 O O . LEU B 1 127 ? -10.836 -6.949 9.703 1 97.06 127 LEU B O 1
ATOM 2801 N N . ILE B 1 128 ? -13.07 -6.898 9.305 1 95.81 128 ILE B N 1
ATOM 2802 C CA . ILE B 1 128 ? -12.969 -7.711 8.102 1 95.81 128 ILE B CA 1
ATOM 2803 C C . ILE B 1 128 ? -12.172 -6.961 7.035 1 95.81 128 ILE B C 1
ATOM 2805 O O . ILE B 1 128 ? -11.289 -7.535 6.395 1 95.81 128 ILE B O 1
ATOM 2809 N N . PHE B 1 129 ? -12.406 -5.695 6.875 1 97 129 PHE B N 1
ATOM 2810 C CA . PHE B 1 129 ? -11.664 -4.863 5.93 1 97 129 PHE B CA 1
ATOM 2811 C C . PHE B 1 129 ? -10.188 -4.82 6.281 1 97 129 PHE B C 1
ATOM 2813 O O . PHE B 1 129 ? -9.328 -5 5.414 1 97 129 PHE B O 1
ATOM 2820 N N . TYR B 1 130 ? -9.945 -4.617 7.531 1 97.31 130 TYR B N 1
ATOM 2821 C CA . TYR B 1 130 ? -8.562 -4.523 7.984 1 97.31 130 TYR B CA 1
ATOM 2822 C C . TYR B 1 130 ? -7.801 -5.812 7.695 1 97.31 130 TYR B C 1
ATOM 2824 O O . TYR B 1 130 ? -6.73 -5.785 7.082 1 97.31 130 TYR B O 1
ATOM 2832 N N . LYS B 1 131 ? -8.367 -6.922 8.055 1 95.94 131 LYS B N 1
ATOM 2833 C CA . LYS B 1 131 ? -7.672 -8.203 7.961 1 95.94 131 LYS B CA 1
ATOM 2834 C C . LYS B 1 131 ? -7.609 -8.688 6.516 1 95.94 131 LYS B C 1
ATOM 2836 O O . LYS B 1 131 ? -6.551 -9.109 6.043 1 95.94 131 LYS B O 1
ATOM 2841 N N . ASN B 1 132 ? -8.758 -8.594 5.824 1 95.5 132 ASN B N 1
ATOM 2842 C CA . ASN B 1 132 ? -8.891 -9.328 4.57 1 95.5 132 ASN B CA 1
ATOM 2843 C C . ASN B 1 132 ? -8.695 -8.406 3.365 1 95.5 132 ASN B C 1
ATOM 2845 O O . ASN B 1 132 ? -8.656 -8.875 2.225 1 95.5 132 ASN B O 1
ATOM 2849 N N . ILE B 1 133 ? -8.547 -7.121 3.586 1 95.94 133 ILE B N 1
ATOM 2850 C CA . ILE B 1 133 ? -8.227 -6.199 2.504 1 95.94 133 ILE B CA 1
ATOM 2851 C C . ILE B 1 133 ? -6.871 -5.543 2.777 1 95.94 133 ILE B C 1
ATOM 2853 O O . ILE B 1 133 ? -5.879 -5.852 2.113 1 95.94 133 ILE B O 1
ATOM 2857 N N . ARG B 1 134 ? -6.828 -4.773 3.826 1 96.88 134 ARG B N 1
ATOM 2858 C CA . ARG B 1 134 ? -5.617 -4.016 4.125 1 96.88 134 ARG B CA 1
ATOM 2859 C C . ARG B 1 134 ? -4.426 -4.945 4.324 1 96.88 134 ARG B C 1
ATOM 2861 O O . ARG B 1 134 ? -3.418 -4.832 3.619 1 96.88 134 ARG B O 1
ATOM 2868 N N . CYS B 1 135 ? -4.508 -5.883 5.246 1 95.44 135 CYS B N 1
ATOM 2869 C CA . CYS B 1 135 ? -3.375 -6.746 5.547 1 95.44 135 CYS B CA 1
ATOM 2870 C C . CYS B 1 135 ? -3.031 -7.633 4.359 1 95.44 135 CYS B C 1
ATOM 2872 O O . CYS B 1 135 ? -1.86 -7.762 3.992 1 95.44 135 CYS B O 1
ATOM 2874 N N . LYS B 1 136 ? -4.031 -8.164 3.738 1 95 136 LYS B N 1
ATOM 2875 C CA . LYS B 1 136 ? -3.799 -9.109 2.648 1 95 136 LYS B CA 1
ATOM 2876 C C . LYS B 1 136 ? -3.225 -8.406 1.423 1 95 136 LYS B C 1
ATOM 2878 O O . LYS B 1 136 ? -2.346 -8.945 0.746 1 95 136 LYS B O 1
ATOM 2883 N N . ILE B 1 137 ? -3.678 -7.23 1.126 1 94.94 137 ILE B N 1
ATOM 2884 C CA . ILE B 1 137 ? -3.154 -6.5 -0.023 1 94.94 137 ILE B CA 1
ATOM 2885 C C . ILE B 1 137 ? -1.717 -6.066 0.253 1 94.94 137 ILE B C 1
ATOM 2887 O O . ILE B 1 137 ? -0.829 -6.277 -0.578 1 94.94 137 ILE B O 1
ATOM 2891 N N . ILE B 1 138 ? -1.453 -5.551 1.393 1 94.69 138 ILE B N 1
ATOM 2892 C CA . ILE B 1 138 ? -0.162 -4.949 1.709 1 94.69 138 ILE B CA 1
ATOM 2893 C C . ILE B 1 138 ? 0.886 -6.043 1.891 1 94.69 138 ILE B C 1
ATOM 2895 O O . ILE B 1 138 ? 2.043 -5.875 1.498 1 94.69 138 ILE B O 1
ATOM 2899 N N . HIS B 1 139 ? 0.445 -7.195 2.418 1 93.69 139 HIS B N 1
ATOM 2900 C CA . HIS B 1 139 ? 1.443 -8.195 2.783 1 93.69 139 HIS B CA 1
ATOM 2901 C C . HIS B 1 139 ? 1.45 -9.352 1.796 1 93.69 139 HIS B C 1
ATOM 2903 O O . HIS B 1 139 ? 2.424 -10.109 1.723 1 93.69 139 HIS B O 1
ATOM 2909 N N . GLN B 1 140 ? 0.361 -9.531 1.072 1 92.25 140 GLN B N 1
ATOM 2910 C CA . GLN B 1 140 ? 0.272 -10.742 0.269 1 92.25 140 GLN B CA 1
ATOM 2911 C C . GLN B 1 140 ? -0.142 -10.422 -1.165 1 92.25 140 GLN B C 1
ATOM 2913 O O . GLN B 1 140 ? -0.142 -11.305 -2.027 1 92.25 140 GLN B O 1
ATOM 2918 N N . GLY B 1 141 ? -0.469 -9.18 -1.468 1 91.62 141 GLY B N 1
ATOM 2919 C CA . GLY B 1 141 ? -0.845 -8.789 -2.816 1 91.62 141 GLY B CA 1
ATOM 2920 C C . GLY B 1 141 ? -2.162 -9.391 -3.268 1 91.62 141 GLY B C 1
ATOM 2921 O O . GLY B 1 141 ? -2.348 -9.672 -4.453 1 91.62 141 GLY B O 1
ATOM 2922 N N . GLN B 1 142 ? -3.043 -9.703 -2.299 1 92.44 142 GLN B N 1
ATOM 2923 C CA . GLN B 1 142 ? -4.344 -10.297 -2.588 1 92.44 142 GLN B CA 1
ATOM 2924 C C . GLN B 1 142 ? -5.379 -9.891 -1.54 1 92.44 142 GLN B C 1
ATOM 2926 O O . GLN B 1 142 ? -5.043 -9.242 -0.545 1 92.44 142 GLN B O 1
ATOM 2931 N N . THR B 1 143 ? -6.633 -10.18 -1.838 1 92.81 143 THR B N 1
ATOM 2932 C CA . THR B 1 143 ? -7.656 -10.055 -0.807 1 92.81 143 THR B CA 1
ATOM 2933 C C . THR B 1 143 ? -7.848 -11.383 -0.076 1 92.81 143 THR B C 1
ATOM 2935 O O . THR B 1 143 ? -7.309 -12.406 -0.49 1 92.81 143 THR B O 1
ATOM 2938 N N . GLY B 1 144 ? -8.516 -11.289 1.062 1 91.88 144 GLY B N 1
ATOM 2939 C CA . GLY B 1 144 ? -8.711 -12.469 1.888 1 91.88 144 GLY B CA 1
ATOM 2940 C C . GLY B 1 144 ? -10.117 -13.031 1.803 1 91.88 144 GLY B C 1
ATOM 2941 O O . GLY B 1 144 ? -10.852 -12.742 0.854 1 91.88 144 GLY B O 1
ATOM 2942 N N . ALA B 1 145 ? -10.484 -13.766 2.82 1 88.12 145 ALA B N 1
ATOM 2943 C CA . ALA B 1 145 ? -11.734 -14.516 2.852 1 88.12 145 ALA B CA 1
ATOM 2944 C C . ALA B 1 145 ? -12.938 -13.578 2.75 1 88.12 145 ALA B C 1
ATOM 2946 O O . ALA B 1 145 ? -13 -12.562 3.441 1 88.12 145 ALA B O 1
ATOM 2947 N N . GLN B 1 146 ? -13.773 -13.859 1.821 1 88.5 146 GLN B N 1
ATOM 2948 C CA . GLN B 1 146 ? -15.086 -13.242 1.669 1 88.5 146 GLN B CA 1
ATOM 2949 C C . GLN B 1 146 ? -14.961 -11.773 1.276 1 88.5 146 GLN B C 1
ATOM 2951 O O . GLN B 1 146 ? -15.844 -10.969 1.575 1 88.5 146 GLN B O 1
ATOM 2956 N N . THR B 1 147 ? -13.867 -11.383 0.843 1 93.44 147 THR B N 1
ATOM 2957 C CA . THR B 1 147 ? -13.719 -10 0.384 1 93.44 147 THR B CA 1
ATOM 2958 C C . THR B 1 147 ? -13.211 -9.969 -1.052 1 93.44 147 THR B C 1
ATOM 2960 O O . THR B 1 147 ? -12.562 -10.906 -1.51 1 93.44 147 THR B O 1
ATOM 2963 N N . ALA B 1 148 ? -13.539 -8.984 -1.766 1 93.69 148 ALA B N 1
ATOM 2964 C CA . ALA B 1 148 ? -13.047 -8.766 -3.123 1 93.69 148 ALA B CA 1
ATOM 2965 C C . ALA B 1 148 ? -13.078 -7.289 -3.494 1 93.69 148 ALA B C 1
ATOM 2967 O O . ALA B 1 148 ? -13.828 -6.512 -2.904 1 93.69 148 ALA B O 1
ATOM 2968 N N . ILE B 1 149 ? -12.281 -6.883 -4.375 1 94.44 149 ILE B N 1
ATOM 2969 C CA . ILE B 1 149 ? -12.289 -5.547 -4.961 1 94.44 149 ILE B CA 1
ATOM 2970 C C . ILE B 1 149 ? -13.227 -5.516 -6.16 1 94.44 149 ILE B C 1
ATOM 2972 O O . ILE B 1 149 ? -13.258 -6.457 -6.961 1 94.44 149 ILE B O 1
ATOM 2976 N N . THR B 1 150 ? -13.992 -4.496 -6.281 1 91.62 150 THR B N 1
ATOM 2977 C CA . THR B 1 150 ? -14.898 -4.34 -7.414 1 91.62 150 THR B CA 1
ATOM 2978 C C . THR B 1 150 ? -14.867 -2.908 -7.941 1 91.62 150 THR B C 1
ATOM 2980 O O . THR B 1 150 ? -14.469 -1.987 -7.227 1 91.62 150 THR B O 1
ATOM 2983 N N . PHE B 1 151 ? -15.227 -2.719 -9.203 1 85 151 PHE B N 1
ATOM 2984 C CA . PHE B 1 151 ? -15.375 -1.382 -9.766 1 85 151 PHE B CA 1
ATOM 2985 C C . PHE B 1 151 ? -16.797 -1.163 -10.273 1 85 151 PHE B C 1
ATOM 2987 O O . PHE B 1 151 ? -17.062 -0.194 -10.984 1 85 151 PHE B O 1
ATOM 2994 N N . ALA B 1 152 ? -17.531 -2.094 -9.922 1 80.31 152 ALA B N 1
ATOM 2995 C CA . ALA B 1 152 ? -18.953 -1.861 -10.211 1 80.31 152 ALA B CA 1
ATOM 2996 C C . ALA B 1 152 ? -19.453 -0.594 -9.523 1 80.31 152 ALA B C 1
ATOM 2998 O O . ALA B 1 152 ? -19.031 -0.285 -8.398 1 80.31 152 ALA B O 1
ATOM 2999 N N . PRO B 1 153 ? -20.156 0.148 -10.414 1 71.31 153 PRO B N 1
ATOM 3000 C CA . PRO B 1 153 ? -20.656 1.379 -9.805 1 71.31 153 PRO B CA 1
ATOM 3001 C C . PRO B 1 153 ? -21.453 1.119 -8.523 1 71.31 153 PRO B C 1
ATOM 3003 O O . PRO B 1 153 ? -22.219 0.155 -8.445 1 71.31 153 PRO B O 1
ATOM 3006 N N . GLN B 1 154 ? -20.984 1.568 -7.504 1 66.06 154 GLN B N 1
ATOM 3007 C CA . GLN B 1 154 ? -21.703 1.45 -6.242 1 66.06 154 GLN B CA 1
ATOM 3008 C C . GLN B 1 154 ? -22.266 2.799 -5.801 1 66.06 154 GLN B C 1
ATOM 3010 O O . GLN B 1 154 ? -21.703 3.848 -6.117 1 66.06 154 GLN B O 1
ATOM 3015 N N . ILE B 1 155 ? -23.391 2.656 -5.379 1 60.16 155 ILE B N 1
ATOM 3016 C CA . ILE B 1 155 ? -24.125 3.818 -4.883 1 60.16 155 ILE B CA 1
ATOM 3017 C C . ILE B 1 155 ? -23.578 4.23 -3.52 1 60.16 155 ILE B C 1
ATOM 3019 O O . ILE B 1 155 ? -24.094 3.812 -2.48 1 60.16 155 ILE B O 1
ATOM 3023 N N . ASP B 1 156 ? -22.516 4.797 -3.375 1 68.25 156 ASP B N 1
ATOM 3024 C CA . ASP B 1 156 ? -22.016 5.629 -2.285 1 68.25 156 ASP B CA 1
ATOM 3025 C C . ASP B 1 156 ? -21.516 4.77 -1.122 1 68.25 156 ASP B C 1
ATOM 3027 O O . ASP B 1 156 ? -21.141 5.297 -0.071 1 68.25 156 ASP B O 1
ATOM 3031 N N . SER B 1 157 ? -21.578 3.414 -1.19 1 84.38 157 SER B N 1
ATOM 3032 C CA . SER B 1 157 ? -21.094 2.588 -0.095 1 84.38 157 SER B CA 1
ATOM 3033 C C . SER B 1 157 ? -19.672 2.094 -0.37 1 84.38 157 SER B C 1
ATOM 3035 O O . SER B 1 157 ? -19.359 1.692 -1.491 1 84.38 157 SER B O 1
ATOM 3037 N N . ILE B 1 158 ? -18.891 2.135 0.631 1 88 158 ILE B N 1
ATOM 3038 C CA . ILE B 1 158 ? -17.5 1.744 0.49 1 88 158 ILE B CA 1
ATOM 3039 C C . ILE B 1 158 ? -17.391 0.222 0.509 1 88 158 ILE B C 1
ATOM 3041 O O . ILE B 1 158 ? -16.469 -0.345 -0.085 1 88 158 ILE B O 1
ATOM 3045 N N . ILE B 1 159 ? -18.312 -0.447 1.212 1 90.81 159 ILE B N 1
ATOM 3046 C CA . ILE B 1 159 ? -18.375 -1.901 1.301 1 90.81 159 ILE B CA 1
ATOM 3047 C C . ILE B 1 159 ? -19.812 -2.377 1.066 1 90.81 159 ILE B C 1
ATOM 3049 O O . ILE B 1 159 ? -20.75 -1.877 1.693 1 90.81 159 ILE B O 1
ATOM 3053 N N . ILE B 1 160 ? -19.969 -3.287 0.188 1 88.31 160 ILE B N 1
ATOM 3054 C CA . ILE B 1 160 ? -21.281 -3.844 -0.094 1 88.31 160 ILE B CA 1
ATOM 3055 C C . ILE B 1 160 ? -21.25 -5.363 0.047 1 88.31 160 ILE B C 1
ATOM 3057 O O . ILE B 1 160 ? -20.312 -6.016 -0.438 1 88.31 160 ILE B O 1
ATOM 3061 N N . LEU B 1 161 ? -22.219 -5.836 0.723 1 88.81 161 LEU B N 1
ATOM 3062 C CA . LEU B 1 161 ? -22.344 -7.285 0.811 1 88.81 161 LEU B CA 1
ATOM 3063 C C . LEU B 1 161 ? -23.062 -7.848 -0.414 1 88.81 161 LEU B C 1
ATOM 3065 O O . LEU B 1 161 ? -24.156 -7.406 -0.75 1 88.81 161 LEU B O 1
ATOM 3069 N N . ASN B 1 162 ? -22.438 -8.633 -1.14 1 88.56 162 ASN B N 1
ATOM 3070 C CA . ASN B 1 162 ? -22.984 -9.367 -2.277 1 88.56 162 ASN B CA 1
ATOM 3071 C C . ASN B 1 162 ? -22.812 -10.875 -2.111 1 88.56 162 ASN B C 1
ATOM 3073 O O . ASN B 1 162 ? -21.75 -11.414 -2.432 1 88.56 162 ASN B O 1
ATOM 3077 N N . GLY B 1 163 ? -23.953 -11.523 -1.727 1 88.38 163 GLY B N 1
ATOM 3078 C CA . GLY B 1 163 ? -23.797 -12.914 -1.354 1 88.38 163 GLY B CA 1
ATOM 3079 C C . GLY B 1 163 ? -22.906 -13.125 -0.151 1 88.38 163 GLY B C 1
ATOM 3080 O O . GLY B 1 163 ? -23.141 -12.562 0.918 1 88.38 163 GLY B O 1
ATOM 3081 N N . GLU B 1 164 ? -21.797 -13.828 -0.384 1 87.69 164 GLU B N 1
ATOM 3082 C CA . GLU B 1 164 ? -20.891 -14.117 0.726 1 87.69 164 GLU B CA 1
ATOM 3083 C C . GLU B 1 164 ? -19.688 -13.188 0.712 1 87.69 164 GLU B C 1
ATOM 3085 O O . GLU B 1 164 ? -18.812 -13.281 1.573 1 87.69 164 GLU B O 1
ATOM 3090 N N . TYR B 1 165 ? -19.734 -12.227 -0.214 1 90.44 165 TYR B N 1
ATOM 3091 C CA . TYR B 1 165 ? -18.547 -11.398 -0.381 1 90.44 165 TYR B CA 1
ATOM 3092 C C . TYR B 1 165 ? -18.812 -9.961 0.034 1 90.44 165 TYR B C 1
ATOM 3094 O O . TYR B 1 165 ? -19.844 -9.391 -0.308 1 90.44 165 TYR B O 1
ATOM 3102 N N . TYR B 1 166 ? -17.906 -9.453 0.81 1 92.19 166 TYR B N 1
ATOM 3103 C CA . TYR B 1 166 ? -17.828 -8.016 1.008 1 92.19 166 TYR B CA 1
ATOM 3104 C C . TYR B 1 166 ? -17.031 -7.355 -0.113 1 92.19 166 TYR B C 1
ATOM 3106 O O . TYR B 1 166 ? -15.82 -7.555 -0.226 1 92.19 166 TYR B O 1
ATOM 3114 N N . LEU B 1 167 ? -17.719 -6.621 -0.919 1 93.19 167 LEU B N 1
ATOM 3115 C CA . LEU B 1 167 ? -17.109 -5.984 -2.082 1 93.19 167 LEU B CA 1
ATOM 3116 C C . LEU B 1 167 ? -16.734 -4.539 -1.774 1 93.19 167 LEU B C 1
ATOM 3118 O O . LEU B 1 167 ? -17.547 -3.773 -1.254 1 93.19 167 LEU B O 1
ATOM 3122 N N . CYS B 1 168 ? -15.539 -4.25 -2.041 1 93.56 168 CYS B N 1
ATOM 3123 C CA . CYS B 1 168 ? -15.031 -2.906 -1.791 1 93.56 168 CYS B CA 1
ATOM 3124 C C . CYS B 1 168 ? -14.617 -2.227 -3.092 1 93.56 168 CYS B C 1
ATOM 3126 O O . CYS B 1 168 ? -13.93 -2.826 -3.918 1 93.56 168 CYS B O 1
ATOM 3128 N N . ASN B 1 169 ? -15 -1.041 -3.268 1 92.88 169 ASN B N 1
ATOM 3129 C CA . ASN B 1 169 ? -14.641 -0.248 -4.438 1 92.88 169 ASN B CA 1
ATOM 3130 C C . ASN B 1 169 ? -13.562 0.783 -4.105 1 92.88 169 ASN B C 1
ATOM 3132 O O . ASN B 1 169 ? -13.828 1.763 -3.408 1 92.88 169 ASN B O 1
ATOM 3136 N N . PRO B 1 170 ? -12.383 0.604 -4.699 1 94.44 170 PRO B N 1
ATOM 3137 C CA . PRO B 1 170 ? -11.273 1.492 -4.348 1 94.44 170 PRO B CA 1
ATOM 3138 C C . PRO B 1 170 ? -11.539 2.947 -4.727 1 94.44 170 PRO B C 1
ATOM 3140 O O . PRO B 1 170 ? -11.117 3.861 -4.012 1 94.44 170 PRO B O 1
ATOM 3143 N N . LYS B 1 171 ? -12.188 3.209 -5.844 1 93.44 171 LYS B N 1
ATOM 3144 C CA . LYS B 1 171 ? -12.469 4.574 -6.273 1 93.44 171 LYS B CA 1
ATOM 3145 C C . LYS B 1 171 ? -13.445 5.258 -5.324 1 93.44 171 LYS B C 1
ATOM 3147 O O . LYS B 1 171 ? -13.266 6.426 -4.969 1 93.44 171 LYS B O 1
ATOM 3152 N N . THR B 1 172 ? -14.477 4.551 -4.957 1 94.06 172 THR B N 1
ATOM 3153 C CA . THR B 1 172 ? -15.453 5.105 -4.023 1 94.06 172 THR B CA 1
ATOM 3154 C C . THR B 1 172 ? -14.781 5.461 -2.695 1 94.06 172 THR B C 1
ATOM 3156 O O . THR B 1 172 ? -15.023 6.535 -2.145 1 94.06 172 THR B O 1
ATOM 3159 N N . LEU B 1 173 ? -14.008 4.531 -2.162 1 95.81 173 LEU B N 1
ATOM 3160 C CA . LEU B 1 173 ? -13.312 4.797 -0.909 1 95.81 173 LEU B CA 1
ATOM 3161 C C . LEU B 1 173 ? -12.375 5.992 -1.051 1 95.81 173 LEU B C 1
ATOM 3163 O O . LEU B 1 173 ? -12.297 6.836 -0.152 1 95.81 173 LEU B O 1
ATOM 3167 N N . PHE B 1 174 ? -11.711 6.066 -2.193 1 96.25 174 PHE B N 1
ATOM 3168 C CA . PHE B 1 174 ? -10.805 7.18 -2.432 1 96.25 174 PHE B CA 1
ATOM 3169 C C . PHE B 1 174 ? -11.555 8.508 -2.414 1 96.25 174 PHE B C 1
ATOM 3171 O O . PHE B 1 174 ? -11.102 9.477 -1.809 1 96.25 174 PHE B O 1
ATOM 3178 N N . ASN B 1 175 ? -12.641 8.555 -3.057 1 95.56 175 ASN B N 1
ATOM 3179 C CA . ASN B 1 175 ? -13.461 9.758 -3.08 1 95.56 175 ASN B CA 1
ATOM 3180 C C . ASN B 1 175 ? -13.922 10.148 -1.68 1 95.56 175 ASN B C 1
ATOM 3182 O O . ASN B 1 175 ? -13.906 11.328 -1.322 1 95.56 175 ASN B O 1
ATOM 3186 N N . LYS B 1 176 ? -14.336 9.18 -0.942 1 96.69 176 LYS B N 1
ATOM 3187 C CA . LYS B 1 176 ? -14.789 9.453 0.42 1 96.69 176 LYS B CA 1
ATOM 3188 C C . LYS B 1 176 ? -13.633 9.945 1.292 1 96.69 176 LYS B C 1
ATOM 3190 O O . LYS B 1 176 ? -13.828 10.82 2.146 1 96.69 176 LYS B O 1
ATOM 3195 N N . LEU B 1 177 ? -12.484 9.383 1.084 1 97.62 177 LEU B N 1
ATOM 3196 C CA . LEU B 1 177 ? -11.305 9.844 1.807 1 97.62 177 LEU B CA 1
ATOM 3197 C C . LEU B 1 177 ? -10.953 11.273 1.419 1 97.62 177 LEU B C 1
ATOM 3199 O O . LEU B 1 177 ? -10.562 12.078 2.271 1 97.62 177 LEU B O 1
ATOM 3203 N N . THR B 1 178 ? -11.031 11.562 0.12 1 97.69 178 THR B N 1
ATOM 3204 C CA . THR B 1 178 ? -10.773 12.922 -0.338 1 97.69 178 THR B CA 1
ATOM 3205 C C . THR B 1 178 ? -11.656 13.922 0.41 1 97.69 178 THR B C 1
ATOM 3207 O O . THR B 1 178 ? -11.172 14.945 0.896 1 97.69 178 THR B O 1
ATOM 3210 N N . CYS B 1 179 ? -12.898 13.57 0.556 1 97.56 179 CYS B N 1
ATOM 3211 C CA . CYS B 1 179 ? -13.836 14.43 1.267 1 97.56 179 CYS B CA 1
ATOM 3212 C C . CYS B 1 179 ? -13.477 14.531 2.744 1 97.56 179 CYS B C 1
ATOM 3214 O O . CYS B 1 179 ? -13.547 15.609 3.334 1 97.56 179 CYS B O 1
ATOM 3216 N N . LEU B 1 180 ? -13.141 13.445 3.297 1 97.94 180 LEU B N 1
ATOM 3217 C CA . LEU B 1 180 ? -12.773 13.406 4.711 1 97.94 180 LEU B CA 1
ATOM 3218 C C . LEU B 1 180 ? -11.578 14.305 4.984 1 97.94 180 LEU B C 1
ATOM 3220 O O . LEU B 1 180 ? -11.57 15.062 5.961 1 97.94 180 LEU B O 1
ATOM 3224 N N . TYR B 1 181 ? -10.57 14.234 4.137 1 98.44 181 TYR B N 1
ATOM 3225 C CA . TYR B 1 181 ? -9.383 15.07 4.289 1 98.44 181 TYR B CA 1
ATOM 3226 C C . TYR B 1 181 ? -9.727 16.547 4.098 1 98.44 181 TYR B C 1
ATOM 3228 O O . TYR B 1 181 ? -9.227 17.406 4.824 1 98.44 181 TYR B O 1
ATOM 3236 N N . ASP B 1 182 ? -10.547 16.828 3.102 1 98.06 182 ASP B N 1
ATOM 3237 C CA . ASP B 1 182 ? -10.969 18.219 2.875 1 98.06 182 ASP B CA 1
ATOM 3238 C C . ASP B 1 182 ? -11.656 18.781 4.113 1 98.06 182 ASP B C 1
ATOM 3240 O O . ASP B 1 182 ? -11.414 19.938 4.488 1 98.06 182 ASP B O 1
ATOM 3244 N N . GLU B 1 183 ? -12.492 17.969 4.695 1 97.44 183 GLU B N 1
ATOM 3245 C CA . GLU B 1 183 ? -13.172 18.406 5.91 1 97.44 183 GLU B CA 1
ATOM 3246 C C . GLU B 1 183 ? -12.18 18.609 7.055 1 97.44 183 GLU B C 1
ATOM 3248 O O . GLU B 1 183 ? -12.32 19.547 7.84 1 97.44 183 GLU B O 1
ATOM 3253 N N . TYR B 1 184 ? -11.281 17.734 7.184 1 97.69 184 TYR B N 1
ATOM 3254 C CA . TYR B 1 184 ? -10.25 17.844 8.203 1 97.69 184 TYR B CA 1
ATOM 3255 C C . TYR B 1 184 ? -9.508 19.172 8.094 1 97.69 184 TYR B C 1
ATOM 3257 O O . TYR B 1 184 ? -9.32 19.859 9.094 1 97.69 184 TYR B O 1
ATOM 3265 N N . TRP B 1 185 ? -9.117 19.531 6.852 1 97.69 185 TRP B N 1
ATOM 3266 C CA . TRP B 1 185 ? -8.391 20.766 6.625 1 97.69 185 TRP B CA 1
ATOM 3267 C C . TRP B 1 185 ? -9.266 21.984 6.938 1 97.69 185 TRP B C 1
ATOM 3269 O O . TRP B 1 185 ? -8.781 22.969 7.48 1 97.69 185 TRP B O 1
ATOM 3279 N N . ARG B 1 186 ? -10.5 21.891 6.586 1 96.88 186 ARG B N 1
ATOM 3280 C CA . ARG B 1 186 ? -11.43 22.969 6.887 1 96.88 186 ARG B CA 1
ATOM 3281 C C . ARG B 1 186 ? -11.555 23.188 8.391 1 96.88 186 ARG B C 1
ATOM 3283 O O . ARG B 1 186 ? -11.531 24.312 8.867 1 96.88 186 ARG B O 1
ATOM 3290 N N . GLN B 1 187 ? -11.664 22.109 9.07 1 96.12 187 GLN B N 1
ATOM 3291 C CA . GLN B 1 187 ? -11.781 22.188 10.523 1 96.12 187 GLN B CA 1
ATOM 3292 C C . GLN B 1 187 ? -10.516 22.781 11.148 1 96.12 187 GLN B C 1
ATOM 3294 O O . GLN B 1 187 ? -10.602 23.609 12.062 1 96.12 187 GLN B O 1
ATOM 3299 N N . LEU B 1 188 ? -9.414 22.375 10.656 1 95.88 188 LEU B N 1
ATOM 3300 C CA . LEU B 1 188 ? -8.156 22.906 11.164 1 95.88 188 LEU B CA 1
ATOM 3301 C C . LEU B 1 188 ? -8.07 24.406 10.906 1 95.88 188 LEU B C 1
ATOM 3303 O O . LEU B 1 188 ? -7.547 25.156 11.734 1 95.88 188 LEU B O 1
ATOM 3307 N N . SER B 1 189 ? -8.516 24.797 9.75 1 94.31 189 SER B N 1
ATOM 3308 C CA . SER B 1 189 ? -8.453 26.203 9.367 1 94.31 189 SER B CA 1
ATOM 3309 C C . SER B 1 189 ? -9.328 27.062 10.273 1 94.31 189 SER B C 1
ATOM 3311 O O . SER B 1 189 ? -9.016 28.219 10.539 1 94.31 189 SER B O 1
ATOM 3313 N N . LYS B 1 190 ? -10.43 26.516 10.734 1 92.06 190 LYS B N 1
ATOM 3314 C CA . LYS B 1 190 ? -11.305 27.234 11.648 1 92.06 190 LYS B CA 1
ATOM 3315 C C . LYS B 1 190 ? -10.664 27.375 13.031 1 92.06 190 LYS B C 1
ATOM 3317 O O . LYS B 1 190 ? -10.883 28.375 13.727 1 92.06 190 LYS B O 1
ATOM 3322 N N . GLY B 1 191 ? -9.898 26.422 13.438 1 87.44 191 GLY B N 1
ATOM 3323 C CA . GLY B 1 191 ? -9.102 26.484 14.648 1 87.44 191 GLY B CA 1
ATOM 3324 C C . GLY B 1 191 ? -9.93 26.422 15.914 1 87.44 191 GLY B C 1
ATOM 3325 O O . GLY B 1 191 ? -9.5 26.891 16.969 1 87.44 191 GLY B O 1
ATOM 3326 N N . GLU B 1 192 ? -11.102 25.812 15.867 1 86.88 192 GLU B N 1
ATOM 3327 C CA . GLU B 1 192 ? -12.016 25.781 17 1 86.88 192 GLU B CA 1
ATOM 3328 C C . GLU B 1 192 ? -11.719 24.609 17.922 1 86.88 192 GLU B C 1
ATOM 3330 O O . GLU B 1 192 ? -11.977 24.688 19.125 1 86.88 192 GLU B O 1
ATOM 3335 N N . ASN B 1 193 ? -11.195 23.578 17.453 1 92.69 193 ASN B N 1
ATOM 3336 C CA . ASN B 1 193 ? -10.891 22.375 18.219 1 92.69 193 ASN B CA 1
ATOM 3337 C C . ASN B 1 193 ? -9.43 22.344 18.672 1 92.69 193 ASN B C 1
ATOM 3339 O O . ASN B 1 193 ? -8.555 21.938 17.906 1 92.69 193 ASN B O 1
ATOM 3343 N N . ILE B 1 194 ? -9.219 22.609 19.859 1 92.94 194 ILE B N 1
ATOM 3344 C CA . ILE B 1 194 ? -7.871 22.781 20.391 1 92.94 194 ILE B CA 1
ATOM 3345 C C . ILE B 1 194 ? -7.141 21.438 20.359 1 92.94 194 ILE B C 1
ATOM 3347 O O . ILE B 1 194 ? -5.945 21.391 20.062 1 92.94 194 ILE B O 1
ATOM 3351 N N . ASN B 1 195 ? -7.801 20.375 20.719 1 95.5 195 ASN B N 1
ATOM 3352 C CA . ASN B 1 195 ? -7.176 19.062 20.734 1 95.5 195 ASN B CA 1
ATOM 3353 C C . ASN B 1 195 ? -6.758 18.625 19.328 1 95.5 195 ASN B C 1
ATOM 3355 O O . ASN B 1 195 ? -5.703 18.016 19.141 1 95.5 195 ASN B O 1
ATOM 3359 N N . GLN B 1 196 ? -7.609 18.938 18.391 1 96.06 196 GLN B N 1
ATOM 3360 C CA . GLN B 1 196 ? -7.285 18.609 17.016 1 96.06 196 GLN B CA 1
ATOM 3361 C C . GLN B 1 196 ? -6.023 19.344 16.562 1 96.06 196 GLN B C 1
ATOM 3363 O O . GLN B 1 196 ? -5.176 18.766 15.875 1 96.06 196 GLN B O 1
ATOM 3368 N N . LYS B 1 197 ? -5.906 20.594 16.938 1 96 197 LYS B N 1
ATOM 3369 C CA . LYS B 1 197 ? -4.727 21.391 16.625 1 96 197 LYS B CA 1
ATOM 3370 C C . LYS B 1 197 ? -3.475 20.797 17.266 1 96 197 LYS B C 1
ATOM 3372 O O . LYS B 1 197 ? -2.438 20.672 16.609 1 96 197 LYS B O 1
ATOM 3377 N N . LYS B 1 198 ? -3.619 20.469 18.5 1 96.75 198 LYS B N 1
ATOM 3378 C CA . LYS B 1 198 ? -2.496 19.922 19.25 1 96.75 198 LYS B CA 1
ATOM 3379 C C . LYS B 1 198 ? -2.027 18.594 18.641 1 96.75 198 LYS B C 1
ATOM 3381 O O . LYS B 1 198 ? -0.825 18.375 18.5 1 96.75 198 LYS B O 1
ATOM 3386 N N . ASN B 1 199 ? -2.943 17.734 18.312 1 97.38 199 ASN B N 1
ATOM 3387 C CA . ASN B 1 199 ? -2.615 16.438 17.734 1 97.38 199 ASN B CA 1
ATOM 3388 C C . ASN B 1 199 ? -1.959 16.578 16.359 1 97.38 199 ASN B C 1
ATOM 3390 O O . ASN B 1 199 ? -1.004 15.867 16.047 1 97.38 199 ASN B O 1
ATOM 3394 N N . PHE B 1 200 ? -2.492 17.547 15.625 1 98.12 200 PHE B N 1
ATOM 3395 C CA . PHE B 1 200 ? -1.928 17.781 14.305 1 98.12 200 PHE B CA 1
ATOM 3396 C C . PHE B 1 200 ? -0.474 18.234 14.414 1 98.12 200 PHE B C 1
ATOM 3398 O O . PHE B 1 200 ? 0.396 17.703 13.719 1 98.12 200 PHE B O 1
ATOM 3405 N N . ILE B 1 201 ? -0.209 19.141 15.258 1 97.81 201 ILE B N 1
ATOM 3406 C CA . ILE B 1 201 ? 1.142 19.656 15.422 1 97.81 201 ILE B CA 1
ATOM 3407 C C . ILE B 1 201 ? 2.061 18.562 15.945 1 97.81 201 ILE B C 1
ATOM 3409 O O . ILE B 1 201 ? 3.234 18.484 15.57 1 97.81 201 ILE B O 1
ATOM 3413 N N . LYS B 1 202 ? 1.576 17.734 16.797 1 96.56 202 LYS B N 1
ATOM 3414 C CA . LYS B 1 202 ? 2.359 16.609 17.312 1 96.56 202 LYS B CA 1
ATOM 3415 C C . LYS B 1 202 ? 2.775 15.68 16.172 1 96.56 202 LYS B C 1
ATOM 3417 O O . LYS B 1 202 ? 3.918 15.227 16.125 1 96.56 202 LYS B O 1
ATOM 3422 N N . LYS B 1 203 ? 1.857 15.406 15.273 1 96.81 203 LYS B N 1
ATOM 3423 C CA . LYS B 1 203 ? 2.184 14.578 14.109 1 96.81 203 LYS B CA 1
ATOM 3424 C C . LYS B 1 203 ? 3.258 15.242 13.25 1 96.81 203 LYS B C 1
ATOM 3426 O O . LYS B 1 203 ? 4.172 14.57 12.766 1 96.81 203 LYS B O 1
ATOM 3431 N N . ILE B 1 204 ? 3.135 16.562 13.062 1 97.19 204 ILE B N 1
ATOM 3432 C CA . ILE B 1 204 ? 4.125 17.312 12.289 1 97.19 204 ILE B CA 1
ATOM 3433 C C . ILE B 1 204 ? 5.5 17.172 12.945 1 97.19 204 ILE B C 1
ATOM 3435 O O . ILE B 1 204 ? 6.5 16.969 12.25 1 97.19 204 ILE B O 1
ATOM 3439 N N . LYS B 1 205 ? 5.52 17.25 14.227 1 96.19 205 LYS B N 1
ATOM 3440 C CA . LYS B 1 205 ? 6.77 17.109 14.969 1 96.19 205 LYS B CA 1
ATOM 3441 C C . LYS B 1 205 ? 7.422 15.758 14.688 1 96.19 205 LYS B C 1
ATOM 3443 O O . LYS B 1 205 ? 8.633 15.68 14.469 1 96.19 205 LYS B O 1
ATOM 3448 N N . TYR B 1 206 ? 6.629 14.703 14.719 1 94.12 206 TYR B N 1
ATOM 3449 C CA . TYR B 1 206 ? 7.145 13.367 14.445 1 94.12 206 TYR B CA 1
ATOM 3450 C C . TYR B 1 206 ? 7.703 13.281 13.031 1 94.12 206 TYR B C 1
ATOM 3452 O O . TYR B 1 206 ? 8.742 12.648 12.805 1 94.12 206 TYR B O 1
ATOM 3460 N N . ILE B 1 207 ? 7.016 13.883 12.078 1 93.94 207 ILE B N 1
ATOM 3461 C CA . ILE B 1 207 ? 7.438 13.828 10.688 1 93.94 207 ILE B CA 1
ATOM 3462 C C . ILE B 1 207 ? 8.773 14.555 10.516 1 93.94 207 ILE B C 1
ATOM 3464 O O . ILE B 1 207 ? 9.664 14.07 9.812 1 93.94 207 ILE B O 1
ATOM 3468 N N . LEU B 1 208 ? 8.906 15.641 11.203 1 93.75 208 LEU B N 1
ATOM 3469 C CA . LEU B 1 208 ? 10.078 16.5 11.016 1 93.75 208 LEU B CA 1
ATOM 3470 C C . LEU B 1 208 ? 11.273 15.953 11.789 1 93.75 208 LEU B C 1
ATOM 3472 O O . LEU B 1 208 ? 12.414 16.047 11.32 1 93.75 208 LEU B O 1
ATOM 3476 N N . PHE B 1 209 ? 10.984 15.336 12.953 1 87.62 209 PHE B N 1
ATOM 3477 C CA . PHE B 1 209 ? 12.102 15.016 13.836 1 87.62 209 PHE B CA 1
ATOM 3478 C C . PHE B 1 209 ? 12.18 13.516 14.078 1 87.62 209 PHE B C 1
ATOM 3480 O O . PHE B 1 209 ? 13.133 13.031 14.695 1 87.62 209 PHE B O 1
ATOM 3487 N N . GLY B 1 210 ? 11.148 12.742 13.828 1 66.69 210 GLY B N 1
ATOM 3488 C CA . GLY B 1 210 ? 11.133 11.312 14.078 1 66.69 210 GLY B CA 1
ATOM 3489 C C . GLY B 1 210 ? 12.078 10.539 13.18 1 66.69 210 GLY B C 1
ATOM 3490 O O . GLY B 1 210 ? 12.109 9.305 13.219 1 66.69 210 GLY B O 1
ATOM 3491 N N . ARG B 1 211 ? 12.695 11.117 12.383 1 58.34 211 ARG B N 1
ATOM 3492 C CA . ARG B 1 211 ? 13.734 10.477 11.578 1 58.34 211 ARG B CA 1
ATOM 3493 C C . ARG B 1 211 ? 14.938 10.102 12.438 1 58.34 211 ARG B C 1
ATOM 3495 O O . ARG B 1 211 ? 15.797 9.328 12.008 1 58.34 211 ARG B O 1
ATOM 3502 N N . GLU B 1 212 ? 15.195 10.594 13.648 1 44.59 212 GLU B N 1
ATOM 3503 C CA . GLU B 1 212 ? 16.406 10.445 14.461 1 44.59 212 GLU B CA 1
ATOM 3504 C C . GLU B 1 212 ? 16.375 9.156 15.273 1 44.59 212 GLU B C 1
ATOM 3506 O O . GLU B 1 212 ? 17.422 8.57 15.562 1 44.59 212 GLU B O 1
ATOM 3511 N N . GLY B 1 213 ? 15.055 8.43 15.562 1 37.12 213 GLY B N 1
ATOM 3512 C CA . GLY B 1 213 ? 15.227 7.438 16.609 1 37.12 213 GLY B CA 1
ATOM 3513 C C . GLY B 1 213 ? 15.555 6.055 16.078 1 37.12 213 GLY B C 1
ATOM 3514 O O . GLY B 1 213 ? 15.289 5.758 14.906 1 37.12 213 GLY B O 1
#

Foldseek 3Di:
DADPNFDALAPPHGLVRLVVLLVQLVVCVVVVVVVSNLVSLLVNLVSNVRSCCVPAVVVVVVVCVVCVVPNVVCFLVLLQSLLVLLFVVVQLQQLHLGQPPPPGDSLVSQQPVLCVLPVVQHSVNSSQCCVFRNCCCVPPVHGHPQEDEDQPDDDLHQWDRDPSHTYGYSVSSSVSSVVVVVVLSVVVNVVPDVSSSVSNSSNVCCVSPVVPD/DADPNFDALAPVHGLVRLVVLLVQLVVCVVVVVPVSNLVSLLVNLVSNVRSCCVPAVVVVVVVCVVCVVPNVVCFLVLLQSLLVLLFVVVQLQQLHLGQPPPVGDSLVSQQPVLCVLPVVQHSVNSSQCCVFRNCCCVPPVHGHPQEDEDQPDDDLHQWDRDPSHTYGYSVSSSVSSVVVVVVLSVVVNVVPDVSSSVSNSSNVCCVSPVVPD

Secondary structure (DSSP, 8-state):
-EETTEEEEETTEEHHHHHHHHHHHHHHHHTT-HHHHHHHHHHHHHHHHHHHIIIIIHHHHHHHHHTTT-GGGGHHHHHHHHHHHHHHHHHHHHT-SSTTSTT--HHHHHHHHHHHH-TT--HHHHHHHIIIIIIHHHHHSS--TTEEEB-S--SS-SEEEETTEEEE-HHHHHHHHHHHHHHHHHHHHHT--HHHHHHHHHHHHHHHHTT--/-EETTEEEEETTEEHHHHHHHHHHHHHHHHTT-HHHHHHHHHHHHHHHHHHHIIIIIHHHHHHHHHTTT-GGGGHHHHHHHHHHHHHHHHHHHHT-SSTTSTT--HHHHHHHHHHHH-TT--HHHHHHHIIIIIIHHHHHSS--TTEEEB-S--SS-SEEEETTEEEE-HHHHHHHHHHHHHHHHHHHHHT--HHHHHHHHHHHHHHHHTT--

Solvent-accessible surface area (backbone atoms only — not comparable to full-atom values): 21954 Å² total; per-residue (Å²): 70,41,56,95,95,34,55,32,61,30,101,88,35,42,41,70,57,51,50,49,46,51,51,50,26,53,50,24,56,74,66,69,36,61,71,61,21,52,53,36,47,51,50,53,52,49,50,51,52,50,26,50,36,46,47,43,52,50,38,50,53,51,41,51,59,73,25,62,91,47,54,70,36,44,40,63,54,46,37,49,50,46,49,24,51,46,39,36,51,42,18,34,59,67,32,29,76,40,48,64,47,97,88,38,42,61,64,53,33,39,38,50,50,49,24,72,76,36,74,84,47,46,62,68,55,26,50,48,43,39,55,22,38,48,46,24,34,57,48,44,67,37,63,25,46,50,38,35,44,29,73,65,90,59,85,89,51,49,66,42,78,56,90,77,27,39,34,30,27,36,67,56,40,43,52,52,48,54,51,52,51,52,49,50,53,52,50,58,71,68,60,78,52,63,65,51,52,52,14,36,52,45,24,52,48,34,70,75,58,52,34,76,117,69,41,56,94,93,35,55,32,61,29,100,89,36,43,41,70,56,51,50,49,46,51,51,50,26,54,50,24,55,74,67,67,35,62,71,60,21,53,54,36,48,50,50,53,53,49,51,51,51,48,26,50,36,46,46,42,53,51,37,49,51,52,41,51,61,74,26,61,92,47,54,71,35,43,38,62,53,47,37,52,49,45,46,24,50,45,38,36,49,42,17,34,60,68,33,31,77,41,47,61,47,96,88,38,42,62,62,54,34,38,38,51,50,49,23,72,74,38,74,85,46,45,63,69,55,26,50,47,43,39,54,19,38,48,46,23,33,59,49,44,66,37,61,26,46,50,37,35,46,29,75,65,90,58,88,87,52,48,64,42,80,55,90,78,28,40,34,30,27,37,67,55,41,43,53,52,46,53,51,51,50,53,50,52,52,52,49,59,71,68,59,77,52,62,64,50,52,52,14,36,52,46,23,49,48,34,70,73,55,54,34,77,118

Organism: Acetobacterium woodii (strain ATCC 29683 / DSM 1030 / JCM 2381 / KCTC 1655 / WB1) (NCBI:txid931626)